Protein AF-0000000079807823 (afdb_homodimer)

pLDDT: mean 89.67, std 15.69, range [27.3, 98.88]

Foldseek 3Di:
DPQLAQAEEEEEPLLDDPNVVVQLVSLQSHHEYEYEYQDQVSQQVSQVVSCVVRVHHYDYANDDLLDLVSLLVSLVVSCVVSVAHAEYELDFADADFAAPVPDDPVNLVVRLSNLPVSLCSNVVNRLVRLQVVLPAHEYEYEAQQVVPVPDHRRVSNNVSRVNLVVVQVVVQVVRVVSNYHGYYHNVVPVVPDD/DPQLAQAEEEEEPLLDDPNVVVQLVSLQSHHEYEYEYQDQVSQQVSQVCSCVVRVHHYHYANDDLLDLVSLLVSLVVSCVVSVAHAEYELDFADADFAAPVPDDPVNLVVRLSNLPVSLCSNVVNRLVRLQVVLPEHEYEYEAQQVVPVPDHRRVSNNVSRVNLVVVQVVVQVVRVVSNYHGYYHNVVPVVPDD

Sequence (388 aa):
NMCVKDKVVLITGAASGLGLGMAHEFARNGSHLVVADLDLEKSEHVANELADTYGIKAIAVQMDVTNQQQVKDGIQATIDTFGRIDTVINNAGIQIISSIVEFKLSAWQKIFDIHMTGTMLVSQEAMKHMINLKTGGRIIVVGSLHSVAASKNKSAYVAAKHAQLGFVRAIAKEGAEHNISSNLLCPGFVLTPLNMCVKDKVVLITGAASGLGLGMAHEFARNGSHLVVADLDLEKSEHVANELADTYGIKAIAVQMDVTNQQQVKDGIQATIDTFGRIDTVINNAGIQIISSIVEFKLSAWQKIFDIHMTGTMLVSQEAMKHMINLKTGGRIIVVGSLHSVAASKNKSAYVAAKHAQLGFVRAIAKEGAEHNISSNLLCPGFVLTPL

Radius of gyration: 23.07 Å; Cα contacts (8 Å, |Δi|>4): 839; chains: 2; bounding box: 35×71×49 Å

Organism: Elysia chlorotica (NCBI:txid188477)

Secondary structure (DSSP, 8-state):
----TT-EEEEETTTSHHHHHHHHHHHHTT-EEEEEES-HHHHHHHHHHHHHHHS--EEEEE--TT-HHHHHHHHHHHHHHHS---EEEE-------B-TTT--HHHHHHHHIIIIIHHHHHHHHHHHHHHHHTS-EEEEEE--HHHHTT-TTBHHHHHHHHHHHHHHHHHHHHHHTTTEEEEEE-HHHHTS--/----TT-EEEEETTTSHHHHHHHHHHHHTT-EEEEEES-HHHHHHHHHHHHHHHS--EEEEE--TT-HHHHHHHHHHHHHHHS---EEEE-------B-TTT--HHHHHHHHIIIIIHHHHHHHHHHHHHHHHTS-EEEEEE--HHHHTT-TTBHHHHHHHHHHHHHHHHHHHHHHTTTEEEEEE-HHHHTS--

InterPro domains:
  IPR002347 Short-chain dehydrogenase/reductase SDR [PF00106] (7-193)
  IPR002347 Short-chain dehydrogenase/reductase SDR [PR00080] (83-94)
  IPR002347 Short-chain dehydrogenase/reductase SDR [PR00080] (137-145)
  IPR002347 Short-chain dehydrogenase/reductase SDR [PR00080] (157-176)
  IPR002347 Short-chain dehydrogenase/reductase SDR [PR00081] (8-25)
  IPR002347 Short-chain dehydrogenase/reductase SDR [PR00081] (83-94)
  IPR002347 Short-chain dehydrogenase/reductase SDR [PR00081] (131-147)
  IPR002347 Short-chain dehydrogenase/reductase SDR [PR00081] (157-176)
  IPR002347 Short-chain dehydrogenase/reductase SDR [PR00081] (178-194)
  IPR036291 NAD(P)-binding domain superfamily [SSF51735] (3-194)

Solvent-accessible surface area (backbone atoms only — not comparable to full-atom values): 19208 Å² total; per-residue (Å²): 127,81,79,48,54,74,32,34,37,38,29,29,36,21,59,43,71,70,30,29,53,48,51,50,54,44,31,68,53,42,13,26,40,36,25,22,13,71,52,43,68,53,9,40,52,47,17,50,48,49,21,72,74,53,74,36,59,43,39,52,30,55,28,47,51,66,37,66,66,36,37,53,51,38,53,48,52,43,32,74,72,66,70,48,62,40,32,37,36,42,46,44,70,80,86,72,81,41,44,69,76,69,49,49,66,70,60,48,51,50,49,41,33,39,45,39,50,10,41,48,50,49,50,27,56,50,48,49,49,21,56,72,68,66,73,19,34,36,40,34,36,61,32,63,61,84,72,40,65,81,47,80,34,29,33,63,55,31,10,36,48,29,16,45,52,28,30,31,58,32,49,23,63,67,24,50,85,46,54,22,50,41,42,79,40,49,63,85,58,61,74,48,77,129,127,81,80,48,54,74,33,33,36,39,28,30,35,19,60,43,70,70,29,29,53,48,51,50,54,44,30,71,53,41,15,25,38,35,25,22,11,71,51,44,70,54,8,40,52,47,16,50,50,50,21,71,74,53,73,36,60,44,40,52,30,53,28,47,53,67,36,66,66,37,35,52,51,38,54,46,54,43,32,73,72,66,71,48,62,40,33,38,36,40,49,44,68,83,85,70,79,40,45,69,77,70,47,50,67,70,60,48,50,50,48,40,34,40,47,41,52,9,40,50,51,50,49,27,57,50,48,48,48,21,54,71,67,65,75,17,34,37,40,34,39,62,31,64,62,83,71,39,66,80,47,81,34,30,32,61,54,30,10,36,48,28,16,44,52,29,29,31,58,34,46,24,63,67,23,50,86,46,55,22,49,42,41,77,40,50,64,84,59,62,74,46,77,126

Nearest PDB structures (foldseek):
  4iuy-assembly2_E  TM=9.513E-01  e=7.167E-17  Acinetobacter baumannii ACICU
  1g6k-assembly1_A  TM=9.468E-01  e=1.630E-16  Priestia megaterium
  3aus-assembly1_A  TM=9.392E-01  e=1.728E-16  Priestia megaterium
  1gee-assembly1_A  TM=9.474E-01  e=4.419E-16  Priestia megaterium
  1gco-assembly1_A  TM=9.478E-01  e=5.925E-16  Priestia megaterium

Structure (mmCIF, N/CA/C/O backbone):
data_AF-0000000079807823-model_v1
#
loop_
_entity.id
_entity.type
_entity.pdbx_description
1 polymer '3-hydroxybutyrate dehydrogenase'
#
loop_
_atom_site.group_PDB
_atom_site.id
_atom_site.type_symbol
_atom_site.label_atom_id
_atom_site.label_alt_id
_atom_site.label_comp_id
_atom_site.label_asym_id
_atom_site.label_entity_id
_atom_site.label_seq_id
_atom_site.pdbx_PDB_ins_code
_atom_site.Cartn_x
_atom_site.Cartn_y
_atom_site.Cartn_z
_atom_site.occupancy
_atom_site.B_iso_or_equiv
_atom_site.auth_seq_id
_atom_site.auth_comp_id
_atom_site.auth_asym_id
_atom_site.auth_atom_id
_atom_site.pdbx_PDB_model_num
ATOM 1 N N . ASN A 1 1 ? -3.973 30.766 -5.914 1 36.62 1 ASN A N 1
ATOM 2 C CA . ASN A 1 1 ? -2.893 31.078 -4.984 1 36.62 1 ASN A CA 1
ATOM 3 C C . ASN A 1 1 ? -3.389 31.109 -3.541 1 36.62 1 ASN A C 1
ATOM 5 O O . ASN A 1 1 ? -4.086 32.031 -3.139 1 36.62 1 ASN A O 1
ATOM 9 N N . MET A 1 2 ? -3.818 29.953 -3.039 1 51.69 2 MET A N 1
ATOM 10 C CA . MET A 1 2 ? -4.535 30.078 -1.772 1 51.69 2 MET A CA 1
ATOM 11 C C . MET A 1 2 ? -3.656 30.734 -0.712 1 51.69 2 MET A C 1
ATOM 13 O O . MET A 1 2 ? -2.459 30.453 -0.634 1 51.69 2 MET A O 1
ATOM 17 N N . CYS A 1 3 ? -4.023 31.828 -0.37 1 70.12 3 CYS A N 1
ATOM 18 C CA . CYS A 1 3 ? -3.365 32.594 0.682 1 70.12 3 CYS A CA 1
ATOM 19 C C . CYS A 1 3 ? -3.094 31.719 1.903 1 70.12 3 CYS A C 1
ATOM 21 O O . CYS A 1 3 ? -4.02 31.156 2.482 1 70.12 3 CYS A O 1
ATOM 23 N N . VAL A 1 4 ? -1.837 31.359 2.143 1 85.62 4 VAL A N 1
ATOM 24 C CA . VAL A 1 4 ? -1.432 30.484 3.236 1 85.62 4 VAL A CA 1
ATOM 25 C C . VAL A 1 4 ? -1.061 31.312 4.457 1 85.62 4 VAL A C 1
ATOM 27 O O . VAL A 1 4 ? -0.668 30.781 5.492 1 85.62 4 VAL A O 1
ATOM 30 N N . LYS A 1 5 ? -1.333 32.656 4.344 1 91.38 5 LYS A N 1
ATOM 31 C CA . LYS A 1 5 ? -0.994 33.5 5.484 1 91.38 5 LYS A CA 1
ATOM 32 C C . LYS A 1 5 ? -1.871 33.156 6.691 1 91.38 5 LYS A C 1
ATOM 34 O O . LYS A 1 5 ? -3.084 33 6.555 1 91.38 5 LYS A O 1
ATOM 39 N N . ASP A 1 6 ? -1.281 33 7.82 1 95.62 6 ASP A N 1
ATOM 40 C CA . ASP A 1 6 ? -1.884 32.781 9.133 1 95.62 6 ASP A CA 1
ATOM 41 C C . ASP A 1 6 ? -2.551 31.406 9.219 1 95.62 6 ASP A C 1
ATOM 43 O O . ASP A 1 6 ? -3.303 31.141 10.156 1 95.62 6 ASP A O 1
ATOM 47 N N . LYS A 1 7 ? -2.328 30.609 8.211 1 96.88 7 LYS A N 1
ATOM 48 C CA . LYS A 1 7 ? -2.816 29.234 8.258 1 96.88 7 LYS A CA 1
ATOM 49 C C . LYS A 1 7 ? -1.865 28.328 9.047 1 96.88 7 LYS A C 1
ATOM 51 O O . LYS A 1 7 ? -0.672 28.625 9.148 1 96.88 7 LYS A O 1
ATOM 56 N N . VAL A 1 8 ? -2.426 27.312 9.594 1 98.56 8 VAL A N 1
ATOM 57 C CA . VAL A 1 8 ? -1.638 26.344 10.352 1 98.56 8 VAL A CA 1
ATOM 58 C C . VAL A 1 8 ? -1.347 25.109 9.484 1 98.56 8 VAL A C 1
ATOM 60 O O . VAL A 1 8 ? -2.268 24.406 9.062 1 98.56 8 VAL A O 1
ATOM 63 N N . VAL A 1 9 ? -0.05 24.844 9.227 1 98.19 9 VAL A N 1
ATOM 64 C CA . VAL A 1 9 ? 0.401 23.766 8.352 1 98.19 9 VAL A CA 1
ATOM 65 C C . VAL A 1 9 ? 1.226 22.766 9.156 1 98.19 9 VAL A C 1
ATOM 67 O O . VAL A 1 9 ? 2.217 23.125 9.789 1 98.19 9 VAL A O 1
ATOM 70 N N . LEU A 1 10 ? 0.768 21.562 9.219 1 98.69 10 LEU A N 1
ATOM 71 C CA . LEU A 1 10 ? 1.529 20.469 9.82 1 98.69 10 LEU A CA 1
ATOM 72 C C . LEU A 1 10 ? 2.258 19.672 8.742 1 98.69 10 LEU A C 1
ATOM 74 O O . LEU A 1 10 ? 1.632 19.172 7.809 1 98.69 10 LEU A O 1
ATOM 78 N N . ILE A 1 11 ? 3.562 19.562 8.82 1 98.12 11 ILE A N 1
ATOM 79 C CA . ILE A 1 11 ? 4.367 18.812 7.863 1 98.12 11 ILE A CA 1
ATOM 80 C C . ILE A 1 11 ? 5.082 17.672 8.578 1 98.12 11 ILE A C 1
ATOM 82 O O . ILE A 1 11 ? 5.801 17.891 9.555 1 98.12 11 ILE A O 1
ATOM 86 N N . THR A 1 12 ? 4.863 16.469 8.125 1 98.56 12 THR A N 1
ATOM 87 C CA . THR A 1 12 ? 5.594 15.336 8.672 1 98.56 12 THR A CA 1
ATOM 88 C C . THR A 1 12 ? 6.938 15.172 7.973 1 98.56 12 THR A C 1
ATOM 90 O O . THR A 1 12 ? 7.066 15.469 6.785 1 98.56 12 THR A O 1
ATOM 93 N N . GLY A 1 13 ? 7.926 14.648 8.711 1 97 13 GLY A N 1
ATOM 94 C CA . GLY A 1 13 ? 9.266 14.562 8.156 1 97 13 GLY A CA 1
ATOM 95 C C . GLY A 1 13 ? 9.859 15.922 7.824 1 97 13 GLY A C 1
ATOM 96 O O . GLY A 1 13 ? 10.539 16.078 6.812 1 97 13 GLY A O 1
ATOM 97 N N . ALA A 1 14 ? 9.586 16.891 8.609 1 96.25 14 ALA A N 1
ATOM 98 C CA . ALA A 1 14 ? 9.859 18.266 8.227 1 96.25 14 ALA A CA 1
ATOM 99 C C . ALA A 1 14 ? 11.211 18.734 8.758 1 96.25 14 ALA A C 1
ATOM 101 O O . ALA A 1 14 ? 11.617 19.875 8.516 1 96.25 14 ALA A O 1
ATOM 102 N N . ALA A 1 15 ? 11.938 17.875 9.469 1 95.88 15 ALA A N 1
ATOM 103 C CA . ALA A 1 15 ? 13.195 18.312 10.07 1 95.88 15 ALA A CA 1
ATOM 104 C C . ALA A 1 15 ? 14.344 18.219 9.078 1 95.88 15 ALA A C 1
ATOM 106 O O . ALA A 1 15 ? 15.477 18.609 9.383 1 95.88 15 ALA A O 1
ATOM 107 N N . SER A 1 16 ? 14.102 17.688 7.902 1 92.31 16 SER A N 1
ATOM 108 C CA . SER A 1 16 ? 15.148 17.578 6.891 1 92.31 16 SER A CA 1
ATOM 109 C C . SER A 1 16 ? 14.555 17.453 5.492 1 92.31 16 SER A C 1
ATOM 111 O O . SER A 1 16 ? 13.336 17.406 5.328 1 92.31 16 SER A O 1
ATOM 113 N N . GLY A 1 17 ? 15.43 17.641 4.555 1 90.56 17 GLY A N 1
ATOM 114 C CA . GLY A 1 17 ? 15.086 17.328 3.178 1 90.56 17 GLY A CA 1
ATOM 115 C C . GLY A 1 17 ? 13.992 18.234 2.619 1 90.56 17 GLY A C 1
ATOM 116 O O . GLY A 1 17 ? 14 19.438 2.846 1 90.56 17 GLY A O 1
ATOM 117 N N . LEU A 1 18 ? 13.125 17.578 1.815 1 88.69 18 LEU A N 1
ATOM 118 C CA . LEU A 1 18 ? 12.039 18.281 1.141 1 88.69 18 LEU A CA 1
ATOM 119 C C . LEU A 1 18 ? 11.086 18.906 2.152 1 88.69 18 LEU A C 1
ATOM 121 O O . LEU A 1 18 ? 10.578 20.016 1.942 1 88.69 18 LEU A O 1
ATOM 125 N N . GLY A 1 19 ? 10.875 18.172 3.275 1 93.56 19 GLY A N 1
ATOM 126 C CA . GLY A 1 19 ? 9.992 18.672 4.312 1 93.56 19 GLY A CA 1
ATOM 127 C C . GLY A 1 19 ? 10.477 19.984 4.922 1 93.56 19 GLY A C 1
ATOM 128 O O . GLY A 1 19 ? 9.688 20.891 5.152 1 93.56 19 GLY A O 1
ATOM 129 N N . LEU A 1 20 ? 11.742 20.016 5.117 1 95.44 20 LEU A N 1
ATOM 130 C CA . LEU A 1 20 ? 12.344 21.219 5.656 1 95.44 20 LEU A CA 1
ATOM 131 C C . LEU A 1 20 ? 12.203 22.391 4.676 1 95.44 20 LEU A C 1
ATOM 133 O O . LEU A 1 20 ? 11.844 23.5 5.074 1 95.44 20 LEU A O 1
ATOM 137 N N . GLY A 1 21 ? 12.469 22.125 3.434 1 93.31 21 GLY A N 1
ATOM 138 C CA . GLY A 1 21 ? 12.305 23.141 2.408 1 93.31 21 GLY A CA 1
ATOM 139 C C . GLY A 1 21 ? 10.891 23.672 2.326 1 93.31 21 GLY A C 1
ATOM 140 O O . GLY A 1 21 ? 10.68 24.891 2.227 1 93.31 21 GLY A O 1
ATOM 141 N N . MET A 1 22 ? 9.922 22.812 2.432 1 93.62 22 MET A N 1
ATOM 142 C CA . MET A 1 22 ? 8.523 23.234 2.393 1 93.62 22 MET A CA 1
ATOM 143 C C . MET A 1 22 ? 8.164 24.047 3.631 1 93.62 22 MET A C 1
ATOM 145 O O . MET A 1 22 ? 7.426 25.031 3.539 1 93.62 22 MET A O 1
ATOM 149 N N . ALA A 1 23 ? 8.711 23.578 4.734 1 96.56 23 ALA A N 1
ATOM 150 C CA . ALA A 1 23 ? 8.461 24.328 5.961 1 96.56 23 ALA A CA 1
ATOM 151 C C . ALA A 1 23 ? 8.914 25.781 5.824 1 96.56 23 ALA A C 1
ATOM 153 O O . ALA A 1 23 ? 8.188 26.703 6.191 1 96.56 23 ALA A O 1
ATOM 154 N N . HIS A 1 24 ? 10.062 25.953 5.246 1 96.81 24 HIS A N 1
ATOM 155 C CA . HIS A 1 24 ? 10.586 27.297 5.039 1 96.81 24 HIS A CA 1
ATOM 156 C C . HIS A 1 24 ? 9.695 28.094 4.082 1 96.81 24 HIS A C 1
ATOM 158 O O . HIS A 1 24 ? 9.414 29.266 4.324 1 96.81 24 HIS A O 1
ATOM 164 N N . GLU A 1 25 ? 9.266 27.469 3.049 1 93.75 25 GLU A N 1
ATOM 165 C CA . GLU A 1 25 ? 8.445 28.141 2.049 1 93.75 25 GLU A CA 1
ATOM 166 C C . GLU A 1 25 ? 7.109 28.594 2.639 1 93.75 25 GLU A C 1
ATOM 168 O O . GLU A 1 25 ? 6.688 29.734 2.432 1 93.75 25 GLU A O 1
ATOM 173 N N . PHE A 1 26 ? 6.453 27.75 3.387 1 95.56 26 PHE A N 1
ATOM 174 C CA . PHE A 1 26 ? 5.184 28.094 4.016 1 95.56 26 PHE A CA 1
ATOM 175 C C . PHE A 1 26 ? 5.375 29.188 5.062 1 95.56 26 PHE A C 1
ATOM 177 O O . PHE A 1 26 ? 4.57 30.109 5.152 1 95.56 26 PHE A O 1
ATOM 184 N N . ALA A 1 27 ? 6.418 29.078 5.828 1 97.12 27 ALA A N 1
ATOM 185 C CA . ALA A 1 27 ? 6.707 30.078 6.852 1 97.12 27 ALA A CA 1
ATOM 186 C C . ALA A 1 27 ? 6.965 31.438 6.227 1 97.12 27 ALA A C 1
ATOM 188 O O . ALA A 1 27 ? 6.449 32.469 6.703 1 97.12 27 ALA A O 1
ATOM 189 N N . ARG A 1 28 ? 7.75 31.391 5.188 1 96.44 28 ARG A N 1
ATOM 190 C CA . ARG A 1 28 ? 8.07 32.625 4.477 1 96.44 28 ARG A CA 1
ATOM 191 C C . ARG A 1 28 ? 6.805 33.344 4.008 1 96.44 28 ARG A C 1
ATOM 193 O O . ARG A 1 28 ? 6.754 34.562 3.963 1 96.44 28 ARG A O 1
ATOM 200 N N . ASN A 1 29 ? 5.805 32.562 3.756 1 95.38 29 ASN A N 1
ATOM 201 C CA . ASN A 1 29 ? 4.547 33.094 3.248 1 95.38 29 ASN A CA 1
ATOM 202 C C . ASN A 1 29 ? 3.549 33.344 4.375 1 95.38 29 ASN A C 1
ATOM 204 O O . ASN A 1 29 ? 2.369 33.594 4.125 1 95.38 29 ASN A O 1
ATOM 208 N N . GLY A 1 30 ? 3.986 33.219 5.629 1 97.44 30 GLY A N 1
ATOM 209 C CA . GLY A 1 30 ? 3.221 33.688 6.773 1 97.44 30 GLY A CA 1
ATOM 210 C C . GLY A 1 30 ? 2.443 32.594 7.469 1 97.44 30 GLY A C 1
ATOM 211 O O . GLY A 1 30 ? 1.643 32.844 8.367 1 97.44 30 GLY A O 1
ATOM 212 N N . SER A 1 31 ? 2.607 31.359 7.133 1 97.62 31 SER A N 1
ATOM 213 C CA . SER A 1 31 ? 1.935 30.25 7.805 1 97.62 31 SER A CA 1
ATOM 214 C C . SER A 1 31 ? 2.584 29.953 9.148 1 97.62 31 SER A C 1
ATOM 216 O O . SER A 1 31 ? 3.797 30.094 9.305 1 97.62 31 SER A O 1
ATOM 218 N N . HIS A 1 32 ? 1.76 29.531 10.039 1 98.69 32 HIS A N 1
ATOM 219 C CA . HIS A 1 32 ? 2.277 28.906 11.25 1 98.69 32 HIS A CA 1
ATOM 220 C C . HIS A 1 32 ? 2.594 27.438 11.016 1 98.69 32 HIS A C 1
ATOM 222 O O . HIS A 1 32 ? 1.902 26.766 10.25 1 98.69 32 HIS A O 1
ATOM 228 N N . LEU A 1 33 ? 3.652 26.969 11.711 1 98.75 33 LEU A N 1
ATOM 229 C CA . LEU A 1 33 ? 4.168 25.672 11.289 1 98.75 33 LEU A CA 1
ATOM 230 C C . LEU A 1 33 ? 4.207 24.688 12.453 1 98.75 33 LEU A C 1
ATOM 232 O O . LEU A 1 33 ? 4.555 25.078 13.578 1 98.75 33 LEU A O 1
ATOM 236 N N . VAL A 1 34 ? 3.832 23.516 12.172 1 98.88 34 VAL A N 1
ATOM 237 C CA . VAL A 1 34 ? 4.098 22.359 13.031 1 98.88 34 VAL A CA 1
ATOM 238 C C . VAL A 1 34 ? 5.109 21.438 12.352 1 98.88 34 VAL A C 1
ATOM 240 O O . VAL A 1 34 ? 4.812 20.812 11.336 1 98.88 34 VAL A O 1
ATOM 243 N N . VAL A 1 35 ? 6.277 21.375 12.93 1 98.81 35 VAL A N 1
ATOM 244 C CA . VAL A 1 35 ? 7.363 20.531 12.43 1 98.81 35 VAL A CA 1
ATOM 245 C C . VAL A 1 35 ? 7.305 19.172 13.094 1 98.81 35 VAL A C 1
ATOM 247 O O . VAL A 1 35 ? 7.793 19 14.219 1 98.81 35 VAL A O 1
ATOM 250 N N . ALA A 1 36 ? 6.754 18.219 12.414 1 98.75 36 ALA A N 1
ATOM 251 C CA . ALA A 1 36 ? 6.609 16.875 12.953 1 98.75 36 ALA A CA 1
ATOM 252 C C . ALA A 1 36 ? 7.66 15.93 12.367 1 98.75 36 ALA A C 1
ATOM 254 O O . ALA A 1 36 ? 7.809 15.836 11.148 1 98.75 36 ALA A O 1
ATOM 255 N N . ASP A 1 37 ? 8.375 15.25 13.219 1 98.19 37 ASP A N 1
ATOM 256 C CA . ASP A 1 37 ? 9.438 14.352 12.805 1 98.19 37 ASP A CA 1
ATOM 257 C C . ASP A 1 37 ? 9.773 13.344 13.906 1 98.19 37 ASP A C 1
ATOM 259 O O . ASP A 1 37 ? 9.359 13.516 15.055 1 98.19 37 ASP A O 1
ATOM 263 N N . LEU A 1 38 ? 10.484 12.352 13.5 1 97.5 38 LEU A N 1
ATOM 264 C CA . LEU A 1 38 ? 10.984 11.398 14.484 1 97.5 38 LEU A CA 1
ATOM 265 C C . LEU A 1 38 ? 11.953 12.062 15.453 1 97.5 38 LEU A C 1
ATOM 267 O O . LEU A 1 38 ? 11.984 11.719 16.641 1 97.5 38 LEU A O 1
ATOM 271 N N . ASP A 1 39 ? 12.773 12.945 14.945 1 97.19 39 ASP A N 1
ATOM 272 C CA . ASP A 1 39 ? 13.836 13.617 15.695 1 97.19 39 ASP A CA 1
ATOM 273 C C . ASP A 1 39 ? 13.328 14.906 16.328 1 97.19 39 ASP A C 1
ATOM 275 O O . ASP A 1 39 ? 13.32 15.961 15.695 1 97.19 39 ASP A O 1
ATOM 279 N N . LEU A 1 40 ? 13 14.812 17.641 1 98 40 LEU A N 1
ATOM 280 C CA . LEU A 1 40 ? 12.406 15.961 18.312 1 98 40 LEU A CA 1
ATOM 281 C C . LEU A 1 40 ? 13.398 17.109 18.406 1 98 40 LEU A C 1
ATOM 283 O O . LEU A 1 40 ? 13.039 18.266 18.172 1 98 40 LEU A O 1
ATOM 287 N N . GLU A 1 41 ? 14.57 16.812 18.766 1 98.38 41 GLU A N 1
ATOM 288 C CA . GLU A 1 41 ? 15.586 17.844 18.922 1 98.38 41 GLU A CA 1
ATOM 289 C C . GLU A 1 41 ? 15.789 18.625 17.625 1 98.38 41 GLU A C 1
ATOM 291 O O . GLU A 1 41 ? 15.828 19.859 17.625 1 98.38 41 GLU A O 1
ATOM 296 N N . LYS A 1 42 ? 15.945 17.891 16.547 1 98.38 42 LYS A N 1
ATOM 297 C CA . LYS A 1 42 ? 16.109 18.531 15.242 1 98.38 42 LYS A CA 1
ATOM 298 C C . LYS A 1 42 ? 14.859 19.328 14.875 1 98.38 42 LYS A C 1
ATOM 300 O O . LYS A 1 42 ? 14.969 20.438 14.328 1 98.38 42 LYS A O 1
ATOM 305 N N . SER A 1 43 ? 13.719 18.844 15.203 1 98.62 43 SER A N 1
ATOM 306 C CA . SER A 1 43 ? 12.469 19.531 14.93 1 98.62 43 SER A CA 1
ATOM 307 C C . SER A 1 43 ? 12.375 20.844 15.719 1 98.62 43 SER A C 1
ATOM 309 O O . SER A 1 43 ? 11.891 21.844 15.203 1 98.62 43 SER A O 1
ATOM 311 N N . GLU A 1 44 ? 12.781 20.797 16.938 1 98.75 44 GLU A N 1
ATOM 312 C CA . GLU A 1 44 ? 12.781 22 17.781 1 98.75 44 GLU A CA 1
ATOM 313 C C . GLU A 1 44 ? 13.703 23.062 17.203 1 98.75 44 GLU A C 1
ATOM 315 O O . GLU A 1 44 ? 13.352 24.25 17.188 1 98.75 44 GLU A O 1
ATOM 320 N N . HIS A 1 45 ? 14.852 22.594 16.781 1 98.62 45 HIS A N 1
ATOM 321 C CA . HIS A 1 45 ? 15.781 23.531 16.141 1 98.62 45 HIS A CA 1
ATOM 322 C C . HIS A 1 45 ? 15.156 24.188 14.922 1 98.62 45 HIS A C 1
ATOM 324 O O . HIS A 1 45 ? 15.219 25.422 14.773 1 98.62 45 HIS A O 1
ATOM 330 N N . VAL A 1 46 ? 14.5 23.406 14.07 1 98.62 46 VAL A N 1
ATOM 331 C CA . VAL A 1 46 ? 13.875 23.891 12.852 1 98.62 46 VAL A CA 1
ATOM 332 C C . VAL A 1 46 ? 12.734 24.844 13.211 1 98.62 46 VAL A C 1
ATOM 334 O O . VAL A 1 46 ? 12.625 25.938 12.641 1 98.62 46 VAL A O 1
ATOM 337 N N . ALA A 1 47 ? 11.875 24.469 14.141 1 98.81 47 ALA A N 1
ATOM 338 C CA . ALA A 1 47 ? 10.75 25.297 14.539 1 98.81 47 ALA A CA 1
ATOM 339 C C . ALA A 1 47 ? 11.219 26.656 15.039 1 98.81 47 ALA A C 1
ATOM 341 O O . ALA A 1 47 ? 10.664 27.703 14.664 1 98.81 47 ALA A O 1
ATOM 342 N N . ASN A 1 48 ? 12.242 26.688 15.867 1 98.75 48 ASN A N 1
ATOM 343 C CA . ASN A 1 48 ? 12.797 27.938 16.391 1 98.75 48 ASN A CA 1
ATOM 344 C C . ASN A 1 48 ? 13.367 28.797 15.281 1 98.75 48 ASN A C 1
ATOM 346 O O . ASN A 1 48 ? 13.164 30.016 15.266 1 98.75 48 ASN A O 1
ATOM 350 N N . GLU A 1 49 ? 14.078 28.125 14.43 1 98.56 49 GLU A N 1
ATOM 351 C CA . GLU A 1 49 ? 14.656 28.844 13.297 1 98.56 49 GLU A CA 1
ATOM 352 C C . GLU A 1 49 ? 13.578 29.5 12.453 1 98.56 49 GLU A C 1
ATOM 354 O O . GLU A 1 49 ? 13.703 30.672 12.062 1 98.56 49 GLU A O 1
ATOM 359 N N . LEU A 1 50 ? 12.539 28.781 12.148 1 98.62 50 LEU A N 1
ATOM 360 C CA . LEU A 1 50 ? 11.445 29.312 11.352 1 98.62 50 LEU A CA 1
ATOM 361 C C . LEU A 1 50 ? 10.781 30.484 12.047 1 98.62 50 LEU A C 1
ATOM 363 O O . LEU A 1 50 ? 10.5 31.516 11.422 1 98.62 50 LEU A O 1
ATOM 367 N N . ALA A 1 51 ? 10.508 30.359 13.336 1 98.62 51 ALA A N 1
ATOM 368 C CA . ALA A 1 51 ? 9.875 31.422 14.109 1 98.62 51 ALA A CA 1
ATOM 369 C C . ALA A 1 51 ? 10.734 32.688 14.117 1 98.62 51 ALA A C 1
ATOM 371 O O . ALA A 1 51 ? 10.227 33.781 13.891 1 98.62 51 ALA A O 1
ATOM 372 N N . ASP A 1 52 ? 12 32.5 14.352 1 98.5 52 ASP A N 1
ATOM 373 C CA . ASP A 1 52 ? 12.93 33.625 14.453 1 98.5 52 ASP A CA 1
ATOM 374 C C . ASP A 1 52 ? 13.102 34.344 13.109 1 98.5 52 ASP A C 1
ATOM 376 O O . ASP A 1 52 ? 13.156 35.562 13.039 1 98.5 52 ASP A O 1
ATOM 380 N N . THR A 1 53 ? 13.203 33.5 12.078 1 98.44 53 THR A N 1
ATOM 381 C CA . THR A 1 53 ? 13.523 34.031 10.75 1 98.44 53 THR A CA 1
ATOM 382 C C . THR A 1 53 ? 12.32 34.719 10.133 1 98.44 53 THR A C 1
ATOM 384 O O . THR A 1 53 ? 12.469 35.75 9.477 1 98.44 53 THR A O 1
ATOM 387 N N . TYR A 1 54 ? 11.102 34.188 10.383 1 98.06 54 TYR A N 1
ATOM 388 C CA . TYR A 1 54 ? 9.984 34.656 9.57 1 98.06 54 TYR A CA 1
ATOM 389 C C . TYR A 1 54 ? 8.93 35.344 10.438 1 98.06 54 TYR A C 1
ATOM 391 O O . TYR A 1 54 ? 7.941 35.875 9.93 1 98.06 54 TYR A O 1
ATOM 399 N N . GLY A 1 55 ? 9.008 35.344 11.773 1 98.12 55 GLY A N 1
ATOM 400 C CA . GLY A 1 55 ? 8.094 36.031 12.68 1 98.12 55 GLY A CA 1
ATOM 401 C C . GLY A 1 55 ? 6.754 35.312 12.812 1 98.12 55 GLY A C 1
ATOM 402 O O . GLY A 1 55 ? 5.719 35.969 12.992 1 98.12 55 GLY A O 1
ATOM 403 N N . ILE A 1 56 ? 6.758 34.031 12.586 1 98.31 56 ILE A N 1
ATOM 404 C CA . ILE A 1 56 ? 5.547 33.219 12.719 1 98.31 56 ILE A CA 1
ATOM 405 C C . ILE A 1 56 ? 5.652 32.344 13.961 1 98.31 56 ILE A C 1
ATOM 407 O O . ILE A 1 56 ? 6.691 32.312 14.625 1 98.31 56 ILE A O 1
ATOM 411 N N . LYS A 1 57 ? 4.543 31.703 14.336 1 98.69 57 LYS A N 1
ATOM 412 C CA . LYS A 1 57 ? 4.582 30.688 15.383 1 98.69 57 LYS A CA 1
ATOM 413 C C . LYS A 1 57 ? 4.895 29.312 14.797 1 98.69 57 LYS A C 1
ATOM 415 O O . LYS A 1 57 ? 4.359 28.938 13.75 1 98.69 57 LYS A O 1
ATOM 420 N N . ALA A 1 58 ? 5.777 28.641 15.461 1 98.81 58 ALA A N 1
ATOM 421 C CA . ALA A 1 58 ? 6.129 27.281 15.047 1 98.81 58 ALA A CA 1
ATOM 422 C C . ALA A 1 58 ? 6.367 26.375 16.25 1 98.81 58 ALA A C 1
ATOM 424 O O . ALA A 1 58 ? 6.969 26.812 17.25 1 98.81 58 ALA A O 1
ATOM 425 N N . ILE A 1 59 ? 5.891 25.141 16.156 1 98.88 59 ILE A N 1
ATOM 426 C CA . ILE A 1 59 ? 6.164 24.188 17.219 1 98.88 59 ILE A CA 1
ATOM 427 C C . ILE A 1 59 ? 6.723 22.906 16.625 1 98.88 59 ILE A C 1
ATOM 429 O O . ILE A 1 59 ? 6.535 22.625 15.438 1 98.88 59 ILE A O 1
ATOM 433 N N . ALA A 1 60 ? 7.449 22.188 17.5 1 98.81 60 ALA A N 1
ATOM 434 C CA . ALA A 1 60 ? 7.961 20.859 17.156 1 98.81 60 ALA A CA 1
ATOM 435 C C . ALA A 1 60 ? 7.109 19.766 17.797 1 98.81 60 ALA A C 1
ATOM 437 O O . ALA A 1 60 ? 6.672 19.906 18.938 1 98.81 60 ALA A O 1
ATOM 438 N N . VAL A 1 61 ? 6.871 18.719 17.031 1 98.5 61 VAL A N 1
ATOM 439 C CA . VAL A 1 61 ? 6.16 17.547 17.531 1 98.5 61 VAL A CA 1
ATOM 440 C C . VAL A 1 61 ? 6.941 16.281 17.188 1 98.5 61 VAL A C 1
ATOM 442 O O . VAL A 1 61 ? 7.32 16.078 16.031 1 98.5 61 VAL A O 1
ATOM 445 N N . GLN A 1 62 ? 7.273 15.531 18.234 1 98.38 62 GLN A N 1
ATOM 446 C CA . GLN A 1 62 ? 7.805 14.203 17.953 1 98.38 62 GLN A CA 1
ATOM 447 C C . GLN A 1 62 ? 6.711 13.273 17.438 1 98.38 62 GLN A C 1
ATOM 449 O O . GLN A 1 62 ? 5.688 13.086 18.094 1 98.38 62 GLN A O 1
ATOM 454 N N . MET A 1 63 ? 6.984 12.703 16.266 1 98.44 63 MET A N 1
ATOM 455 C CA . MET A 1 63 ? 5.938 11.883 15.656 1 98.44 63 MET A CA 1
ATOM 456 C C . MET A 1 63 ? 6.543 10.781 14.797 1 98.44 63 MET A C 1
ATOM 458 O O . MET A 1 63 ? 7.176 11.062 13.773 1 98.44 63 MET A O 1
ATOM 462 N N . ASP A 1 64 ? 6.438 9.625 15.266 1 98.44 64 ASP A N 1
ATOM 463 C CA . ASP A 1 64 ? 6.492 8.469 14.375 1 98.44 64 ASP A CA 1
ATOM 464 C C . ASP A 1 64 ? 5.148 8.242 13.695 1 98.44 64 ASP A C 1
ATOM 466 O O . ASP A 1 64 ? 4.184 7.812 14.328 1 98.44 64 ASP A O 1
ATOM 470 N N . VAL A 1 65 ? 5.117 8.477 12.406 1 98.44 65 VAL A N 1
ATOM 471 C CA . VAL A 1 65 ? 3.836 8.484 11.711 1 98.44 65 VAL A CA 1
ATOM 472 C C . VAL A 1 65 ? 3.232 7.082 11.727 1 98.44 65 VAL A C 1
ATOM 474 O O . VAL A 1 65 ? 2.041 6.91 11.453 1 98.44 65 VAL A O 1
ATOM 477 N N . THR A 1 66 ? 4.051 6.066 11.977 1 97.38 66 THR A N 1
ATOM 478 C CA . THR A 1 66 ? 3.543 4.699 12.008 1 97.38 66 THR A CA 1
ATOM 479 C C . THR A 1 66 ? 2.979 4.355 13.383 1 97.38 66 THR A C 1
ATOM 481 O O . THR A 1 66 ? 2.439 3.268 13.586 1 97.38 66 THR A O 1
ATOM 484 N N . ASN A 1 67 ? 3.15 5.211 14.367 1 98.25 67 ASN A N 1
ATOM 485 C CA . ASN A 1 67 ? 2.633 5.047 15.719 1 98.25 67 ASN A CA 1
ATOM 486 C C . ASN A 1 67 ? 1.346 5.84 15.93 1 98.25 67 ASN A C 1
ATOM 488 O O . ASN A 1 67 ? 1.378 7.066 16.047 1 98.25 67 ASN A O 1
ATOM 492 N N . GLN A 1 68 ? 0.265 5.113 16.031 1 97.88 68 GLN A N 1
ATOM 493 C CA . GLN A 1 68 ? -1.061 5.723 16.062 1 97.88 68 GLN A CA 1
ATOM 494 C C . GLN A 1 68 ? -1.175 6.715 17.219 1 97.88 68 GLN A C 1
ATOM 496 O O . GLN A 1 68 ? -1.711 7.812 17.047 1 97.88 68 GLN A O 1
ATOM 501 N N . GLN A 1 69 ? -0.698 6.34 18.328 1 98.25 69 GLN A N 1
ATOM 502 C CA . GLN A 1 69 ? -0.813 7.207 19.5 1 98.25 69 GLN A CA 1
ATOM 503 C C . GLN A 1 69 ? 0.031 8.469 19.344 1 98.25 69 GLN A C 1
ATOM 505 O O . GLN A 1 69 ? -0.398 9.562 19.719 1 98.25 69 GLN A O 1
ATOM 510 N N . GLN A 1 70 ? 1.241 8.359 18.797 1 98.44 70 GLN A N 1
ATOM 511 C CA . GLN A 1 70 ? 2.066 9.539 18.578 1 98.44 70 GLN A CA 1
ATOM 512 C C . GLN A 1 70 ? 1.415 10.484 17.562 1 98.44 70 GLN A C 1
ATOM 514 O O . GLN A 1 70 ? 1.511 11.711 17.703 1 98.44 70 GLN A O 1
ATOM 519 N N . VAL A 1 71 ? 0.759 9.922 16.562 1 98.75 71 VAL A N 1
ATOM 520 C CA . VAL A 1 71 ? 0.036 10.742 15.602 1 98.75 71 VAL A CA 1
ATOM 521 C C . VAL A 1 71 ? -1.083 11.508 16.297 1 98.75 71 VAL A C 1
ATOM 523 O O . VAL A 1 71 ? -1.21 12.719 16.141 1 98.75 71 VAL A O 1
ATOM 526 N N . LYS A 1 72 ? -1.848 10.789 17.141 1 98.44 72 LYS A N 1
ATOM 527 C CA . LYS A 1 72 ? -2.928 11.43 17.875 1 98.44 72 LYS A CA 1
ATOM 528 C C . LYS A 1 72 ? -2.391 12.531 18.781 1 98.44 72 LYS A C 1
ATOM 530 O O . LYS A 1 72 ? -2.941 13.633 18.828 1 98.44 72 LYS A O 1
ATOM 535 N N . ASP A 1 73 ? -1.347 12.234 19.469 1 98.56 73 ASP A N 1
ATOM 536 C CA . ASP A 1 73 ? -0.737 13.195 20.375 1 98.56 73 ASP A CA 1
ATOM 537 C C . ASP A 1 73 ? -0.237 14.43 19.625 1 98.56 73 ASP A C 1
ATOM 539 O O . ASP A 1 73 ? -0.385 15.555 20.094 1 98.56 73 ASP A O 1
ATOM 543 N N . GLY A 1 74 ? 0.411 14.172 18.453 1 98.44 74 GLY A N 1
ATOM 544 C CA . GLY A 1 74 ? 0.907 15.281 17.641 1 98.44 74 GLY A CA 1
ATOM 545 C C . GLY A 1 74 ? -0.197 16.172 17.125 1 98.44 74 GLY A C 1
ATOM 546 O O . GLY A 1 74 ? -0.07 17.406 17.141 1 98.44 74 GLY A O 1
ATOM 547 N N . ILE A 1 75 ? -1.281 15.555 16.656 1 98.5 75 ILE A N 1
ATOM 548 C CA . ILE A 1 75 ? -2.443 16.297 16.188 1 98.5 75 ILE A CA 1
ATOM 549 C C . ILE A 1 75 ? -3.029 17.109 17.344 1 98.5 75 ILE A C 1
ATOM 551 O O . ILE A 1 75 ? -3.324 18.297 17.188 1 98.5 75 ILE A O 1
ATOM 555 N N . GLN A 1 76 ? -3.115 16.5 18.469 1 98.56 76 GLN A N 1
ATOM 556 C CA . GLN A 1 76 ? -3.676 17.188 19.641 1 98.56 76 GLN A CA 1
ATOM 557 C C . GLN A 1 76 ? -2.791 18.344 20.062 1 98.56 76 GLN A C 1
ATOM 559 O O . GLN A 1 76 ? -3.293 19.422 20.422 1 98.56 76 GLN A O 1
ATOM 564 N N . ALA A 1 77 ? -1.516 18.172 20.109 1 98.69 77 ALA A N 1
ATOM 565 C CA . ALA A 1 77 ? -0.593 19.25 20.438 1 98.69 77 ALA A CA 1
ATOM 566 C C . ALA A 1 77 ? -0.785 20.438 19.5 1 98.69 77 ALA A C 1
ATOM 568 O O . ALA A 1 77 ? -0.721 21.594 19.938 1 98.69 77 ALA A O 1
ATOM 569 N N . THR A 1 78 ? -0.977 20.125 18.188 1 98.56 78 THR A N 1
ATOM 570 C CA . THR A 1 78 ? -1.234 21.172 17.203 1 98.56 78 THR A CA 1
ATOM 571 C C . THR A 1 78 ? -2.518 21.922 17.531 1 98.56 78 THR A C 1
ATOM 573 O O . THR A 1 78 ? -2.535 23.156 17.531 1 98.56 78 THR A O 1
ATOM 576 N N . ILE A 1 79 ? -3.537 21.188 17.891 1 98.19 79 ILE A N 1
ATOM 577 C CA . ILE A 1 79 ? -4.836 21.766 18.203 1 98.19 79 ILE A CA 1
ATOM 578 C C . ILE A 1 79 ? -4.727 22.609 19.484 1 98.19 79 ILE A C 1
ATOM 580 O O . ILE A 1 79 ? -5.266 23.703 19.547 1 98.19 79 ILE A O 1
ATOM 584 N N . ASP A 1 80 ? -4.055 22.094 20.438 1 98.56 80 ASP A N 1
ATOM 585 C CA . ASP A 1 80 ? -3.889 22.812 21.703 1 98.56 80 ASP A CA 1
ATOM 586 C C . ASP A 1 80 ? -3.174 24.141 21.484 1 98.56 80 ASP A C 1
ATOM 588 O O . ASP A 1 80 ? -3.461 25.125 22.188 1 98.56 80 ASP A O 1
ATOM 592 N N . THR A 1 81 ? -2.27 24.156 20.578 1 98.62 81 THR A N 1
ATOM 593 C CA . THR A 1 81 ? -1.436 25.344 20.359 1 98.62 81 THR A CA 1
ATOM 594 C C . THR A 1 81 ? -2.15 26.359 19.469 1 98.62 81 THR A C 1
ATOM 596 O O . THR A 1 81 ? -2.135 27.547 19.75 1 98.62 81 THR A O 1
ATOM 599 N N . PHE A 1 82 ? -2.766 25.875 18.438 1 98.44 82 PHE A N 1
ATOM 600 C CA . PHE A 1 82 ? -3.221 26.797 17.391 1 98.44 82 PHE A CA 1
ATOM 601 C C . PHE A 1 82 ? -4.742 26.812 17.312 1 98.44 82 PHE A C 1
ATOM 603 O O . PHE A 1 82 ? -5.328 27.703 16.688 1 98.44 82 PHE A O 1
ATOM 610 N N . GLY A 1 83 ? -5.41 25.766 17.906 1 98.06 83 GLY A N 1
ATOM 611 C CA . GLY A 1 83 ? -6.859 25.641 17.875 1 98.06 83 GLY A CA 1
ATOM 612 C C . GLY A 1 83 ? -7.371 25.078 16.562 1 98.06 83 GLY A C 1
ATOM 613 O O . GLY A 1 83 ? -8.578 24.859 16.406 1 98.06 83 GLY A O 1
ATOM 614 N N . ARG A 1 84 ? -6.418 24.875 15.617 1 97.5 84 ARG A N 1
ATOM 615 C CA . ARG A 1 84 ? -6.859 24.438 14.297 1 97.5 84 ARG A CA 1
ATOM 616 C C . ARG A 1 84 ? -5.711 23.828 13.516 1 97.5 84 ARG A C 1
ATOM 618 O O . ARG A 1 84 ? -4.543 24 13.867 1 97.5 84 ARG A O 1
ATOM 625 N N . ILE A 1 85 ? -6.031 23.062 12.508 1 98 85 ILE A N 1
ATOM 626 C CA . ILE A 1 85 ? -5.156 22.609 11.438 1 98 85 ILE A CA 1
ATOM 627 C C . ILE A 1 85 ? -5.781 22.922 10.086 1 98 85 ILE A C 1
ATOM 629 O O . ILE A 1 85 ? -6.891 22.484 9.781 1 98 85 ILE A O 1
ATOM 633 N N . ASP A 1 86 ? -5.066 23.656 9.289 1 97.5 86 ASP A N 1
ATOM 634 C CA . ASP A 1 86 ? -5.605 24.062 7.988 1 97.5 86 ASP A CA 1
ATOM 635 C C . ASP A 1 86 ? -5.086 23.156 6.875 1 97.5 86 ASP A C 1
ATOM 637 O O . ASP A 1 86 ? -5.812 22.844 5.93 1 97.5 86 ASP A O 1
ATOM 641 N N . THR A 1 87 ? -3.838 22.797 6.973 1 97.06 87 THR A N 1
ATOM 642 C CA . THR A 1 87 ? -3.189 21.969 5.957 1 97.06 87 THR A CA 1
ATOM 643 C C . THR A 1 87 ? -2.273 20.938 6.605 1 97.06 87 THR A C 1
ATOM 645 O O . THR A 1 87 ? -1.545 21.25 7.551 1 97.06 87 THR A O 1
ATOM 648 N N . VAL A 1 88 ? -2.395 19.75 6.148 1 98 88 VAL A N 1
ATOM 649 C CA . VAL A 1 88 ? -1.446 18.703 6.512 1 98 88 VAL A CA 1
ATOM 650 C C . VAL A 1 88 ? -0.66 18.266 5.277 1 98 88 VAL A C 1
ATOM 652 O O . VAL A 1 88 ? -1.24 18.047 4.215 1 98 88 VAL A O 1
ATOM 655 N N . ILE A 1 89 ? 0.646 18.234 5.43 1 96.94 89 ILE A N 1
ATOM 656 C CA . ILE A 1 89 ? 1.521 17.75 4.367 1 96.94 89 ILE A CA 1
ATOM 657 C C . ILE A 1 89 ? 2.197 16.453 4.805 1 96.94 89 ILE A C 1
ATOM 659 O O . ILE A 1 89 ? 3.092 16.469 5.656 1 96.94 89 ILE A O 1
ATOM 663 N N . ASN A 1 90 ? 1.718 15.391 4.254 1 97.44 90 ASN A N 1
ATOM 664 C CA . ASN A 1 90 ? 2.348 14.086 4.441 1 97.44 90 ASN A CA 1
ATOM 665 C C . ASN A 1 90 ? 3.615 13.953 3.6 1 97.44 90 ASN A C 1
ATOM 667 O O . ASN A 1 90 ? 3.543 13.633 2.412 1 97.44 90 ASN A O 1
ATOM 671 N N . ASN A 1 91 ? 4.723 14.117 4.27 1 94.06 91 ASN A N 1
ATOM 672 C CA . ASN A 1 91 ? 6.004 14.125 3.578 1 94.06 91 ASN A CA 1
ATOM 673 C C . ASN A 1 91 ? 6.934 13.031 4.102 1 94.06 91 ASN A C 1
ATOM 675 O O . ASN A 1 91 ? 7.855 12.609 3.402 1 94.06 91 ASN A O 1
ATOM 679 N N . ALA A 1 92 ? 6.688 12.586 5.355 1 94.06 92 ALA A N 1
ATOM 680 C CA . ALA A 1 92 ? 7.527 11.547 5.934 1 94.06 92 ALA A CA 1
ATOM 681 C C . ALA A 1 92 ? 7.648 10.352 4.992 1 94.06 92 ALA A C 1
ATOM 683 O O . ALA A 1 92 ? 6.648 9.883 4.445 1 94.06 92 ALA A O 1
ATOM 684 N N . GLY A 1 93 ? 8.859 9.922 4.789 1 89.44 93 GLY A N 1
ATOM 685 C CA . GLY A 1 93 ? 9.094 8.797 3.902 1 89.44 93 GLY A CA 1
ATOM 686 C C . GLY A 1 93 ? 10.516 8.289 3.955 1 89.44 93 GLY A C 1
ATOM 687 O O . GLY A 1 93 ? 11.367 8.867 4.629 1 89.44 93 GLY A O 1
ATOM 688 N N . ILE A 1 94 ? 10.734 7.168 3.395 1 86.38 94 ILE A N 1
ATOM 689 C CA . ILE A 1 94 ? 12.047 6.543 3.271 1 86.38 94 ILE A CA 1
ATOM 690 C C . ILE A 1 94 ? 12.172 5.863 1.909 1 86.38 94 ILE A C 1
ATOM 692 O O . ILE A 1 94 ? 11.164 5.641 1.228 1 86.38 94 ILE A O 1
ATOM 696 N N . GLN A 1 95 ? 13.359 5.727 1.521 1 81.44 95 GLN A N 1
ATOM 697 C CA . GLN A 1 95 ? 13.625 4.941 0.319 1 81.44 95 GLN A CA 1
ATOM 698 C C . GLN A 1 95 ? 14.516 3.74 0.632 1 81.44 95 GLN A C 1
ATOM 700 O O . GLN A 1 95 ? 15.508 3.867 1.351 1 81.44 95 GLN A O 1
ATOM 705 N N . ILE A 1 96 ? 14.078 2.619 0.266 1 84.81 96 ILE A N 1
ATOM 706 C CA . ILE A 1 96 ? 14.867 1.395 0.318 1 84.81 96 ILE A CA 1
ATOM 707 C C . ILE A 1 96 ? 14.945 0.773 -1.074 1 84.81 96 ILE A C 1
ATOM 709 O O . ILE A 1 96 ? 13.922 0.486 -1.693 1 84.81 96 ILE A O 1
ATOM 713 N N . ILE A 1 97 ? 16.141 0.635 -1.546 1 84.25 97 ILE A N 1
ATOM 714 C CA . ILE A 1 97 ? 16.359 0.073 -2.875 1 84.25 97 ILE A CA 1
ATOM 715 C C . ILE A 1 97 ? 16.656 -1.42 -2.764 1 84.25 97 ILE A C 1
ATOM 717 O O . ILE A 1 97 ? 17.5 -1.83 -1.968 1 84.25 97 ILE A O 1
ATOM 721 N N . SER A 1 98 ? 15.984 -2.279 -3.471 1 87.56 98 SER A N 1
ATOM 722 C CA . SER A 1 98 ? 16.203 -3.719 -3.549 1 87.56 98 SER A CA 1
ATOM 723 C C . SER A 1 98 ? 15.414 -4.336 -4.699 1 87.56 98 SER A C 1
ATOM 725 O O . SER A 1 98 ? 14.32 -3.877 -5.027 1 87.56 98 SER A O 1
ATOM 727 N N . SER A 1 99 ? 16.094 -5.32 -5.258 1 87.56 99 SER A N 1
ATOM 728 C CA . SER A 1 99 ? 15.32 -6.094 -6.23 1 87.56 99 SER A CA 1
ATOM 729 C C . SER A 1 99 ? 14.195 -6.871 -5.551 1 87.56 99 SER A C 1
ATOM 731 O O . SER A 1 99 ? 14.281 -7.18 -4.359 1 87.56 99 SER A O 1
ATOM 733 N N . ILE A 1 100 ? 13.156 -7.215 -6.355 1 88.19 100 ILE A N 1
ATOM 734 C CA . ILE A 1 100 ? 12 -7.887 -5.785 1 88.19 100 ILE A CA 1
ATOM 735 C C . ILE A 1 100 ? 12.406 -9.258 -5.242 1 88.19 100 ILE A C 1
ATOM 737 O O . ILE A 1 100 ? 11.891 -9.703 -4.215 1 88.19 100 ILE A O 1
ATOM 741 N N . VAL A 1 101 ? 13.352 -9.906 -5.902 1 89.81 101 VAL A N 1
ATOM 742 C CA . VAL A 1 101 ? 13.695 -11.266 -5.504 1 89.81 101 VAL A CA 1
ATOM 743 C C . VAL A 1 101 ? 14.57 -11.234 -4.254 1 89.81 101 VAL A C 1
ATOM 745 O O . VAL A 1 101 ? 14.695 -12.234 -3.549 1 89.81 101 VAL A O 1
ATOM 748 N N . GLU A 1 102 ? 15.125 -10.078 -3.955 1 89.88 102 GLU A N 1
ATOM 749 C CA . GLU A 1 102 ? 15.984 -9.938 -2.787 1 89.88 102 GLU A CA 1
ATOM 750 C C . GLU A 1 102 ? 15.32 -9.094 -1.706 1 89.88 102 GLU A C 1
ATOM 752 O O . GLU A 1 102 ? 15.891 -8.891 -0.628 1 89.88 102 GLU A O 1
ATOM 757 N N . PHE A 1 103 ? 14.188 -8.672 -2.002 1 89.94 103 PHE A N 1
ATOM 758 C CA . PHE A 1 103 ? 13.531 -7.711 -1.116 1 89.94 103 PHE A CA 1
ATOM 759 C C . PHE A 1 103 ? 13.102 -8.383 0.184 1 89.94 103 PHE A C 1
ATOM 761 O O . PHE A 1 103 ? 12.344 -9.352 0.166 1 89.94 103 PHE A O 1
ATOM 768 N N . LYS A 1 104 ? 13.609 -7.836 1.249 1 94.12 104 LYS A N 1
ATOM 769 C CA . LYS A 1 104 ? 13.25 -8.383 2.553 1 94.12 104 LYS A CA 1
ATOM 770 C C . LYS A 1 104 ? 11.852 -7.938 2.971 1 94.12 104 LYS A C 1
ATOM 772 O O . LYS A 1 104 ? 11.477 -6.785 2.762 1 94.12 104 LYS A O 1
ATOM 777 N N . LEU A 1 105 ? 11.094 -8.898 3.607 1 94.88 105 LEU A N 1
ATOM 778 C CA . LEU A 1 105 ? 9.742 -8.617 4.059 1 94.88 105 LEU A CA 1
ATOM 779 C C . LEU A 1 105 ? 9.727 -7.441 5.031 1 94.88 105 LEU A C 1
ATOM 781 O O . LEU A 1 105 ? 8.852 -6.578 4.957 1 94.88 105 LEU A O 1
ATOM 785 N N . SER A 1 106 ? 10.656 -7.453 5.941 1 95.12 106 SER A N 1
ATOM 786 C CA . SER A 1 106 ? 10.711 -6.391 6.938 1 95.12 106 SER A CA 1
ATOM 787 C C . SER A 1 106 ? 10.891 -5.027 6.277 1 95.12 106 SER A C 1
ATOM 789 O O . SER A 1 106 ? 10.281 -4.039 6.699 1 95.12 106 SER A O 1
ATOM 791 N N . ALA A 1 107 ? 11.711 -4.93 5.27 1 93.62 107 ALA A N 1
ATOM 792 C CA . ALA A 1 107 ? 11.93 -3.686 4.535 1 93.62 107 ALA A CA 1
ATOM 793 C C . ALA A 1 107 ? 10.664 -3.266 3.785 1 93.62 107 ALA A C 1
ATOM 795 O O . ALA A 1 107 ? 10.32 -2.082 3.756 1 93.62 107 ALA A O 1
ATOM 796 N N . TRP A 1 108 ? 9.992 -4.219 3.158 1 93.94 108 TRP A N 1
ATOM 797 C CA . TRP A 1 108 ? 8.734 -3.988 2.465 1 93.94 108 TRP A CA 1
ATOM 798 C C . TRP A 1 108 ? 7.691 -3.395 3.408 1 93.94 108 TRP A C 1
ATOM 800 O O . TRP A 1 108 ? 7.082 -2.367 3.105 1 93.94 108 TRP A O 1
ATOM 810 N N . GLN A 1 109 ? 7.559 -4.047 4.508 1 94.75 109 GLN A N 1
ATOM 811 C CA . GLN A 1 109 ? 6.57 -3.611 5.488 1 94.75 109 GLN A CA 1
ATOM 812 C C . GLN A 1 109 ? 6.898 -2.219 6.02 1 94.75 109 GLN A C 1
ATOM 814 O O . GLN A 1 109 ? 6 -1.405 6.238 1 94.75 109 GLN A O 1
ATOM 819 N N . LYS A 1 110 ? 8.148 -1.983 6.227 1 94.44 110 LYS A N 1
ATOM 820 C CA . LYS A 1 110 ? 8.57 -0.672 6.711 1 94.44 110 LYS A CA 1
ATOM 821 C C . LYS A 1 110 ? 8.18 0.428 5.727 1 94.44 110 LYS A C 1
ATOM 823 O O . LYS A 1 110 ? 7.688 1.483 6.129 1 94.44 110 LYS A O 1
ATOM 828 N N . ILE A 1 111 ? 8.367 0.204 4.469 1 93.25 111 ILE A N 1
ATOM 829 C CA . ILE A 1 111 ? 8.039 1.176 3.432 1 93.25 111 ILE A CA 1
ATOM 830 C C . ILE A 1 111 ? 6.539 1.461 3.449 1 93.25 111 ILE A C 1
ATOM 832 O O . ILE A 1 111 ? 6.121 2.621 3.488 1 93.25 111 ILE A O 1
ATOM 836 N N . PHE A 1 112 ? 5.742 0.465 3.48 1 94.69 112 PHE A N 1
ATOM 837 C CA . PHE A 1 112 ? 4.297 0.653 3.441 1 94.69 112 PHE A CA 1
ATOM 838 C C . PHE A 1 112 ? 3.793 1.265 4.742 1 94.69 112 PHE A C 1
ATOM 840 O O . PHE A 1 112 ? 2.861 2.07 4.738 1 94.69 112 PHE A O 1
ATOM 847 N N . ASP A 1 113 ? 4.402 0.871 5.809 1 95.88 113 ASP A N 1
ATOM 848 C CA . ASP A 1 113 ? 4.004 1.447 7.09 1 95.88 113 ASP A CA 1
ATOM 849 C C . ASP A 1 113 ? 4.211 2.961 7.098 1 95.88 113 ASP A C 1
ATOM 851 O O . ASP A 1 113 ? 3.312 3.711 7.484 1 95.88 113 ASP A O 1
ATOM 855 N N . ILE A 1 114 ? 5.305 3.371 6.703 1 95.31 114 ILE A N 1
ATOM 856 C CA . ILE A 1 114 ? 5.641 4.789 6.777 1 95.31 114 ILE A CA 1
ATOM 857 C C . ILE A 1 114 ? 4.891 5.555 5.688 1 95.31 114 ILE A C 1
ATOM 859 O O . ILE A 1 114 ? 4.219 6.547 5.973 1 95.31 114 ILE A O 1
ATOM 863 N N . HIS A 1 115 ? 4.906 5.082 4.441 1 94.06 115 HIS A N 1
ATOM 864 C CA . HIS A 1 115 ? 4.375 5.832 3.309 1 94.06 115 HIS A CA 1
ATOM 865 C C . HIS A 1 115 ? 2.855 5.723 3.238 1 94.06 115 HIS A C 1
ATOM 867 O O . HIS A 1 115 ? 2.184 6.641 2.766 1 94.06 115 HIS A O 1
ATOM 873 N N . MET A 1 116 ? 2.338 4.645 3.693 1 94.31 116 MET A N 1
ATOM 874 C CA . MET A 1 116 ? 0.902 4.484 3.484 1 94.31 116 MET A CA 1
ATOM 875 C C . MET A 1 116 ? 0.152 4.523 4.812 1 94.31 116 MET A C 1
ATOM 877 O O . MET A 1 116 ? -0.745 5.348 5 1 94.31 116 MET A O 1
ATOM 881 N N . THR A 1 117 ? 0.541 3.602 5.711 1 96.25 117 THR A N 1
ATOM 882 C CA . THR A 1 117 ? -0.153 3.6 6.996 1 96.25 117 THR A CA 1
ATOM 883 C C . THR A 1 117 ? 0.033 4.934 7.711 1 96.25 117 THR A C 1
ATOM 885 O O . THR A 1 117 ? -0.922 5.488 8.258 1 96.25 117 THR A O 1
ATOM 888 N N . GLY A 1 118 ? 1.24 5.43 7.75 1 98.06 118 GLY A N 1
ATOM 889 C CA . GLY A 1 118 ? 1.499 6.73 8.352 1 98.06 118 GLY A CA 1
ATOM 890 C C . GLY A 1 118 ? 0.683 7.848 7.727 1 98.06 118 GLY A C 1
ATOM 891 O O . GLY A 1 118 ? 0.09 8.664 8.438 1 98.06 118 GLY A O 1
ATOM 892 N N . THR A 1 119 ? 0.653 7.863 6.375 1 97.19 119 THR A N 1
ATOM 893 C CA . THR A 1 119 ? -0.14 8.844 5.645 1 97.19 119 THR A CA 1
ATOM 894 C C . THR A 1 119 ? -1.611 8.75 6.039 1 97.19 119 THR A C 1
ATOM 896 O O . THR A 1 119 ? -2.264 9.773 6.273 1 97.19 119 THR A O 1
ATOM 899 N N . MET A 1 120 ? -2.133 7.555 6.109 1 97.38 120 MET A N 1
ATOM 900 C CA . MET A 1 120 ? -3.527 7.348 6.484 1 97.38 120 MET A CA 1
ATOM 901 C C . MET A 1 120 ? -3.795 7.855 7.898 1 97.38 120 MET A C 1
ATOM 903 O O . MET A 1 120 ? -4.777 8.562 8.133 1 97.38 120 MET A O 1
ATOM 907 N N . LEU A 1 121 ? -2.945 7.535 8.875 1 98.25 121 LEU A N 1
ATOM 908 C CA . LEU A 1 121 ? -3.146 7.902 10.266 1 98.25 121 LEU A CA 1
ATOM 909 C C . LEU A 1 121 ? -3.168 9.414 10.438 1 98.25 121 LEU A C 1
ATOM 911 O O . LEU A 1 121 ? -4.062 9.961 11.094 1 98.25 121 LEU A O 1
ATOM 915 N N . VAL A 1 122 ? -2.205 10.062 9.844 1 98.5 122 VAL A N 1
ATOM 916 C CA . VAL A 1 122 ? -2.094 11.516 9.977 1 98.5 122 VAL A CA 1
ATOM 917 C C . VAL A 1 122 ? -3.283 12.188 9.289 1 98.5 122 VAL A C 1
ATOM 919 O O . VAL A 1 122 ? -3.906 13.086 9.859 1 98.5 122 VAL A O 1
ATOM 922 N N . SER A 1 123 ? -3.633 11.742 8.086 1 97.94 123 SER A N 1
ATOM 923 C CA . SER A 1 123 ? -4.75 12.297 7.332 1 97.94 123 SER A CA 1
ATOM 924 C C . SER A 1 123 ? -6.066 12.102 8.078 1 97.94 123 SER A C 1
ATOM 926 O O . SER A 1 123 ? -6.898 13.016 8.133 1 97.94 123 SER A O 1
ATOM 928 N N . GLN A 1 124 ? -6.223 10.891 8.594 1 97.5 124 GLN A N 1
ATOM 929 C CA . GLN A 1 124 ? -7.453 10.562 9.305 1 97.5 124 GLN A CA 1
ATOM 930 C C . GLN A 1 124 ? -7.672 11.492 10.492 1 97.5 124 GLN A C 1
ATOM 932 O O . GLN A 1 124 ? -8.742 12.086 10.633 1 97.5 124 GLN A O 1
ATOM 937 N N . GLU A 1 125 ? -6.691 11.656 11.336 1 98.12 125 GLU A N 1
ATOM 938 C CA . GLU A 1 125 ? -6.82 12.484 12.531 1 98.12 125 GLU A CA 1
ATOM 939 C C . GLU A 1 125 ? -7.016 13.953 12.164 1 98.12 125 GLU A C 1
ATOM 941 O O . GLU A 1 125 ? -7.801 14.664 12.805 1 98.12 125 GLU A O 1
ATOM 946 N N . ALA A 1 126 ? -6.312 14.398 11.164 1 98.06 126 ALA A N 1
ATOM 947 C CA . ALA A 1 126 ? -6.48 15.781 10.703 1 98.06 126 ALA A CA 1
ATOM 948 C C . ALA A 1 126 ? -7.891 16.016 10.18 1 98.06 126 ALA A C 1
ATOM 950 O O . ALA A 1 126 ? -8.523 17.031 10.5 1 98.06 126 ALA A O 1
ATOM 951 N N . MET A 1 127 ? -8.375 15.07 9.367 1 97.19 127 MET A N 1
ATOM 952 C CA . MET A 1 127 ? -9.703 15.211 8.773 1 97.19 127 MET A CA 1
ATOM 953 C C . MET A 1 127 ? -10.789 15.211 9.852 1 97.19 127 MET A C 1
ATOM 955 O O . MET A 1 127 ? -11.758 15.961 9.758 1 97.19 127 MET A O 1
ATOM 959 N N . LYS A 1 128 ? -10.609 14.32 10.883 1 97.44 128 LYS A N 1
ATOM 960 C CA . LYS A 1 128 ? -11.547 14.336 12 1 97.44 128 LYS A CA 1
ATOM 961 C C . LYS A 1 128 ? -11.656 15.734 12.602 1 97.44 128 LYS A C 1
ATOM 963 O O . LYS A 1 128 ? -12.766 16.219 12.836 1 97.44 128 LYS A O 1
ATOM 968 N N . HIS A 1 129 ? -10.531 16.312 12.773 1 97.94 129 HIS A N 1
ATOM 969 C CA . HIS A 1 129 ? -10.5 17.641 13.375 1 97.94 129 HIS A CA 1
ATOM 970 C C . HIS A 1 129 ? -11.117 18.688 12.445 1 97.94 129 HIS A C 1
ATOM 972 O O . HIS A 1 129 ? -11.938 19.5 12.875 1 97.94 129 HIS A O 1
ATOM 978 N N . MET A 1 130 ? -10.734 18.672 11.18 1 97.56 130 MET A N 1
ATOM 979 C CA . MET A 1 130 ? -11.234 19.625 10.188 1 97.56 130 MET A CA 1
ATOM 980 C C . MET A 1 130 ? -12.75 19.531 10.062 1 97.56 130 MET A C 1
ATOM 982 O O . MET A 1 130 ? -13.43 20.562 9.969 1 97.56 130 MET A O 1
ATOM 986 N N . ILE A 1 131 ? -13.211 18.312 10.07 1 96.88 131 ILE A N 1
ATOM 987 C CA . ILE A 1 131 ? -14.648 18.094 9.961 1 96.88 131 ILE A CA 1
ATOM 988 C C . ILE A 1 131 ? -15.359 18.656 11.195 1 96.88 131 ILE A C 1
ATOM 990 O O . ILE A 1 131 ? -16.391 19.328 11.07 1 96.88 131 ILE A O 1
ATOM 994 N N . ASN A 1 132 ? -14.766 18.375 12.328 1 96.69 132 ASN A N 1
ATOM 995 C CA . ASN A 1 132 ? -15.352 18.859 13.57 1 96.69 132 ASN A CA 1
ATOM 996 C C . ASN A 1 132 ? -15.352 20.391 13.633 1 96.69 132 ASN A C 1
ATOM 998 O O . ASN A 1 132 ? -16.297 21 14.125 1 96.69 132 ASN A O 1
ATOM 1002 N N . LEU A 1 133 ? -14.328 20.984 13.133 1 96.25 133 LEU A N 1
ATOM 1003 C CA . LEU A 1 133 ? -14.18 22.438 13.172 1 96.25 133 LEU A CA 1
ATOM 1004 C C . LEU A 1 133 ? -15.039 23.109 12.094 1 96.25 133 LEU A C 1
ATOM 1006 O O . LEU A 1 133 ? -15.352 24.297 12.195 1 96.25 133 LEU A O 1
ATOM 1010 N N . LYS A 1 134 ? -15.344 22.375 10.977 1 96.25 134 LYS A N 1
ATOM 1011 C CA . LYS A 1 134 ? -16.188 22.828 9.875 1 96.25 134 LYS A CA 1
ATOM 1012 C C . LYS A 1 134 ? -15.562 24.016 9.141 1 96.25 134 LYS A C 1
ATOM 1014 O O . LYS A 1 134 ? -16.266 24.953 8.75 1 96.25 134 LYS A O 1
ATOM 1019 N N . THR A 1 135 ? -14.305 24.016 9.031 1 93.06 135 THR A N 1
ATOM 1020 C CA . THR A 1 135 ? -13.602 25.125 8.367 1 93.06 135 THR A CA 1
ATOM 1021 C C . THR A 1 135 ? -12.961 24.641 7.07 1 93.06 135 THR A C 1
ATOM 1023 O O . THR A 1 135 ? -12.32 25.438 6.363 1 93.06 135 THR A O 1
ATOM 1026 N N . GLY A 1 136 ? -13.195 23.391 6.785 1 95.62 136 GLY A N 1
ATOM 1027 C CA . GLY A 1 136 ? -12.477 22.828 5.648 1 95.62 136 GLY A CA 1
ATOM 1028 C C . GLY A 1 136 ? -11.023 22.531 5.949 1 95.62 136 GLY A C 1
ATOM 1029 O O . GLY A 1 136 ? -10.625 22.484 7.113 1 95.62 136 GLY A O 1
ATOM 1030 N N . GLY A 1 137 ? -10.266 22.203 4.891 1 96.81 137 GLY A N 1
ATOM 1031 C CA . GLY A 1 137 ? -8.852 21.906 5.062 1 96.81 137 GLY A CA 1
ATOM 1032 C C . GLY A 1 137 ? -8.219 21.281 3.838 1 96.81 137 GLY A C 1
ATOM 1033 O O . GLY A 1 137 ? -8.867 21.141 2.799 1 96.81 137 GLY A O 1
ATOM 1034 N N . ARG A 1 138 ? -6.977 21 3.943 1 96.25 138 ARG A N 1
ATOM 1035 C CA . ARG A 1 138 ? -6.211 20.422 2.842 1 96.25 138 ARG A CA 1
ATOM 1036 C C . ARG A 1 138 ? -5.32 19.281 3.334 1 96.25 138 ARG A C 1
ATOM 1038 O O . ARG A 1 138 ? -4.609 19.438 4.332 1 96.25 138 ARG A O 1
ATOM 1045 N N . ILE A 1 139 ? -5.457 18.25 2.666 1 96.62 139 ILE A N 1
ATOM 1046 C CA . ILE A 1 139 ? -4.551 17.125 2.861 1 96.62 139 ILE A CA 1
ATOM 1047 C C . ILE A 1 139 ? -3.641 16.969 1.646 1 96.62 139 ILE A C 1
ATOM 1049 O O . ILE A 1 139 ? -4.113 16.734 0.533 1 96.62 139 ILE A O 1
ATOM 1053 N N . ILE A 1 140 ? -2.338 17.125 1.876 1 94.94 140 ILE A N 1
ATOM 1054 C CA . ILE A 1 140 ? -1.356 17 0.804 1 94.94 140 ILE A CA 1
ATOM 1055 C C . ILE A 1 140 ? -0.456 15.797 1.061 1 94.94 140 ILE A C 1
ATOM 1057 O O . ILE A 1 140 ? -0.003 15.578 2.188 1 94.94 140 ILE A O 1
ATOM 1061 N N . VAL A 1 141 ? -0.302 14.977 0.085 1 94.56 141 VAL A N 1
ATOM 1062 C CA . VAL A 1 141 ? 0.632 13.852 0.131 1 94.56 141 VAL A CA 1
ATOM 1063 C C . VAL A 1 141 ? 1.766 14.086 -0.867 1 94.56 141 VAL A C 1
ATOM 1065 O O . VAL A 1 141 ? 1.518 14.344 -2.047 1 94.56 141 VAL A O 1
ATOM 1068 N N . VAL A 1 142 ? 2.969 14.07 -0.337 1 89.19 142 VAL A N 1
ATOM 1069 C CA . VAL A 1 142 ? 4.113 14.328 -1.207 1 89.19 142 VAL A CA 1
ATOM 1070 C C . VAL A 1 142 ? 4.516 13.047 -1.925 1 89.19 142 VAL A C 1
ATOM 1072 O O . VAL A 1 142 ? 4.789 12.023 -1.283 1 89.19 142 VAL A O 1
ATOM 1075 N N . GLY A 1 143 ? 4.359 13.031 -3.236 1 72.75 143 GLY A N 1
ATOM 1076 C CA . GLY A 1 143 ? 4.621 11.859 -4.062 1 72.75 143 GLY A CA 1
ATOM 1077 C C . GLY A 1 143 ? 5.738 12.078 -5.066 1 72.75 143 GLY A C 1
ATOM 1078 O O . GLY A 1 143 ? 6.082 13.219 -5.383 1 72.75 143 GLY A O 1
ATOM 1079 N N . SER A 1 144 ? 6.723 11.219 -5.254 1 61.47 144 SER A N 1
ATOM 1080 C CA . SER A 1 144 ? 7.656 11.281 -6.375 1 61.47 144 SER A CA 1
ATOM 1081 C C . SER A 1 144 ? 7.105 10.539 -7.59 1 61.47 144 SER A C 1
ATOM 1083 O O . SER A 1 144 ? 7.57 9.445 -7.922 1 61.47 144 SER A O 1
ATOM 1085 N N . LEU A 1 145 ? 5.875 10.672 -8.008 1 52.31 145 LEU A N 1
ATOM 1086 C CA . LEU A 1 145 ? 5.375 9.781 -9.047 1 52.31 145 LEU A CA 1
ATOM 1087 C C . LEU A 1 145 ? 6.305 9.766 -10.258 1 52.31 145 LEU A C 1
ATOM 1089 O O . LEU A 1 145 ? 6.52 8.727 -10.875 1 52.31 145 LEU A O 1
ATOM 1093 N N . HIS A 1 146 ? 6.578 10.969 -10.875 1 45.94 146 HIS A N 1
ATOM 1094 C CA . HIS A 1 146 ? 7.367 10.961 -12.102 1 45.94 146 HIS A CA 1
ATOM 1095 C C . HIS A 1 146 ? 8.68 10.211 -11.906 1 45.94 146 HIS A C 1
ATOM 1097 O O . HIS A 1 146 ? 9.203 9.609 -12.852 1 45.94 146 HIS A O 1
ATOM 1103 N N . SER A 1 147 ? 9.25 10.477 -10.891 1 47.78 147 SER A N 1
ATOM 1104 C CA . SER A 1 147 ? 10.609 9.977 -10.758 1 47.78 147 SER A CA 1
ATOM 1105 C C . SER A 1 147 ? 10.625 8.469 -10.523 1 47.78 147 SER A C 1
ATOM 1107 O O . SER A 1 147 ? 11.672 7.824 -10.617 1 47.78 147 SER A O 1
ATOM 1109 N N . VAL A 1 148 ? 9.594 7.996 -10.016 1 50.47 148 VAL A N 1
ATOM 1110 C CA . VAL A 1 148 ? 9.734 6.629 -9.523 1 50.47 148 VAL A CA 1
ATOM 1111 C C . VAL A 1 148 ? 9.469 5.641 -10.648 1 50.47 148 VAL A C 1
ATOM 1113 O O . VAL A 1 148 ? 9.547 4.426 -10.453 1 50.47 148 VAL A O 1
ATOM 1116 N N . ALA A 1 149 ? 8.719 6.102 -11.688 1 48.22 149 ALA A N 1
ATOM 1117 C CA . ALA A 1 149 ? 8.312 5.102 -12.68 1 48.22 149 ALA A CA 1
ATOM 1118 C C . ALA A 1 149 ? 9.461 4.145 -12.984 1 48.22 149 ALA A C 1
ATOM 1120 O O . ALA A 1 149 ? 9.25 2.938 -13.133 1 48.22 149 ALA A O 1
ATOM 1121 N N . ALA A 1 150 ? 10.594 4.863 -13.594 1 51.06 150 ALA A N 1
ATOM 1122 C CA . ALA A 1 150 ? 11.477 4.035 -14.406 1 51.06 150 ALA A CA 1
ATOM 1123 C C . ALA A 1 150 ? 12.555 3.371 -13.547 1 51.06 150 ALA A C 1
ATOM 1125 O O . ALA A 1 150 ? 13.5 2.783 -14.078 1 51.06 150 ALA A O 1
ATOM 1126 N N . SER A 1 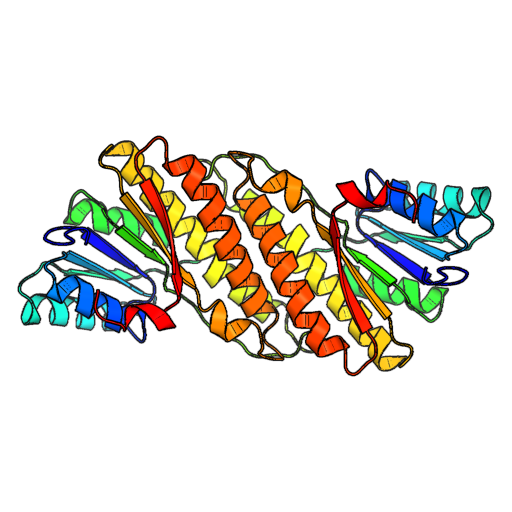151 ?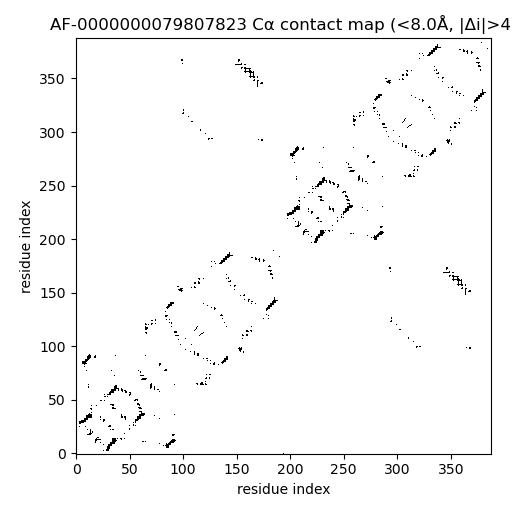 12.484 3.514 -12.195 1 59.59 151 SER A N 1
ATOM 1127 C CA . SER A 1 151 ? 13.727 2.996 -11.625 1 59.59 151 SER A CA 1
ATOM 1128 C C . SER A 1 151 ? 13.578 1.531 -11.227 1 59.59 151 SER A C 1
ATOM 1130 O O . SER A 1 151 ? 12.602 1.154 -10.57 1 59.59 151 SER A O 1
ATOM 1132 N N . LYS A 1 152 ? 14.539 0.781 -11.742 1 68.62 152 LYS A N 1
ATOM 1133 C CA . LYS A 1 152 ? 14.641 -0.63 -11.383 1 68.62 152 LYS A CA 1
ATOM 1134 C C . LYS A 1 152 ? 14.906 -0.799 -9.883 1 68.62 152 LYS A C 1
ATOM 1136 O O . LYS A 1 152 ? 15.539 0.052 -9.258 1 68.62 152 LYS A O 1
ATOM 1141 N N . ASN A 1 153 ? 14.344 -1.667 -9.219 1 77.62 153 ASN A N 1
ATOM 1142 C CA . ASN A 1 153 ? 14.633 -2.125 -7.863 1 77.62 153 ASN A CA 1
ATOM 1143 C C . ASN A 1 153 ? 13.977 -1.234 -6.816 1 77.62 153 ASN A C 1
ATOM 1145 O O . ASN A 1 153 ? 14.516 -1.035 -5.73 1 77.62 153 ASN A O 1
ATOM 1149 N N . LYS A 1 154 ? 12.859 -0.638 -7.305 1 79.88 154 LYS A N 1
ATOM 1150 C CA . LYS A 1 154 ? 12.117 0.222 -6.387 1 79.88 154 LYS A CA 1
ATOM 1151 C C . LYS A 1 154 ? 10.648 -0.187 -6.312 1 79.88 154 LYS A C 1
ATOM 1153 O O . LYS A 1 154 ? 9.766 0.666 -6.18 1 79.88 154 LYS A O 1
ATOM 1158 N N . SER A 1 155 ? 10.461 -1.439 -6.383 1 85.5 155 SER A N 1
ATOM 1159 C CA . SER A 1 155 ? 9.102 -1.955 -6.516 1 85.5 155 SER A CA 1
ATOM 1160 C C . SER A 1 155 ? 8.227 -1.517 -5.344 1 85.5 155 SER A C 1
ATOM 1162 O O . SER A 1 155 ? 7.094 -1.074 -5.539 1 85.5 155 SER A O 1
ATOM 1164 N N . ALA A 1 156 ? 8.797 -1.627 -4.094 1 86.38 156 ALA A N 1
ATOM 1165 C CA . ALA A 1 156 ? 8.023 -1.254 -2.916 1 86.38 156 ALA A CA 1
ATOM 1166 C C . ALA A 1 156 ? 7.719 0.242 -2.91 1 86.38 156 ALA A C 1
ATOM 1168 O O . ALA A 1 156 ? 6.602 0.655 -2.598 1 86.38 156 ALA A O 1
ATOM 1169 N N . TYR A 1 157 ? 8.672 0.936 -3.234 1 86.31 157 TYR A N 1
ATOM 1170 C CA . TYR A 1 157 ? 8.508 2.385 -3.254 1 86.31 157 TYR A CA 1
ATOM 1171 C C . TYR A 1 157 ? 7.508 2.807 -4.324 1 86.31 157 TYR A C 1
ATOM 1173 O O . TYR A 1 157 ? 6.613 3.615 -4.062 1 86.31 157 TYR A O 1
ATOM 1181 N N . VAL A 1 158 ? 7.641 2.275 -5.504 1 86.81 158 VAL A N 1
ATOM 1182 C CA . VAL A 1 158 ? 6.727 2.562 -6.602 1 86.81 158 VAL A CA 1
ATOM 1183 C C . VAL A 1 158 ? 5.305 2.172 -6.207 1 86.81 158 VAL A C 1
ATOM 1185 O O . VAL A 1 158 ? 4.363 2.938 -6.426 1 86.81 158 VAL A O 1
ATOM 1188 N N . ALA A 1 159 ? 5.145 1.042 -5.66 1 90.75 159 ALA A N 1
ATOM 1189 C CA . ALA A 1 159 ? 3.834 0.569 -5.219 1 90.75 159 ALA A CA 1
ATOM 1190 C C . ALA A 1 159 ? 3.24 1.503 -4.168 1 90.75 159 ALA A C 1
ATOM 1192 O O . ALA A 1 159 ? 2.064 1.871 -4.25 1 90.75 159 ALA A O 1
ATOM 1193 N N . ALA A 1 160 ? 4.031 1.89 -3.227 1 91.06 160 ALA A N 1
ATOM 1194 C CA . ALA A 1 160 ? 3.564 2.762 -2.154 1 91.06 160 ALA A CA 1
ATOM 1195 C C . ALA A 1 160 ? 3.123 4.117 -2.701 1 91.06 160 ALA A C 1
ATOM 1197 O O . ALA A 1 160 ? 2.1 4.66 -2.277 1 91.06 160 ALA A O 1
ATOM 1198 N N . LYS A 1 161 ? 3.85 4.625 -3.539 1 88.12 161 LYS A N 1
ATOM 1199 C CA . LYS A 1 161 ? 3.498 5.918 -4.121 1 88.12 161 LYS A CA 1
ATOM 1200 C C . LYS A 1 161 ? 2.215 5.82 -4.938 1 88.12 161 LYS A C 1
ATOM 1202 O O . LYS A 1 161 ? 1.412 6.758 -4.953 1 88.12 161 LYS A O 1
ATOM 1207 N N . HIS A 1 162 ? 2.053 4.781 -5.672 1 88.5 162 HIS A N 1
ATOM 1208 C CA . HIS A 1 162 ? 0.787 4.551 -6.355 1 88.5 162 HIS A CA 1
ATOM 1209 C C . HIS A 1 162 ? -0.364 4.434 -5.363 1 88.5 162 HIS A C 1
ATOM 1211 O O . HIS A 1 162 ? -1.462 4.934 -5.617 1 88.5 162 HIS A O 1
ATOM 1217 N N . ALA A 1 163 ? -0.077 3.742 -4.316 1 91.88 163 ALA A N 1
ATOM 1218 C CA . ALA A 1 163 ? -1.084 3.623 -3.264 1 91.88 163 ALA A CA 1
ATOM 1219 C C . ALA A 1 163 ? -1.514 4.996 -2.756 1 91.88 163 ALA A C 1
ATOM 1221 O O . ALA A 1 163 ? -2.703 5.238 -2.533 1 91.88 163 ALA A O 1
ATOM 1222 N N . GLN A 1 164 ? -0.584 5.832 -2.611 1 92.19 164 GLN A N 1
ATOM 1223 C CA . GLN A 1 164 ? -0.869 7.184 -2.145 1 92.19 164 GLN A CA 1
ATOM 1224 C C . GLN A 1 164 ? -1.768 7.93 -3.127 1 92.19 164 GLN A C 1
ATOM 1226 O O . GLN A 1 164 ? -2.654 8.68 -2.719 1 92.19 164 GLN A O 1
ATOM 1231 N N . LEU A 1 165 ? -1.493 7.727 -4.371 1 88.31 165 LEU A N 1
ATOM 1232 C CA . LEU A 1 165 ? -2.348 8.328 -5.387 1 88.31 165 LEU A CA 1
ATOM 1233 C C . LEU A 1 165 ? -3.791 7.855 -5.234 1 88.31 165 LEU A C 1
ATOM 1235 O O . LEU A 1 165 ? -4.715 8.672 -5.219 1 88.31 165 LEU A O 1
ATOM 1239 N N . GLY A 1 166 ? -3.996 6.586 -5.16 1 88.81 166 GLY A N 1
ATOM 1240 C CA . GLY A 1 166 ? -5.332 6.047 -4.949 1 88.81 166 GLY A CA 1
ATOM 1241 C C . GLY A 1 166 ? -5.98 6.547 -3.672 1 88.81 166 GLY A C 1
ATOM 1242 O O . GLY A 1 166 ? -7.168 6.879 -3.662 1 88.81 166 GLY A O 1
ATOM 1243 N N . PHE A 1 167 ? -5.211 6.645 -2.643 1 91.75 167 PHE A N 1
ATOM 1244 C CA . PHE A 1 167 ? -5.684 7.105 -1.343 1 91.75 167 PHE A CA 1
ATOM 1245 C C . PHE A 1 167 ? -6.191 8.539 -1.431 1 91.75 167 PHE A C 1
ATOM 1247 O O . PHE A 1 167 ? -7.305 8.836 -1.002 1 91.75 167 PHE A O 1
ATOM 1254 N N . VAL A 1 168 ? -5.379 9.359 -1.984 1 91.69 168 VAL A N 1
ATOM 1255 C CA . VAL A 1 168 ? -5.707 10.781 -2.094 1 91.69 168 VAL A CA 1
ATOM 1256 C C . VAL A 1 168 ? -6.992 10.953 -2.9 1 91.69 168 VAL A C 1
ATOM 1258 O O . VAL A 1 168 ? -7.863 11.742 -2.533 1 91.69 168 VAL A O 1
ATOM 1261 N N . ARG A 1 169 ? -7.117 10.227 -3.951 1 88.38 169 ARG A N 1
ATOM 1262 C CA . ARG A 1 169 ? -8.32 10.297 -4.773 1 88.38 169 ARG A CA 1
ATOM 1263 C C . ARG A 1 169 ? -9.547 9.844 -3.984 1 88.38 169 ARG A C 1
ATOM 1265 O O . ARG A 1 169 ? -10.609 10.461 -4.078 1 88.38 169 ARG A O 1
ATOM 1272 N N . ALA A 1 170 ? -9.391 8.828 -3.215 1 90.12 170 ALA A N 1
ATOM 1273 C CA . ALA A 1 170 ? -10.508 8.281 -2.451 1 90.12 170 ALA A CA 1
ATOM 1274 C C . ALA A 1 170 ? -10.953 9.242 -1.357 1 90.12 170 ALA A C 1
ATOM 1276 O O . ALA A 1 170 ? -12.148 9.5 -1.195 1 90.12 170 ALA A O 1
ATOM 1277 N N . ILE A 1 171 ? -10.039 9.828 -0.652 1 92.88 171 ILE A N 1
ATOM 1278 C CA . ILE A 1 171 ? -10.43 10.656 0.484 1 92.88 171 ILE A CA 1
ATOM 1279 C C . ILE A 1 171 ? -10.875 12.039 -0.007 1 92.88 171 ILE A C 1
ATOM 1281 O O . ILE A 1 171 ? -11.539 12.781 0.721 1 92.88 171 ILE A O 1
ATOM 1285 N N . ALA A 1 172 ? -10.391 12.422 -1.193 1 92.06 172 ALA A N 1
ATOM 1286 C CA . ALA A 1 172 ? -10.898 13.656 -1.782 1 92.06 172 ALA A CA 1
ATOM 1287 C C . ALA A 1 172 ? -12.414 13.625 -1.916 1 92.06 172 ALA A C 1
ATOM 1289 O O . ALA A 1 172 ? -13.094 14.625 -1.653 1 92.06 172 ALA A O 1
ATOM 1290 N N . LYS A 1 173 ? -12.922 12.484 -2.301 1 90.94 173 LYS A N 1
ATOM 1291 C CA . LYS A 1 173 ? -14.367 12.32 -2.436 1 90.94 173 LYS A CA 1
ATOM 1292 C C . LYS A 1 173 ? -15.062 12.438 -1.083 1 90.94 173 LYS A C 1
ATOM 1294 O O . LYS A 1 173 ? -16.094 13.086 -0.967 1 90.94 173 LYS A O 1
ATOM 1299 N N . GLU A 1 174 ? -14.508 11.875 -0.096 1 91.19 174 GLU A N 1
ATOM 1300 C CA . GLU A 1 174 ? -15.086 11.914 1.245 1 91.19 174 GLU A CA 1
ATOM 1301 C C . GLU A 1 174 ? -14.977 13.305 1.856 1 91.19 174 GLU A C 1
ATOM 1303 O O . GLU A 1 174 ? -15.867 13.742 2.596 1 91.19 174 GLU A O 1
ATOM 1308 N N . GLY A 1 175 ? -13.922 13.977 1.573 1 93.94 175 GLY A N 1
ATOM 1309 C CA . GLY A 1 175 ? -13.664 15.297 2.133 1 93.94 175 GLY A CA 1
ATOM 1310 C C . GLY A 1 175 ? -14.461 16.391 1.451 1 93.94 175 GLY A C 1
ATOM 1311 O O . GLY A 1 175 ? -14.656 17.469 2.021 1 93.94 175 GLY A O 1
ATOM 1312 N N . ALA A 1 176 ? -14.875 16.125 0.224 1 92.12 176 ALA A N 1
ATOM 1313 C CA . ALA A 1 176 ? -15.547 17.141 -0.588 1 92.12 176 ALA A CA 1
ATOM 1314 C C . ALA A 1 176 ? -16.766 17.703 0.134 1 92.12 176 ALA A C 1
ATOM 1316 O O . ALA A 1 176 ? -17.016 18.906 0.102 1 92.12 176 ALA A O 1
ATOM 1317 N N . GLU A 1 177 ? -17.484 16.891 0.809 1 92.81 177 GLU A N 1
ATOM 1318 C CA . GLU A 1 177 ? -18.688 17.328 1.506 1 92.81 177 GLU A CA 1
ATOM 1319 C C . GLU A 1 177 ? -18.328 18.234 2.684 1 92.81 177 GLU A C 1
ATOM 1321 O O . GLU A 1 177 ? -19.203 18.922 3.217 1 92.81 177 GLU A O 1
ATOM 1326 N N . HIS A 1 178 ? -17.109 18.281 3.105 1 95.62 178 HIS A N 1
ATOM 1327 C CA . HIS A 1 178 ? -16.672 19.078 4.246 1 95.62 178 HIS A CA 1
ATOM 1328 C C . HIS A 1 178 ? -15.695 20.172 3.809 1 95.62 178 HIS A C 1
ATOM 1330 O O . HIS A 1 178 ? -15 20.75 4.641 1 95.62 178 HIS A O 1
ATOM 1336 N N . ASN A 1 179 ? -15.555 20.344 2.486 1 96.06 179 ASN A N 1
ATOM 1337 C CA . ASN A 1 179 ? -14.656 21.344 1.924 1 96.06 179 ASN A CA 1
ATOM 1338 C C . ASN A 1 179 ? -13.195 21.031 2.268 1 96.06 179 ASN A C 1
ATOM 1340 O O . ASN A 1 179 ? -12.43 21.938 2.58 1 96.06 179 ASN A O 1
ATOM 1344 N N . ILE A 1 180 ? -12.922 19.797 2.375 1 95.75 180 ILE A N 1
ATOM 1345 C CA . ILE A 1 180 ? -11.555 19.344 2.564 1 95.75 180 ILE A CA 1
ATOM 1346 C C . ILE A 1 180 ? -11.008 18.781 1.248 1 95.75 180 ILE A C 1
ATOM 1348 O O . ILE A 1 180 ? -11.562 17.828 0.698 1 95.75 180 ILE A O 1
ATOM 1352 N N . SER A 1 181 ? -9.977 19.406 0.727 1 94.62 181 SER A N 1
ATOM 1353 C CA . SER A 1 181 ? -9.344 18.922 -0.497 1 94.62 181 SER A CA 1
ATOM 1354 C C . SER A 1 181 ? -8.195 17.969 -0.188 1 94.62 181 SER A C 1
ATOM 1356 O O . SER A 1 181 ? -7.605 18.031 0.895 1 94.62 181 SER A O 1
ATOM 1358 N N . SER A 1 182 ? -7.941 17.062 -0.979 1 94.06 182 SER A N 1
ATOM 1359 C CA . SER A 1 182 ? -6.801 16.156 -0.909 1 94.06 182 SER A CA 1
ATOM 1360 C C . SER A 1 182 ? -6.07 16.078 -2.246 1 94.06 182 SER A C 1
ATOM 1362 O O . SER A 1 182 ? -6.691 15.836 -3.283 1 94.06 182 SER A O 1
ATOM 1364 N N . ASN A 1 183 ? -4.691 16.281 -2.186 1 88.56 183 ASN A N 1
ATOM 1365 C CA . ASN A 1 183 ? -3.922 16.344 -3.424 1 88.56 183 ASN A CA 1
ATOM 1366 C C . ASN A 1 183 ? -2.547 15.695 -3.256 1 88.56 183 ASN A C 1
ATOM 1368 O O . ASN A 1 183 ? -2.008 15.648 -2.148 1 88.56 183 ASN A O 1
ATOM 1372 N N . LEU A 1 184 ? -2.119 15.109 -4.402 1 88.12 184 LEU A N 1
ATOM 1373 C CA . LEU A 1 184 ? -0.739 14.648 -4.477 1 88.12 184 LEU A CA 1
ATOM 1374 C C . LEU A 1 184 ? 0.184 15.758 -4.969 1 88.12 184 LEU A C 1
ATOM 1376 O O . LEU A 1 184 ? -0.158 16.484 -5.902 1 88.12 184 LEU A O 1
ATOM 1380 N N . LEU A 1 185 ? 1.278 15.961 -4.234 1 79.94 185 LEU A N 1
ATOM 1381 C CA . LEU A 1 185 ? 2.281 16.938 -4.645 1 79.94 185 LEU A CA 1
ATOM 1382 C C . LEU A 1 185 ? 3.502 16.25 -5.242 1 79.94 185 LEU A C 1
ATOM 1384 O O . LEU A 1 185 ? 4.082 15.359 -4.621 1 79.94 185 LEU A O 1
ATOM 1388 N N . CYS A 1 186 ? 3.82 16.453 -6.539 1 64.44 186 CYS A N 1
ATOM 1389 C CA . CYS A 1 186 ? 5.027 15.93 -7.168 1 64.44 186 CYS A CA 1
ATOM 1390 C C . CYS A 1 186 ? 6.156 16.953 -7.121 1 64.44 186 CYS A C 1
ATOM 1392 O O . CYS A 1 186 ? 6.016 18.062 -7.652 1 64.44 186 CYS A O 1
ATOM 1394 N N . PRO A 1 187 ? 7.105 16.828 -6.125 1 54.91 187 PRO A N 1
ATOM 1395 C CA . PRO A 1 187 ? 8.148 17.828 -5.914 1 54.91 187 PRO A CA 1
ATOM 1396 C C . PRO A 1 187 ? 8.719 18.359 -7.227 1 54.91 187 PRO A C 1
ATOM 1398 O O . PRO A 1 187 ? 9.219 19.5 -7.266 1 54.91 187 PRO A O 1
ATOM 1401 N N . GLY A 1 188 ? 8.93 17.656 -8.281 1 45.75 188 GLY A N 1
ATOM 1402 C CA . GLY A 1 188 ? 9.531 18.344 -9.414 1 45.75 188 GLY A CA 1
ATOM 1403 C C . GLY A 1 188 ? 8.852 19.672 -9.734 1 45.75 188 GLY A C 1
ATOM 1404 O O . GLY A 1 188 ? 9.469 20.562 -10.305 1 45.75 188 GLY A O 1
ATOM 1405 N N . PHE A 1 189 ? 7.582 19.75 -9.641 1 36.97 189 PHE A N 1
ATOM 1406 C CA . PHE A 1 189 ? 6.906 20.938 -10.164 1 36.97 189 PHE A CA 1
ATOM 1407 C C . PHE A 1 189 ? 6.953 22.078 -9.148 1 36.97 189 PHE A C 1
ATOM 1409 O O . PHE A 1 189 ? 6.602 23.219 -9.469 1 36.97 189 PHE A O 1
ATOM 1416 N N . VAL A 1 190 ? 6.914 21.891 -7.879 1 38.41 190 VAL A N 1
ATOM 1417 C CA . VAL A 1 190 ? 6.742 23.047 -7 1 38.41 190 VAL A CA 1
ATOM 1418 C C . VAL A 1 190 ? 7.922 24 -7.164 1 38.41 190 VAL A C 1
ATOM 1420 O O . VAL A 1 190 ? 7.883 25.141 -6.68 1 38.41 190 VAL A O 1
ATOM 1423 N N . LEU A 1 191 ? 9.008 23.438 -7.445 1 36.62 191 LEU A N 1
ATOM 1424 C CA . LEU A 1 191 ? 9.977 24.531 -7.418 1 36.62 191 LEU A CA 1
ATOM 1425 C C . LEU A 1 191 ? 9.656 25.562 -8.484 1 36.62 191 LEU A C 1
ATOM 1427 O O . LEU A 1 191 ? 10.477 26.438 -8.773 1 36.62 191 LEU A O 1
ATOM 1431 N N . THR A 1 192 ? 8.789 25.109 -9.297 1 30.5 192 THR A N 1
ATOM 1432 C CA . THR A 1 192 ? 8.562 26.312 -10.086 1 30.5 192 THR A CA 1
ATOM 1433 C C . THR A 1 192 ? 7.602 27.25 -9.375 1 30.5 192 THR A C 1
ATOM 1435 O O . THR A 1 192 ? 6.586 26.828 -8.828 1 30.5 192 THR A O 1
ATOM 1438 N N . PRO A 1 193 ? 8.062 28.391 -9.039 1 30.27 193 PRO A N 1
ATOM 1439 C CA . PRO A 1 193 ? 7.324 29.484 -8.414 1 30.27 193 PRO A CA 1
ATOM 1440 C C . PRO A 1 193 ? 5.84 29.484 -8.773 1 30.27 193 PRO A C 1
ATOM 1442 O O . PRO A 1 193 ? 5.48 29.219 -9.922 1 30.27 193 PRO A O 1
ATOM 1445 N N . LEU A 1 194 ? 4.91 29.125 -7.801 1 27.3 194 LEU A N 1
ATOM 1446 C CA . LEU A 1 194 ? 3.555 29.625 -7.988 1 27.3 194 LEU A CA 1
ATOM 1447 C C . LEU A 1 194 ? 3.578 31.062 -8.508 1 27.3 194 LEU A C 1
ATOM 1449 O O . LEU A 1 194 ? 4.457 31.844 -8.141 1 27.3 194 LEU A O 1
ATOM 1453 N N . ASN B 1 1 ? -3.135 -15.133 -27.891 1 36.41 1 ASN B N 1
ATOM 1454 C CA . ASN B 1 1 ? -3.869 -16.219 -27.234 1 36.41 1 ASN B CA 1
ATOM 1455 C C . ASN B 1 1 ? -2.924 -17.234 -26.609 1 36.41 1 ASN B C 1
ATOM 1457 O O . ASN B 1 1 ? -2.271 -18 -27.312 1 36.41 1 ASN B O 1
ATOM 1461 N N . MET B 1 2 ? -2.18 -16.781 -25.578 1 51.5 2 MET B N 1
ATOM 1462 C CA . MET B 1 2 ? -1.101 -17.688 -25.188 1 51.5 2 MET B CA 1
ATOM 1463 C C . MET B 1 2 ? -1.651 -19.047 -24.781 1 51.5 2 MET B C 1
ATOM 1465 O O . MET B 1 2 ? -2.699 -19.141 -24.141 1 51.5 2 MET B O 1
ATOM 1469 N N . CYS B 1 3 ? -1.35 -19.953 -25.516 1 70.25 3 CYS B N 1
ATOM 1470 C CA . CYS B 1 3 ? -1.72 -21.344 -25.266 1 70.25 3 CYS B CA 1
ATOM 1471 C C . CYS B 1 3 ? -1.417 -21.734 -23.828 1 70.25 3 CYS B C 1
ATOM 1473 O O . CYS B 1 3 ? -0.271 -21.656 -23.391 1 70.25 3 CYS B O 1
ATOM 1475 N N . VAL B 1 4 ? -2.434 -21.891 -22.984 1 85.5 4 VAL B N 1
ATOM 1476 C CA . VAL B 1 4 ? -2.301 -22.203 -21.578 1 85.5 4 VAL B CA 1
ATOM 1477 C C . VAL B 1 4 ? -2.365 -23.719 -21.375 1 85.5 4 VAL B C 1
ATOM 1479 O O . VAL B 1 4 ? -2.285 -24.203 -20.234 1 85.5 4 VAL B O 1
ATOM 1482 N N . LYS B 1 5 ? -2.363 -24.453 -22.5 1 91.31 5 LYS B N 1
ATOM 1483 C CA . LYS B 1 5 ? -2.428 -25.906 -22.359 1 91.31 5 LYS B CA 1
ATOM 1484 C C . LYS B 1 5 ? -1.152 -26.453 -21.734 1 91.31 5 LYS B C 1
ATOM 1486 O O . LYS B 1 5 ? -0.047 -26.047 -22.094 1 91.31 5 LYS B O 1
ATOM 1491 N N . ASP B 1 6 ? -1.283 -27.281 -20.75 1 95.56 6 ASP B N 1
ATOM 1492 C CA . ASP B 1 6 ? -0.246 -28.031 -20.031 1 95.56 6 ASP B CA 1
ATOM 1493 C C . ASP B 1 6 ? 0.619 -27.094 -19.188 1 95.56 6 ASP B C 1
ATOM 1495 O O . ASP B 1 6 ? 1.678 -27.5 -18.703 1 95.56 6 ASP B O 1
ATOM 1499 N N . LYS B 1 7 ? 0.194 -25.859 -19.109 1 96.81 7 LYS B N 1
ATOM 1500 C CA . LYS B 1 7 ? 0.886 -24.922 -18.219 1 96.81 7 LYS B CA 1
ATOM 1501 C C . LYS B 1 7 ? 0.416 -25.078 -16.781 1 96.81 7 LYS B C 1
ATOM 1503 O O . LYS B 1 7 ? -0.699 -25.547 -16.531 1 96.81 7 LYS B O 1
ATOM 1508 N N . VAL B 1 8 ? 1.288 -24.734 -15.883 1 98.56 8 VAL B N 1
ATOM 1509 C CA . VAL B 1 8 ? 0.972 -24.797 -14.461 1 98.56 8 VAL B CA 1
ATOM 1510 C C . VAL B 1 8 ? 0.604 -23.406 -13.945 1 98.56 8 VAL B C 1
ATOM 1512 O O . VAL B 1 8 ? 1.428 -22.5 -13.977 1 98.56 8 VAL B O 1
ATOM 1515 N N . VAL B 1 9 ? -0.643 -23.25 -13.461 1 98.19 9 VAL B N 1
ATOM 1516 C CA . VAL B 1 9 ? -1.184 -21.969 -13 1 98.19 9 VAL B CA 1
ATOM 1517 C C . VAL B 1 9 ? -1.514 -22.062 -11.516 1 98.19 9 VAL B C 1
ATOM 1519 O O . VAL B 1 9 ? -2.275 -22.922 -11.086 1 98.19 9 VAL B O 1
ATOM 1522 N N . LEU B 1 10 ? -0.873 -21.25 -10.734 1 98.69 10 LEU B N 1
ATOM 1523 C CA . LEU B 1 10 ? -1.199 -21.125 -9.32 1 98.69 10 LEU B CA 1
ATOM 1524 C C . LEU B 1 10 ? -2.107 -19.922 -9.086 1 98.69 10 LEU B C 1
ATOM 1526 O O . LEU B 1 10 ? -1.769 -18.797 -9.469 1 98.69 10 LEU B O 1
ATOM 1530 N N . ILE B 1 11 ? -3.268 -20.109 -8.516 1 98.12 11 ILE B N 1
ATOM 1531 C CA . ILE B 1 11 ? -4.219 -19.047 -8.234 1 98.12 11 ILE B CA 1
ATOM 1532 C C . ILE B 1 11 ? -4.461 -18.953 -6.73 1 98.12 11 ILE B C 1
ATOM 1534 O O . ILE B 1 11 ? -4.828 -19.938 -6.09 1 98.12 11 ILE B O 1
ATOM 1538 N N . THR B 1 12 ? -4.215 -17.797 -6.164 1 98.5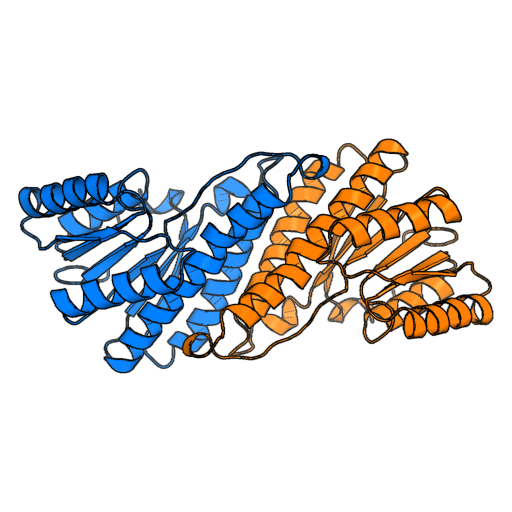6 12 THR B N 1
ATOM 1539 C CA . THR B 1 12 ? -4.523 -17.594 -4.754 1 98.56 12 THR B CA 1
ATOM 1540 C C . THR B 1 12 ? -5.984 -17.188 -4.578 1 98.56 12 THR B C 1
ATOM 1542 O O . THR B 1 12 ? -6.551 -16.5 -5.438 1 98.56 12 THR B O 1
ATOM 1545 N N . GLY B 1 13 ? -6.566 -17.547 -3.436 1 97 13 GLY B N 1
ATOM 1546 C CA . GLY B 1 13 ? -7.984 -17.312 -3.238 1 97 13 GLY B CA 1
ATOM 1547 C C . GLY B 1 13 ? -8.867 -18.031 -4.242 1 97 13 GLY B C 1
ATOM 1548 O O . GLY B 1 13 ? -9.867 -17.484 -4.707 1 97 13 GLY B O 1
ATOM 1549 N N . ALA B 1 14 ? -8.5 -19.188 -4.609 1 96.25 14 ALA B N 1
ATOM 1550 C CA . ALA B 1 14 ? -9.102 -19.844 -5.77 1 96.25 14 ALA B CA 1
ATOM 1551 C C . ALA B 1 14 ? -10.25 -20.766 -5.348 1 96.25 14 ALA B C 1
ATOM 1553 O O . ALA B 1 14 ? -10.891 -21.391 -6.191 1 96.25 14 ALA B O 1
ATOM 1554 N N . ALA B 1 15 ? -10.539 -20.859 -4.055 1 95.88 15 ALA B N 1
ATOM 1555 C CA . ALA B 1 15 ? -11.562 -21.797 -3.605 1 95.88 15 ALA B CA 1
ATOM 1556 C C . ALA B 1 15 ? -12.953 -21.172 -3.721 1 95.88 15 ALA B C 1
ATOM 1558 O O . ALA B 1 15 ? -13.953 -21.844 -3.453 1 95.88 15 ALA B O 1
ATOM 1559 N N . SER B 1 16 ? -13.039 -19.906 -4.078 1 92.31 16 SER B N 1
ATOM 1560 C CA . SER B 1 16 ? -14.344 -19.266 -4.227 1 92.31 16 SER B CA 1
ATOM 1561 C C . SER B 1 16 ? -14.25 -18.047 -5.145 1 92.31 16 SER B C 1
ATOM 1563 O O . SER B 1 16 ? -13.172 -17.703 -5.621 1 92.31 16 SER B O 1
ATOM 1565 N N . GLY B 1 17 ? -15.414 -17.625 -5.523 1 90.56 17 GLY B N 1
ATOM 1566 C CA . GLY B 1 17 ? -15.516 -16.344 -6.203 1 90.56 17 GLY B CA 1
ATOM 1567 C C . GLY B 1 17 ? -14.828 -16.328 -7.555 1 90.56 17 GLY B C 1
ATOM 1568 O O . GLY B 1 17 ? -14.945 -17.281 -8.328 1 90.56 17 GLY B O 1
ATOM 1569 N N . LEU B 1 18 ? -14.203 -15.156 -7.82 1 88.69 18 LEU B N 1
ATOM 1570 C CA . LEU B 1 18 ? -13.531 -14.93 -9.102 1 88.69 18 LEU B CA 1
ATOM 1571 C C . LEU B 1 18 ? -12.398 -15.93 -9.305 1 88.69 18 LEU B C 1
ATOM 1573 O O . LEU B 1 18 ? -12.18 -16.406 -10.422 1 88.69 18 LEU B O 1
ATOM 1577 N N . GLY B 1 19 ? -11.703 -16.266 -8.188 1 93.44 19 GLY B N 1
ATOM 1578 C CA . GLY B 1 19 ? -10.617 -17.219 -8.273 1 93.44 19 GLY B CA 1
ATOM 1579 C C . GLY B 1 19 ? -11.07 -18.594 -8.727 1 93.44 19 GLY B C 1
ATOM 1580 O O . GLY B 1 19 ? -10.406 -19.234 -9.547 1 93.44 19 GLY B O 1
ATOM 1581 N N . LEU B 1 20 ? -12.172 -18.969 -8.203 1 95.38 20 LEU B N 1
ATOM 1582 C CA . LEU B 1 20 ? -12.75 -20.25 -8.594 1 95.38 20 LEU B CA 1
ATOM 1583 C C . LEU B 1 20 ? -13.133 -20.25 -10.062 1 95.38 20 LEU B C 1
ATOM 1585 O O . LEU B 1 20 ? -12.844 -21.203 -10.789 1 95.38 20 LEU B O 1
ATOM 1589 N N . GLY B 1 21 ? -13.773 -19.188 -10.5 1 93.31 21 GLY B N 1
ATOM 1590 C CA . GLY B 1 21 ? -14.133 -19.047 -11.898 1 93.31 21 GLY B CA 1
ATOM 1591 C C . GLY B 1 21 ? -12.93 -19.109 -12.828 1 93.31 21 GLY B C 1
ATOM 1592 O O . GLY B 1 21 ? -12.969 -19.781 -13.859 1 93.31 21 GLY B O 1
ATOM 1593 N N . MET B 1 22 ? -11.867 -18.469 -12.453 1 93.56 22 MET B N 1
ATOM 1594 C CA . MET B 1 22 ? -10.648 -18.484 -13.258 1 93.56 22 MET B CA 1
ATOM 1595 C C . MET B 1 22 ? -10.023 -19.875 -13.281 1 93.56 22 MET B C 1
ATOM 1597 O O . MET B 1 22 ? -9.531 -20.328 -14.32 1 93.56 22 MET B O 1
ATOM 1601 N N . ALA B 1 23 ? -10.078 -20.484 -12.117 1 96.5 23 ALA B N 1
ATOM 1602 C CA . ALA B 1 23 ? -9.539 -21.844 -12.062 1 96.5 23 ALA B CA 1
ATOM 1603 C C . ALA B 1 23 ? -10.242 -22.75 -13.062 1 96.5 23 ALA B C 1
ATOM 1605 O O . ALA B 1 23 ? -9.594 -23.516 -13.789 1 96.5 23 ALA B O 1
ATOM 1606 N N . HIS B 1 24 ? -11.531 -22.625 -13.125 1 96.75 24 HIS B N 1
ATOM 1607 C CA . HIS B 1 24 ? -12.305 -23.422 -14.07 1 96.75 24 HIS B CA 1
ATOM 1608 C C . HIS B 1 24 ? -11.93 -23.078 -15.508 1 96.75 24 HIS B C 1
ATOM 1610 O O . HIS B 1 24 ? -11.781 -23.969 -16.344 1 96.75 24 HIS B O 1
ATOM 1616 N N . GLU B 1 25 ? -11.781 -21.844 -15.781 1 93.75 25 GLU B N 1
ATOM 1617 C CA . GLU B 1 25 ? -11.477 -21.391 -17.141 1 93.75 25 GLU B CA 1
ATOM 1618 C C . GLU B 1 25 ? -10.109 -21.906 -17.594 1 93.75 25 GLU B C 1
ATOM 1620 O O . GLU B 1 25 ? -9.969 -22.422 -18.703 1 93.75 25 GLU B O 1
ATOM 1625 N N . PHE B 1 26 ? -9.109 -21.812 -16.75 1 95.5 26 PHE B N 1
ATOM 1626 C CA . PHE B 1 26 ? -7.777 -22.312 -17.078 1 95.5 26 PHE B CA 1
ATOM 1627 C C . PHE B 1 26 ? -7.777 -23.828 -17.234 1 95.5 26 PHE B C 1
ATOM 1629 O O . PHE B 1 26 ? -7.152 -24.359 -18.156 1 95.5 26 PHE B O 1
ATOM 1636 N N . ALA B 1 27 ? -8.469 -24.5 -16.359 1 97.12 27 ALA B N 1
ATOM 1637 C CA . ALA B 1 27 ? -8.555 -25.953 -16.422 1 97.12 27 ALA B CA 1
ATOM 1638 C C . ALA B 1 27 ? -9.219 -26.406 -17.719 1 97.12 27 ALA B C 1
ATOM 1640 O O . ALA B 1 27 ? -8.75 -27.344 -18.375 1 97.12 27 ALA B O 1
ATOM 1641 N N . ARG B 1 28 ? -10.289 -25.734 -18.016 1 96.44 28 ARG B N 1
ATOM 1642 C CA . ARG B 1 28 ? -11.031 -26.047 -19.234 1 96.44 28 ARG B CA 1
ATOM 1643 C C . ARG B 1 28 ? -10.125 -25.953 -20.453 1 96.44 28 ARG B C 1
ATOM 1645 O O . ARG B 1 28 ? -10.297 -26.703 -21.422 1 96.44 28 ARG B O 1
ATOM 1652 N N . ASN B 1 29 ? -9.164 -25.109 -20.359 1 95.38 29 ASN B N 1
ATOM 1653 C CA . ASN B 1 29 ? -8.258 -24.875 -21.484 1 95.38 29 ASN B CA 1
ATOM 1654 C C . ASN B 1 29 ? -6.992 -25.719 -21.359 1 95.38 29 ASN B C 1
ATOM 1656 O O . ASN B 1 29 ? -6.023 -25.5 -22.094 1 95.38 29 ASN B O 1
ATOM 1660 N N . GLY B 1 30 ? -6.945 -26.625 -20.375 1 97.44 30 GLY B N 1
ATOM 1661 C CA . GLY B 1 30 ? -5.926 -27.656 -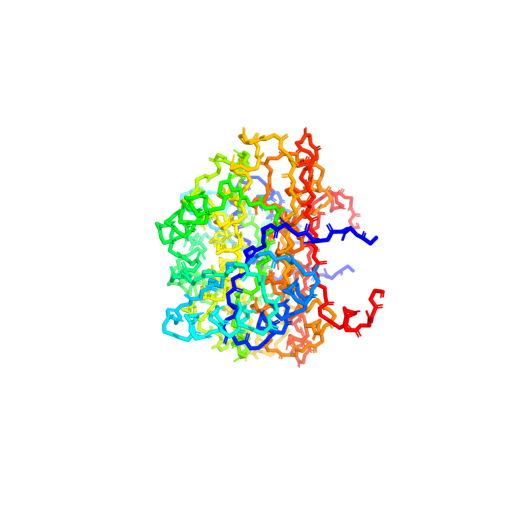20.328 1 97.44 30 GLY B CA 1
ATOM 1662 C C . GLY B 1 30 ? -4.789 -27.344 -19.375 1 97.44 30 GLY B C 1
ATOM 1663 O O . GLY B 1 30 ? -3.783 -28.062 -19.344 1 97.44 30 GLY B O 1
ATOM 1664 N N . SER B 1 31 ? -4.863 -26.328 -18.609 1 97.69 31 SER B N 1
ATOM 1665 C CA . SER B 1 31 ? -3.83 -26 -17.625 1 97.69 31 SER B CA 1
ATOM 1666 C C . SER B 1 31 ? -3.924 -26.922 -16.406 1 97.69 31 SER B C 1
ATOM 1668 O O . SER B 1 31 ? -5.02 -27.328 -16.016 1 97.69 31 SER B O 1
ATOM 1670 N N . HIS B 1 32 ? -2.799 -27.172 -15.867 1 98.69 32 HIS B N 1
ATOM 1671 C CA . HIS B 1 32 ? -2.766 -27.766 -14.531 1 98.69 32 HIS B CA 1
ATOM 1672 C C . HIS B 1 32 ? -2.9 -26.688 -13.461 1 98.69 32 HIS B C 1
ATOM 1674 O O . HIS B 1 32 ? -2.416 -25.562 -13.633 1 98.69 32 HIS B O 1
ATOM 1680 N N . LEU B 1 33 ? -3.57 -27.078 -12.352 1 98.75 33 LEU B N 1
ATOM 1681 C CA . LEU B 1 33 ? -3.982 -26 -11.453 1 98.75 33 LEU B CA 1
ATOM 1682 C C . LEU B 1 33 ? -3.459 -26.25 -10.039 1 98.75 33 LEU B C 1
ATOM 1684 O O . LEU B 1 33 ? -3.459 -27.375 -9.562 1 98.75 33 LEU B O 1
ATOM 1688 N N . VAL B 1 34 ? -3.018 -25.203 -9.445 1 98.88 34 VAL B N 1
ATOM 1689 C CA . VAL B 1 34 ? -2.787 -25.141 -8.008 1 98.88 34 VAL B CA 1
ATOM 1690 C C . VAL B 1 34 ? -3.807 -24.203 -7.359 1 98.88 34 VAL B C 1
ATOM 1692 O O . VAL B 1 34 ? -3.779 -23 -7.59 1 98.88 34 VAL B O 1
ATOM 1695 N N . VAL B 1 35 ? -4.688 -24.781 -6.586 1 98.81 35 VAL B N 1
ATOM 1696 C CA . VAL B 1 35 ? -5.727 -24.047 -5.879 1 98.81 35 VAL B CA 1
ATOM 1697 C C . VAL B 1 35 ? -5.227 -23.641 -4.492 1 98.81 35 VAL B C 1
ATOM 1699 O O . VAL B 1 35 ? -5.277 -24.438 -3.557 1 98.81 35 VAL B O 1
ATOM 1702 N N . ALA B 1 36 ? -4.793 -22.438 -4.367 1 98.75 36 ALA B N 1
ATOM 1703 C CA . ALA B 1 36 ? -4.258 -21.938 -3.102 1 98.75 36 ALA B CA 1
ATOM 1704 C C . ALA B 1 36 ? -5.277 -21.078 -2.373 1 98.75 36 ALA B C 1
ATOM 1706 O O . ALA B 1 36 ? -5.816 -20.125 -2.949 1 98.75 36 ALA B O 1
ATOM 1707 N N . ASP B 1 37 ? -5.535 -21.375 -1.135 1 98.19 37 ASP B N 1
ATOM 1708 C CA . ASP B 1 37 ? -6.523 -20.656 -0.336 1 98.19 37 ASP B CA 1
ATOM 1709 C C . ASP B 1 37 ? -6.297 -20.875 1.156 1 98.19 37 ASP B C 1
ATOM 1711 O O . ASP B 1 37 ? -5.543 -21.781 1.545 1 98.19 37 ASP B O 1
ATOM 1715 N N . LEU B 1 38 ? -6.938 -20.062 1.9 1 97.5 38 LEU B N 1
ATOM 1716 C CA . LEU B 1 38 ? -6.91 -20.25 3.346 1 97.5 38 LEU B CA 1
ATOM 1717 C C . LEU B 1 38 ? -7.582 -21.562 3.732 1 97.5 38 LEU B C 1
ATOM 1719 O O . LEU B 1 38 ? -7.156 -22.234 4.676 1 97.5 38 LEU B O 1
ATOM 1723 N N . ASP B 1 39 ? -8.664 -21.875 3.061 1 97.19 39 ASP B N 1
ATOM 1724 C CA . ASP B 1 39 ? -9.492 -23.047 3.359 1 97.19 39 ASP B CA 1
ATOM 1725 C C . ASP B 1 39 ? -9.016 -24.266 2.588 1 97.19 39 ASP B C 1
ATOM 1727 O O . ASP B 1 39 ? -9.406 -24.484 1.439 1 97.19 39 ASP B O 1
ATOM 1731 N N . LEU B 1 40 ? -8.258 -25.125 3.291 1 98 40 LEU B N 1
ATOM 1732 C CA . LEU B 1 40 ? -7.656 -26.266 2.619 1 98 40 LEU B CA 1
ATOM 1733 C C . LEU B 1 40 ? -8.734 -27.25 2.152 1 98 40 LEU B C 1
ATOM 1735 O O . LEU B 1 40 ? -8.664 -27.766 1.033 1 98 40 LEU B O 1
ATOM 1739 N N . GLU B 1 41 ? -9.648 -27.5 2.977 1 98.38 41 GLU B N 1
ATOM 1740 C CA . GLU B 1 41 ? -10.695 -28.453 2.635 1 98.38 41 GLU B CA 1
ATOM 1741 C C . GLU B 1 41 ? -11.453 -28.031 1.384 1 98.38 41 GLU B C 1
ATOM 1743 O O . GLU B 1 41 ? -11.688 -28.828 0.479 1 98.38 41 GLU B O 1
ATOM 1748 N N . LYS B 1 42 ? -11.844 -26.781 1.366 1 98.38 42 LYS B N 1
ATOM 1749 C CA . LYS B 1 42 ? -12.531 -26.25 0.193 1 98.38 42 LYS B CA 1
ATOM 1750 C C . LYS B 1 42 ? -11.633 -26.297 -1.04 1 98.38 42 LYS B C 1
ATOM 1752 O O . LYS B 1 42 ? -12.102 -26.609 -2.139 1 98.38 42 LYS B O 1
ATOM 1757 N N . SER B 1 43 ? -10.391 -26.031 -0.868 1 98.62 43 SER B N 1
ATOM 1758 C CA . SER B 1 43 ? -9.438 -26.078 -1.971 1 98.62 43 SER B CA 1
ATOM 1759 C C . SER B 1 43 ? -9.289 -27.484 -2.52 1 98.62 43 SER B C 1
ATOM 1761 O O . SER B 1 43 ? -9.18 -27.688 -3.732 1 98.62 43 SER B O 1
ATOM 1763 N N . GLU B 1 44 ? -9.25 -28.453 -1.65 1 98.69 44 GLU B N 1
ATOM 1764 C CA . GLU B 1 44 ? -9.156 -29.844 -2.066 1 98.69 44 GLU B CA 1
ATOM 1765 C C . GLU B 1 44 ? -10.383 -30.266 -2.877 1 98.69 44 GLU B C 1
ATOM 1767 O O . GLU B 1 44 ? -10.258 -30.953 -3.893 1 98.69 44 GLU B O 1
ATOM 1772 N N . HIS B 1 45 ? -11.516 -29.828 -2.381 1 98.62 45 HIS B N 1
ATOM 1773 C CA . HIS B 1 45 ? -12.742 -30.109 -3.123 1 98.62 45 HIS B CA 1
ATOM 1774 C C . HIS B 1 45 ? -12.68 -29.516 -4.531 1 98.62 45 HIS B C 1
ATOM 1776 O O . HIS B 1 45 ? -12.984 -30.219 -5.508 1 98.62 45 HIS B O 1
ATOM 1782 N N . VAL B 1 46 ? -12.242 -28.266 -4.66 1 98.62 46 VAL B N 1
ATOM 1783 C CA . VAL B 1 46 ? -12.148 -27.578 -5.945 1 98.62 46 VAL B CA 1
ATOM 1784 C C . VAL B 1 46 ? -11.125 -28.281 -6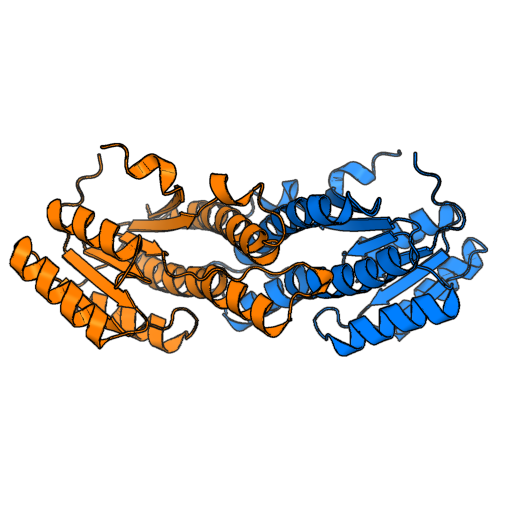.836 1 98.62 46 VAL B C 1
ATOM 1786 O O . VAL B 1 46 ? -11.391 -28.531 -8.016 1 98.62 46 VAL B O 1
ATOM 1789 N N . ALA B 1 47 ? -9.953 -28.594 -6.293 1 98.81 47 ALA B N 1
ATOM 1790 C CA . ALA B 1 47 ? -8.906 -29.25 -7.07 1 98.81 47 ALA B CA 1
ATOM 1791 C C . ALA B 1 47 ? -9.391 -30.578 -7.633 1 98.81 47 ALA B C 1
ATOM 1793 O O . ALA B 1 47 ? -9.172 -30.875 -8.812 1 98.81 47 ALA B O 1
ATOM 1794 N N . ASN B 1 48 ? -10.055 -31.375 -6.84 1 98.75 48 ASN B N 1
ATOM 1795 C CA . ASN B 1 48 ? -10.594 -32.656 -7.277 1 98.75 48 ASN B CA 1
ATOM 1796 C C . ASN B 1 48 ? -11.641 -32.469 -8.375 1 98.75 48 ASN B C 1
ATOM 1798 O O . ASN B 1 48 ? -11.648 -33.219 -9.359 1 98.75 48 ASN B O 1
ATOM 1802 N N . GLU B 1 49 ? -12.484 -31.531 -8.109 1 98.56 49 GLU B N 1
ATOM 1803 C CA . GLU B 1 49 ? -13.523 -31.234 -9.094 1 98.56 49 GLU B CA 1
ATOM 1804 C C . GLU B 1 49 ? -12.906 -30.859 -10.445 1 98.56 49 GLU B C 1
ATOM 1806 O O . GLU B 1 49 ? -13.344 -31.359 -11.484 1 98.56 49 GLU B O 1
ATOM 1811 N N . LEU B 1 50 ? -11.945 -30 -10.43 1 98.62 50 LEU B N 1
ATOM 1812 C CA . LEU B 1 50 ? -11.281 -29.562 -11.656 1 98.62 50 LEU B CA 1
ATOM 1813 C C . LEU B 1 50 ? -10.617 -30.75 -12.359 1 98.62 50 LEU B C 1
ATOM 1815 O O . LEU B 1 50 ? -10.742 -30.891 -13.578 1 98.62 50 LEU B O 1
ATOM 1819 N N . ALA B 1 51 ? -9.906 -31.578 -11.617 1 98.62 51 ALA B N 1
ATOM 1820 C CA . ALA B 1 51 ? -9.227 -32.75 -12.18 1 98.62 51 ALA B CA 1
ATOM 1821 C C . ALA B 1 51 ? -10.219 -33.688 -12.82 1 98.62 51 ALA B C 1
ATOM 1823 O O . ALA B 1 51 ? -10.016 -34.156 -13.945 1 98.62 51 ALA B O 1
ATOM 1824 N N . ASP B 1 52 ? -11.289 -33.969 -12.125 1 98.5 52 ASP B N 1
ATOM 1825 C CA . ASP B 1 52 ? -12.297 -34.906 -12.594 1 98.5 52 ASP B CA 1
ATOM 1826 C C . ASP B 1 52 ? -13.023 -34.406 -13.828 1 98.5 52 ASP B C 1
ATOM 1828 O O . ASP B 1 52 ? -13.297 -35.156 -14.758 1 98.5 52 ASP B O 1
ATOM 1832 N N . THR B 1 53 ? -13.344 -33.125 -13.773 1 98.44 53 THR B N 1
ATOM 1833 C CA . THR B 1 53 ? -14.172 -32.5 -14.805 1 98.44 53 THR B CA 1
ATOM 1834 C C . THR B 1 53 ? -13.383 -32.312 -16.094 1 98.44 53 THR B C 1
ATOM 1836 O O . THR B 1 53 ? -13.906 -32.531 -17.188 1 98.44 53 THR B O 1
ATOM 1839 N N . TYR B 1 54 ? -12.086 -31.953 -15.961 1 98 54 TYR B N 1
ATOM 1840 C CA . TYR B 1 54 ? -11.398 -31.484 -17.156 1 98 54 TYR B CA 1
ATOM 1841 C C . TYR B 1 54 ? -10.242 -32.406 -17.516 1 98 54 TYR B C 1
ATOM 1843 O O . TYR B 1 54 ? -9.578 -32.188 -18.547 1 98 54 TYR B O 1
ATOM 1851 N N . GLY B 1 55 ? -9.859 -33.406 -16.734 1 98.12 55 GLY B N 1
ATOM 1852 C CA . GLY B 1 55 ? -8.812 -34.375 -17.016 1 98.12 55 GLY B CA 1
ATOM 1853 C C . GLY B 1 55 ? -7.41 -33.812 -16.875 1 98.12 55 GLY B C 1
ATOM 1854 O O . GLY B 1 55 ? -6.496 -34.188 -17.609 1 98.12 55 GLY B O 1
ATOM 1855 N N . ILE B 1 56 ? -7.285 -32.781 -16.047 1 98.31 56 ILE B N 1
ATOM 1856 C CA . ILE B 1 56 ? -5.988 -32.188 -15.781 1 98.31 56 ILE B CA 1
ATOM 1857 C C . ILE B 1 56 ? -5.52 -32.531 -14.375 1 98.31 56 ILE B C 1
ATOM 1859 O O . ILE B 1 56 ? -6.254 -33.188 -13.617 1 98.31 56 ILE B O 1
ATOM 1863 N N . LYS B 1 57 ? -4.266 -32.25 -14.07 1 98.69 57 LYS B N 1
ATOM 1864 C CA . LYS B 1 57 ? -3.777 -32.375 -12.703 1 98.69 57 LYS B CA 1
ATOM 1865 C C . LYS B 1 57 ? -4.043 -31.094 -11.906 1 98.69 57 LYS B C 1
ATOM 1867 O O . LYS B 1 57 ? -3.844 -29.984 -12.406 1 98.69 57 LYS B O 1
ATOM 1872 N N . ALA B 1 58 ? -4.531 -31.281 -10.719 1 98.81 58 ALA B N 1
ATOM 1873 C CA . ALA B 1 58 ? -4.781 -30.156 -9.836 1 98.81 58 ALA B CA 1
ATOM 1874 C C . ALA B 1 58 ? -4.445 -30.5 -8.391 1 98.81 58 ALA B C 1
ATOM 1876 O O . ALA B 1 58 ? -4.73 -31.609 -7.93 1 98.81 58 ALA B O 1
ATOM 1877 N N . ILE B 1 59 ? -3.83 -29.562 -7.68 1 98.88 59 ILE B N 1
ATOM 1878 C CA . ILE B 1 59 ? -3.566 -29.781 -6.262 1 98.88 59 ILE B CA 1
ATOM 1879 C C . ILE B 1 59 ? -4.082 -28.594 -5.453 1 98.88 59 ILE B C 1
ATOM 1881 O O . ILE B 1 59 ? -4.273 -27.5 -5.996 1 98.88 59 ILE B O 1
ATOM 1885 N N . ALA B 1 60 ? -4.352 -28.906 -4.184 1 98.81 60 ALA B N 1
ATOM 1886 C CA . ALA B 1 60 ? -4.723 -27.875 -3.215 1 98.81 60 ALA B CA 1
ATOM 1887 C C . ALA B 1 60 ? -3.543 -27.5 -2.32 1 98.81 60 ALA B C 1
ATOM 1889 O O . ALA B 1 60 ? -2.77 -28.375 -1.914 1 98.81 60 ALA B O 1
ATOM 1890 N N . VAL B 1 61 ? -3.418 -26.219 -2.057 1 98.5 61 VAL B N 1
ATOM 1891 C CA . VAL B 1 61 ? -2.398 -25.719 -1.137 1 98.5 61 VAL B CA 1
ATOM 1892 C C . VAL B 1 61 ? -3.035 -24.766 -0.125 1 98.5 61 VAL B C 1
ATOM 1894 O O . VAL B 1 61 ? -3.744 -23.828 -0.504 1 98.5 61 VAL B O 1
ATOM 1897 N N . GLN B 1 62 ? -2.869 -25.125 1.139 1 98.38 62 GLN B N 1
ATOM 1898 C CA . GLN B 1 62 ? -3.242 -24.125 2.146 1 98.38 62 GLN B CA 1
ATOM 1899 C C . GLN B 1 62 ? -2.258 -22.969 2.166 1 98.38 62 GLN B C 1
ATOM 1901 O O . GLN B 1 62 ? -1.053 -23.172 2.332 1 98.38 62 GLN B O 1
ATOM 1906 N N . MET B 1 63 ? -2.812 -21.766 2.02 1 98.38 63 MET B N 1
ATOM 1907 C CA . MET B 1 63 ? -1.917 -20.609 1.935 1 98.38 63 MET B CA 1
ATOM 1908 C C . MET B 1 63 ? -2.592 -19.359 2.471 1 98.38 63 MET B C 1
ATOM 1910 O O . MET B 1 63 ? -3.576 -18.891 1.899 1 98.38 63 MET B O 1
ATOM 1914 N N . ASP B 1 64 ? -2.135 -18.953 3.561 1 98.44 64 ASP B N 1
ATOM 1915 C CA . ASP B 1 64 ? -2.305 -17.547 3.936 1 98.44 64 ASP B CA 1
ATOM 1916 C C . ASP B 1 64 ? -1.257 -16.672 3.258 1 98.44 64 ASP B C 1
ATOM 1918 O O . ASP B 1 64 ? -0.079 -16.703 3.619 1 98.44 64 ASP B O 1
ATOM 1922 N N . VAL B 1 65 ? -1.713 -15.859 2.33 1 98.38 65 VAL B N 1
ATOM 1923 C CA . VAL B 1 65 ? -0.766 -15.133 1.491 1 98.38 65 VAL B CA 1
ATOM 1924 C C . VAL B 1 65 ? 0.024 -14.141 2.344 1 98.38 65 VAL B C 1
ATOM 1926 O O . VAL B 1 65 ? 1.061 -13.633 1.912 1 98.38 65 VAL B O 1
ATOM 1929 N N . THR B 1 66 ? -0.482 -13.812 3.521 1 97.38 66 THR B N 1
ATOM 1930 C CA . THR B 1 66 ? 0.216 -12.867 4.387 1 97.38 66 THR B CA 1
ATOM 1931 C C . THR B 1 66 ? 1.268 -13.578 5.23 1 97.38 66 THR B C 1
ATOM 1933 O O . THR B 1 66 ? 2.012 -12.938 5.977 1 97.38 66 THR B O 1
ATOM 1936 N N . ASN B 1 67 ? 1.312 -14.891 5.211 1 98.25 67 ASN B N 1
ATOM 1937 C CA . ASN B 1 67 ? 2.279 -15.711 5.934 1 98.25 67 ASN B CA 1
ATOM 1938 C C . ASN B 1 67 ? 3.412 -16.172 5.023 1 98.25 67 ASN B C 1
ATOM 1940 O O . ASN B 1 67 ? 3.223 -17.062 4.188 1 98.25 67 ASN B O 1
ATOM 1944 N N . GLN B 1 68 ? 4.562 -15.602 5.242 1 97.88 68 GLN B N 1
ATOM 1945 C CA . GLN B 1 68 ? 5.703 -15.82 4.359 1 97.88 68 GLN B CA 1
ATOM 1946 C C . GLN B 1 68 ? 6.039 -17.297 4.25 1 97.88 68 GLN B C 1
ATOM 1948 O O . GLN B 1 68 ? 6.301 -17.812 3.152 1 97.88 68 GLN B O 1
ATOM 1953 N N . GLN B 1 69 ? 6.043 -17.953 5.336 1 98.25 69 GLN B N 1
ATOM 1954 C CA . GLN B 1 69 ? 6.406 -19.375 5.328 1 98.25 69 GLN B CA 1
ATOM 1955 C C . GLN B 1 69 ? 5.367 -20.203 4.578 1 98.25 69 GLN B C 1
ATOM 1957 O O . GLN B 1 69 ? 5.715 -21.125 3.836 1 98.25 69 GLN B O 1
ATOM 1962 N N . GLN B 1 70 ? 4.078 -19.922 4.758 1 98.5 70 GLN B N 1
ATOM 1963 C CA . GLN B 1 70 ? 3.047 -20.656 4.031 1 98.5 70 GLN B CA 1
ATOM 1964 C C . GLN B 1 70 ? 3.156 -20.422 2.529 1 98.5 70 GLN B C 1
ATOM 1966 O O . GLN B 1 70 ? 2.914 -21.328 1.73 1 98.5 70 GLN B O 1
ATOM 1971 N N . VAL B 1 71 ? 3.514 -19.203 2.152 1 98.75 71 VAL B N 1
ATOM 1972 C CA . VAL B 1 71 ? 3.719 -18.891 0.74 1 98.75 71 VAL B CA 1
ATOM 1973 C C . VAL B 1 71 ? 4.871 -19.734 0.192 1 98.75 71 VAL B C 1
ATOM 1975 O O . VAL B 1 71 ? 4.738 -20.375 -0.849 1 98.75 71 VAL B O 1
ATOM 1978 N N . LYS B 1 72 ? 5.98 -19.75 0.948 1 98.44 72 LYS B N 1
ATOM 1979 C CA . LYS B 1 72 ? 7.129 -20.547 0.528 1 98.44 72 LYS B CA 1
ATOM 1980 C C . LYS B 1 72 ? 6.762 -22.031 0.408 1 98.44 72 LYS B C 1
ATOM 1982 O O . LYS B 1 72 ? 7.105 -22.688 -0.581 1 98.44 72 LYS B O 1
ATOM 1987 N N . ASP B 1 73 ? 6.074 -22.516 1.378 1 98.56 73 ASP B N 1
ATOM 1988 C CA . ASP B 1 73 ? 5.664 -23.906 1.386 1 98.56 73 ASP B CA 1
ATOM 1989 C C . ASP B 1 73 ? 4.746 -24.219 0.206 1 98.56 73 ASP B C 1
ATOM 1991 O O . ASP B 1 73 ? 4.859 -25.281 -0.415 1 98.56 73 ASP B O 1
ATOM 1995 N N . GLY B 1 74 ? 3.787 -23.297 -0.061 1 98.44 74 GLY B N 1
ATOM 1996 C CA . GLY B 1 74 ? 2.879 -23.484 -1.179 1 98.44 74 GLY B CA 1
ATOM 1997 C C . GLY B 1 74 ? 3.58 -23.5 -2.523 1 98.44 74 GLY B C 1
ATOM 1998 O O . GLY B 1 74 ? 3.271 -24.328 -3.383 1 98.44 74 GLY B O 1
ATOM 1999 N N . ILE B 1 75 ? 4.523 -22.578 -2.699 1 98.56 75 ILE B N 1
ATOM 2000 C CA . ILE B 1 75 ? 5.32 -22.516 -3.92 1 98.56 75 ILE B CA 1
ATOM 2001 C C . ILE B 1 75 ? 6.125 -23.812 -4.062 1 98.56 75 ILE B C 1
ATOM 2003 O O . ILE B 1 75 ? 6.152 -24.422 -5.137 1 98.56 75 ILE B O 1
ATOM 2007 N N . GLN B 1 76 ? 6.688 -24.234 -2.973 1 98.56 76 GLN B N 1
ATOM 2008 C CA . GLN B 1 76 ? 7.492 -25.453 -3.006 1 98.56 76 GLN B CA 1
ATOM 2009 C C . GLN B 1 76 ? 6.629 -26.672 -3.33 1 98.56 76 GLN B C 1
ATOM 2011 O O . GLN B 1 76 ? 7.047 -27.547 -4.094 1 98.56 76 GLN B O 1
ATOM 2016 N N . ALA B 1 77 ? 5.492 -26.797 -2.736 1 98.69 77 ALA B N 1
ATOM 2017 C CA . ALA B 1 77 ? 4.578 -27.891 -3.037 1 98.69 77 ALA B CA 1
ATOM 2018 C C . ALA B 1 77 ? 4.246 -27.938 -4.527 1 98.69 77 ALA B C 1
ATOM 2020 O O . ALA B 1 77 ? 4.148 -29.016 -5.113 1 98.69 77 ALA B O 1
ATOM 2021 N N . THR B 1 78 ? 4.023 -26.719 -5.121 1 98.56 78 THR B N 1
ATOM 2022 C CA . THR B 1 78 ? 3.758 -26.625 -6.551 1 98.56 78 THR B CA 1
ATOM 2023 C C . THR B 1 78 ? 4.938 -27.156 -7.359 1 98.56 78 THR B C 1
ATOM 2025 O O . THR B 1 78 ? 4.754 -27.938 -8.289 1 98.56 78 THR B O 1
ATOM 2028 N N . ILE B 1 79 ? 6.125 -26.766 -6.957 1 98.19 79 ILE B N 1
ATOM 2029 C CA . ILE B 1 79 ? 7.344 -27.172 -7.648 1 98.19 79 ILE B CA 1
ATOM 2030 C C . ILE B 1 79 ? 7.539 -28.688 -7.504 1 98.19 79 ILE B C 1
ATOM 2032 O O . ILE B 1 79 ? 7.883 -29.375 -8.469 1 98.19 79 ILE B O 1
ATOM 2036 N N . ASP B 1 80 ? 7.328 -29.172 -6.344 1 98.56 80 ASP B N 1
ATOM 2037 C CA . ASP B 1 80 ? 7.484 -30.609 -6.09 1 98.56 80 ASP B CA 1
ATOM 2038 C C . ASP B 1 80 ? 6.535 -31.422 -6.961 1 98.56 80 ASP B C 1
ATOM 2040 O O . ASP B 1 80 ? 6.879 -32.531 -7.395 1 98.56 80 ASP B O 1
ATOM 2044 N N . THR B 1 81 ? 5.387 -30.906 -7.199 1 98.62 81 THR B N 1
ATOM 2045 C CA . THR B 1 81 ? 4.348 -31.641 -7.914 1 98.62 81 THR B CA 1
ATOM 2046 C C . THR B 1 81 ? 4.543 -31.531 -9.422 1 98.62 81 THR B C 1
ATOM 2048 O O . THR B 1 81 ? 4.434 -32.5 -10.148 1 98.62 81 THR B O 1
ATOM 2051 N N . PHE B 1 82 ? 4.836 -30.344 -9.875 1 98.44 82 PHE B N 1
ATOM 2052 C CA . PHE B 1 82 ? 4.754 -30.094 -11.305 1 98.44 82 PHE B CA 1
ATOM 2053 C C . PHE B 1 82 ? 6.137 -29.797 -11.883 1 98.44 82 PHE B C 1
ATOM 2055 O O . PHE B 1 82 ? 6.32 -29.812 -13.102 1 98.44 82 PHE B O 1
ATOM 2062 N N . GLY B 1 83 ? 7.129 -29.453 -10.984 1 98.06 83 GLY B N 1
ATOM 2063 C CA . GLY B 1 83 ? 8.477 -29.109 -11.406 1 98.06 83 GLY B CA 1
ATOM 2064 C C . GLY B 1 83 ? 8.594 -27.688 -11.914 1 98.06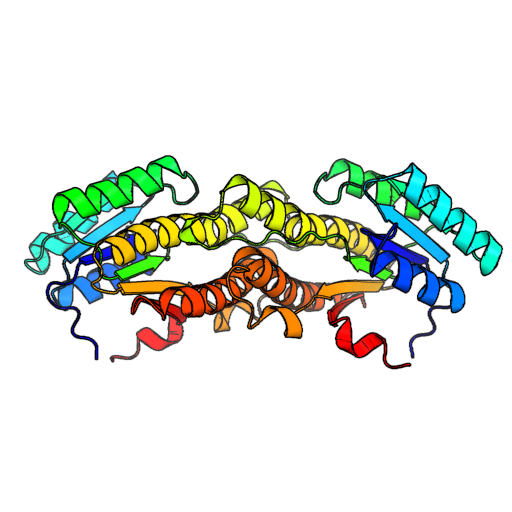 83 GLY B C 1
ATOM 2065 O O . GLY B 1 83 ? 9.695 -27.234 -12.258 1 98.06 83 GLY B O 1
ATOM 2066 N N . ARG B 1 84 ? 7.422 -27.016 -11.984 1 97.5 84 ARG B N 1
ATOM 2067 C CA . ARG B 1 84 ? 7.453 -25.672 -12.57 1 97.5 84 ARG B CA 1
ATOM 2068 C C . ARG B 1 84 ? 6.223 -24.875 -12.164 1 97.5 84 ARG B C 1
ATOM 2070 O O . ARG B 1 84 ? 5.23 -25.438 -11.688 1 97.5 84 ARG B O 1
ATOM 2077 N N . ILE B 1 85 ? 6.305 -23.578 -12.281 1 98 85 ILE B N 1
ATOM 2078 C CA . ILE B 1 85 ? 5.203 -22.625 -12.25 1 98 85 ILE B CA 1
ATOM 2079 C C . ILE B 1 85 ? 5.27 -21.719 -13.477 1 98 85 ILE B C 1
ATOM 2081 O O . ILE B 1 85 ? 6.266 -21.031 -13.695 1 98 85 ILE B O 1
ATOM 2085 N N . ASP B 1 86 ? 4.223 -21.719 -14.234 1 97.56 86 ASP B N 1
ATOM 2086 C CA . ASP B 1 86 ? 4.219 -20.922 -15.461 1 97.56 86 ASP B CA 1
ATOM 2087 C C . ASP B 1 86 ? 3.5 -19.594 -15.25 1 97.56 86 ASP B C 1
ATOM 2089 O O . ASP B 1 86 ? 3.898 -18.562 -15.812 1 97.56 86 ASP B O 1
ATOM 2093 N N . THR B 1 87 ? 2.43 -19.625 -14.508 1 97.06 87 THR B N 1
ATOM 2094 C CA . THR B 1 87 ? 1.616 -18.438 -14.258 1 97.06 87 THR B CA 1
ATOM 2095 C C . THR B 1 87 ? 1.154 -18.406 -12.797 1 97.06 87 THR B C 1
ATOM 2097 O O . THR B 1 87 ? 0.751 -19.422 -12.242 1 97.06 87 THR B O 1
ATOM 2100 N N . VAL B 1 88 ? 1.304 -17.281 -12.219 1 98 88 VAL B N 1
ATOM 2101 C CA . VAL B 1 88 ? 0.72 -17.031 -10.906 1 98 88 VAL B CA 1
ATOM 2102 C C . VAL B 1 88 ? -0.357 -15.953 -11.023 1 98 88 VAL B C 1
ATOM 2104 O O . VAL B 1 88 ? -0.145 -14.922 -11.656 1 98 88 VAL B O 1
ATOM 2107 N N . ILE B 1 89 ? -1.509 -16.25 -10.453 1 96.94 89 ILE B N 1
ATOM 2108 C CA . ILE B 1 89 ? -2.6 -15.281 -10.406 1 96.94 89 ILE B CA 1
ATOM 2109 C C . ILE B 1 89 ? -2.869 -14.883 -8.953 1 96.94 89 ILE B C 1
ATOM 2111 O O . ILE B 1 89 ? -3.408 -15.672 -8.18 1 96.94 89 ILE B O 1
ATOM 2115 N N . ASN B 1 90 ? -2.447 -13.711 -8.648 1 97.44 90 ASN B N 1
ATOM 2116 C CA . ASN B 1 90 ? -2.758 -13.109 -7.355 1 97.44 90 ASN B CA 1
ATOM 2117 C C . ASN B 1 90 ? -4.195 -12.602 -7.305 1 97.44 90 ASN B C 1
ATOM 2119 O O . ASN B 1 90 ? -4.484 -11.5 -7.777 1 97.44 90 ASN B O 1
ATOM 2123 N N . ASN B 1 91 ? -5.02 -13.383 -6.664 1 94 91 ASN B N 1
ATOM 2124 C CA . ASN B 1 91 ? -6.445 -13.078 -6.637 1 94 91 ASN B CA 1
ATOM 2125 C C . ASN B 1 91 ? -6.957 -12.914 -5.207 1 94 91 ASN B C 1
ATOM 2127 O O . ASN B 1 91 ? -7.977 -12.266 -4.977 1 94 91 ASN B O 1
ATOM 2131 N N . ALA B 1 92 ? -6.23 -13.523 -4.238 1 94.06 92 ALA B N 1
ATOM 2132 C CA . ALA B 1 92 ? -6.648 -13.422 -2.844 1 94.06 92 ALA B CA 1
ATOM 2133 C C . ALA B 1 92 ? -6.891 -11.969 -2.449 1 94.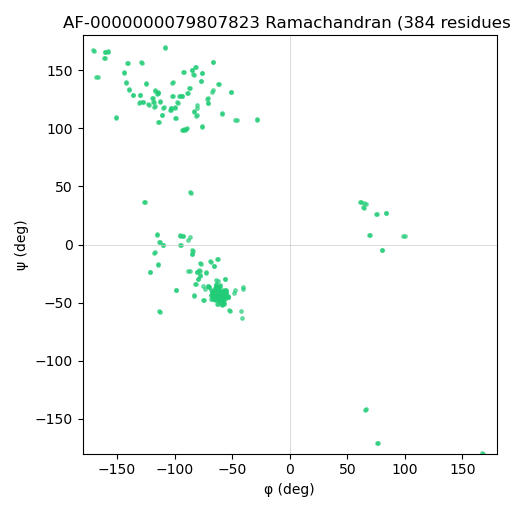06 92 ALA B C 1
ATOM 2135 O O . ALA B 1 92 ? -6.074 -11.086 -2.752 1 94.06 92 ALA B O 1
ATOM 2136 N N . GLY B 1 93 ? -8.016 -11.742 -1.845 1 89.5 93 GLY B N 1
ATOM 2137 C CA . GLY B 1 93 ? -8.352 -10.391 -1.434 1 89.5 93 GLY B CA 1
ATOM 2138 C C . GLY B 1 93 ? -9.57 -10.32 -0.537 1 89.5 93 GLY B C 1
ATOM 2139 O O . GLY B 1 93 ? -10.234 -11.336 -0.305 1 89.5 93 GLY B O 1
ATOM 2140 N N . ILE B 1 94 ? -9.773 -9.227 0.068 1 86.31 94 ILE B N 1
ATOM 2141 C CA . ILE B 1 94 ? -10.93 -8.938 0.91 1 86.31 94 ILE B CA 1
ATOM 2142 C C . ILE B 1 94 ? -11.398 -7.5 0.672 1 86.31 94 ILE B C 1
ATOM 2144 O O . ILE B 1 94 ? -10.664 -6.691 0.098 1 86.31 94 ILE B O 1
ATOM 2148 N N . GLN B 1 95 ? -12.609 -7.293 0.958 1 81.25 95 GLN B N 1
ATOM 2149 C CA . GLN B 1 95 ? -13.141 -5.934 0.944 1 81.25 95 GLN B CA 1
ATOM 2150 C C . GLN B 1 95 ? -13.664 -5.531 2.32 1 81.25 95 GLN B C 1
ATOM 2152 O O . GLN B 1 95 ? -14.359 -6.312 2.975 1 81.25 95 GLN B O 1
ATOM 2157 N N . ILE B 1 96 ? -13.203 -4.469 2.805 1 84.62 96 ILE B N 1
ATOM 2158 C CA . ILE B 1 96 ? -13.727 -3.846 4.016 1 84.62 96 ILE B CA 1
ATOM 2159 C C . ILE B 1 96 ? -14.172 -2.418 3.709 1 84.62 96 ILE B C 1
ATOM 2161 O O . ILE B 1 96 ? -13.383 -1.604 3.221 1 84.62 96 ILE B O 1
ATOM 2165 N N . ILE B 1 97 ? -15.414 -2.166 3.932 1 83.94 97 ILE B N 1
ATOM 2166 C CA . ILE B 1 97 ? -15.969 -0.843 3.66 1 83.94 97 ILE B CA 1
ATOM 2167 C C . ILE B 1 97 ? -15.969 -0.01 4.938 1 83.94 97 ILE B C 1
ATOM 2169 O O . ILE B 1 97 ? -16.422 -0.473 5.988 1 83.94 97 ILE B O 1
ATOM 2173 N N . SER B 1 98 ? -15.43 1.18 4.949 1 87.31 98 SER B N 1
ATOM 2174 C CA . SER B 1 98 ? -15.43 2.135 6.055 1 87.31 98 SER B CA 1
ATOM 2175 C C . SER B 1 98 ? -14.992 3.52 5.59 1 87.31 98 SER B C 1
ATOM 2177 O O . SER B 1 98 ? -14.156 3.643 4.691 1 87.31 98 SER B O 1
ATOM 2179 N N . SER B 1 99 ? -15.656 4.453 6.227 1 87.5 99 SER B N 1
ATOM 2180 C CA . SER B 1 99 ? -15.148 5.801 5.988 1 87.5 99 SER B CA 1
ATOM 2181 C C . SER B 1 99 ? -13.75 5.977 6.574 1 87.5 99 SER B C 1
ATOM 2183 O O . SER B 1 99 ? -13.375 5.273 7.516 1 87.5 99 SER B O 1
ATOM 2185 N N . ILE B 1 100 ? -13 6.957 6.02 1 88.19 100 ILE B N 1
ATOM 2186 C CA . ILE B 1 100 ? -11.625 7.152 6.457 1 88.19 100 ILE B CA 1
ATOM 2187 C C . ILE B 1 100 ? -11.602 7.562 7.926 1 88.19 100 ILE B C 1
ATOM 2189 O O . ILE B 1 100 ? -10.703 7.164 8.672 1 88.19 100 ILE B O 1
ATOM 2193 N N . VAL B 1 101 ? -12.594 8.336 8.352 1 89.75 101 VAL B N 1
ATOM 2194 C CA . VAL B 1 101 ? -12.562 8.859 9.711 1 89.75 101 VAL B CA 1
ATOM 2195 C C . VAL B 1 101 ? -12.953 7.762 10.703 1 89.75 101 VAL B C 1
ATOM 2197 O O . VAL B 1 101 ? -12.672 7.863 11.898 1 89.75 101 VAL B O 1
ATOM 2200 N N . GLU B 1 102 ? -13.562 6.703 10.203 1 89.75 102 GLU B N 1
ATOM 2201 C CA . GLU B 1 102 ? -13.992 5.598 11.055 1 89.75 102 GLU B CA 1
ATOM 2202 C C . GLU B 1 102 ? -13.148 4.355 10.82 1 89.75 102 GLU B C 1
ATOM 2204 O O . GLU B 1 102 ? -13.336 3.33 11.484 1 89.75 102 GLU B O 1
ATOM 2209 N N . PHE B 1 103 ? -12.258 4.488 9.961 1 89.81 103 PHE B N 1
ATOM 2210 C CA . PHE B 1 103 ? -11.5 3.314 9.531 1 89.81 103 PHE B CA 1
ATOM 2211 C C . PHE B 1 103 ? -10.555 2.848 10.633 1 89.81 103 PHE B C 1
ATOM 2213 O O . PHE B 1 103 ? -9.695 3.605 11.078 1 89.81 103 PHE B O 1
ATOM 2220 N N . LYS B 1 104 ? -10.75 1.621 11.008 1 94.19 104 LYS B N 1
ATOM 2221 C CA . LYS B 1 104 ? -9.883 1.058 12.039 1 94.19 104 LYS B CA 1
ATOM 2222 C C . LYS B 1 104 ? -8.523 0.686 11.469 1 94.19 104 LYS B C 1
ATOM 2224 O O . LYS B 1 104 ? -8.43 0.162 10.352 1 94.19 104 LYS B O 1
ATOM 2229 N N . LEU B 1 105 ? -7.441 0.956 12.297 1 94.88 105 LEU B N 1
ATOM 2230 C CA . LEU B 1 105 ? -6.078 0.653 11.875 1 94.88 105 LEU B CA 1
ATOM 2231 C C . LEU B 1 105 ? -5.926 -0.829 11.547 1 94.88 105 LEU B C 1
ATOM 2233 O O . LEU B 1 105 ? -5.277 -1.188 10.562 1 94.88 105 LEU B O 1
ATOM 2237 N N . SER B 1 106 ? -6.473 -1.647 12.398 1 95.12 106 SER B N 1
ATOM 2238 C CA . SER B 1 106 ? -6.359 -3.088 12.188 1 95.12 106 SER B CA 1
ATOM 2239 C C . SER B 1 106 ? -6.973 -3.504 10.852 1 95.12 106 SER B C 1
ATOM 2241 O O . SER B 1 106 ? -6.426 -4.355 10.156 1 95.12 106 SER B O 1
ATOM 2243 N N . ALA B 1 107 ? -8.086 -2.949 10.477 1 93.62 107 ALA B N 1
ATOM 2244 C CA . ALA B 1 107 ? -8.734 -3.236 9.203 1 93.62 107 ALA B CA 1
ATOM 2245 C C . ALA B 1 107 ? -7.891 -2.742 8.031 1 93.62 107 ALA B C 1
ATOM 2247 O O . ALA B 1 107 ? -7.77 -3.428 7.016 1 93.62 107 ALA B O 1
ATOM 2248 N N . TRP B 1 108 ? -7.332 -1.555 8.156 1 93.94 108 TRP B N 1
ATOM 2249 C CA . TRP B 1 108 ? -6.434 -0.981 7.16 1 93.94 108 TRP B CA 1
ATOM 2250 C C . TRP B 1 108 ? -5.246 -1.9 6.902 1 93.94 108 TRP B C 1
ATOM 2252 O O . TRP B 1 108 ? -4.949 -2.238 5.75 1 93.94 108 TRP B O 1
ATOM 2262 N N . GLN B 1 109 ? -4.641 -2.281 7.973 1 94.75 109 GLN B N 1
ATOM 2263 C CA . GLN B 1 109 ? -3.463 -3.133 7.867 1 94.75 109 GLN B CA 1
ATOM 2264 C C . GLN B 1 109 ? -3.811 -4.48 7.242 1 94.75 109 GLN B C 1
ATOM 2266 O O . GLN B 1 109 ? -3.035 -5.027 6.457 1 94.75 109 GLN B O 1
ATOM 2271 N N . LYS B 1 110 ? -4.938 -4.992 7.613 1 94.44 110 LYS B N 1
ATOM 2272 C CA . LYS B 1 110 ? -5.375 -6.266 7.055 1 94.44 110 LYS B CA 1
ATOM 2273 C C . LYS B 1 110 ? -5.527 -6.18 5.539 1 94.44 110 LYS B C 1
ATOM 2275 O O . LYS B 1 110 ? -5.105 -7.086 4.812 1 94.44 110 LYS B O 1
ATOM 2280 N N . ILE B 1 111 ? -6.09 -5.125 5.051 1 93.25 111 ILE B N 1
ATOM 2281 C CA . ILE B 1 111 ? -6.293 -4.926 3.621 1 93.25 111 ILE B CA 1
ATOM 2282 C C . ILE B 1 111 ? -4.941 -4.883 2.91 1 93.25 111 ILE B C 1
ATOM 2284 O O . ILE B 1 111 ? -4.73 -5.594 1.924 1 93.25 111 ILE B O 1
ATOM 2288 N N . PHE B 1 112 ? -4.031 -4.145 3.402 1 94.69 112 PHE B N 1
ATOM 2289 C CA . PHE B 1 112 ? -2.734 -4.004 2.748 1 94.69 112 PHE B CA 1
ATOM 2290 C C . PHE B 1 112 ? -1.929 -5.293 2.865 1 94.69 112 PHE B C 1
ATOM 2292 O O . PHE B 1 112 ? -1.196 -5.66 1.944 1 94.69 112 PHE B O 1
ATOM 2299 N N . ASP B 1 113 ? -2.064 -5.93 3.98 1 95.88 113 ASP B N 1
ATOM 2300 C CA . ASP B 1 113 ? -1.355 -7.195 4.148 1 95.88 113 ASP B CA 1
ATOM 2301 C C . ASP B 1 113 ? -1.789 -8.211 3.096 1 95.88 113 ASP B C 1
ATOM 2303 O O . ASP B 1 113 ? -0.949 -8.844 2.451 1 95.88 113 ASP B O 1
ATOM 2307 N N . ILE B 1 114 ? -3.006 -8.352 2.934 1 95.38 114 ILE B N 1
ATOM 2308 C CA . ILE B 1 114 ? -3.52 -9.383 2.035 1 95.38 114 ILE B CA 1
ATOM 2309 C C . ILE B 1 114 ? -3.318 -8.945 0.585 1 95.38 114 ILE B C 1
ATOM 2311 O O . ILE B 1 114 ? -2.764 -9.688 -0.224 1 95.38 114 ILE B O 1
ATOM 2315 N N . HIS B 1 115 ? -3.68 -7.707 0.229 1 94.12 115 HIS B N 1
ATOM 2316 C CA . HIS B 1 115 ? -3.693 -7.262 -1.16 1 94.12 115 HIS B CA 1
ATOM 2317 C C . HIS B 1 115 ? -2.291 -6.898 -1.636 1 94.12 115 HIS B C 1
ATOM 2319 O O . HIS B 1 115 ? -1.976 -7.039 -2.82 1 94.12 115 HIS B O 1
ATOM 2325 N N . MET B 1 116 ? -1.479 -6.453 -0.75 1 94.38 116 MET B N 1
ATOM 2326 C CA . MET B 1 116 ? -0.193 -5.961 -1.239 1 94.38 116 MET B CA 1
ATOM 2327 C C . MET B 1 116 ? 0.947 -6.855 -0.762 1 94.38 116 MET B C 1
ATOM 2329 O O . MET B 1 116 ? 1.712 -7.379 -1.573 1 94.38 116 MET B O 1
ATOM 2333 N N . THR B 1 117 ? 1.048 -6.988 0.574 1 96.25 117 THR B N 1
ATOM 2334 C CA . THR B 1 117 ? 2.127 -7.832 1.074 1 96.25 117 THR B CA 1
ATOM 2335 C C . THR B 1 117 ? 1.985 -9.258 0.547 1 96.25 117 THR B C 1
ATOM 2337 O O . THR B 1 117 ? 2.967 -9.867 0.122 1 96.25 117 THR B O 1
ATOM 2340 N N . GLY B 1 118 ? 0.797 -9.805 0.615 1 98.06 118 GLY B N 1
ATOM 2341 C CA . GLY B 1 118 ? 0.552 -11.133 0.076 1 98.06 118 GLY B CA 1
ATOM 2342 C C . GLY B 1 118 ? 0.916 -11.25 -1.392 1 98.06 118 GLY B C 1
ATOM 2343 O O . GLY B 1 118 ? 1.577 -12.211 -1.794 1 98.06 118 GLY B O 1
ATOM 2344 N N . THR B 1 119 ? 0.475 -10.25 -2.193 1 97.19 119 THR B N 1
ATOM 2345 C CA . THR B 1 119 ? 0.804 -10.211 -3.613 1 97.19 119 THR B CA 1
ATOM 2346 C C . THR B 1 119 ? 2.316 -10.203 -3.818 1 97.19 119 THR B C 1
ATOM 2348 O O . THR B 1 119 ? 2.836 -10.93 -4.668 1 97.19 119 THR B O 1
ATOM 2351 N N . MET B 1 120 ? 3.018 -9.406 -3.066 1 97.31 120 MET B N 1
ATOM 2352 C CA . MET B 1 120 ? 4.473 -9.32 -3.17 1 97.31 120 MET B CA 1
ATOM 2353 C C . MET B 1 120 ? 5.113 -10.664 -2.834 1 97.31 120 MET B C 1
ATOM 2355 O O . MET B 1 120 ? 5.988 -11.141 -3.562 1 97.31 120 MET B O 1
ATOM 2359 N N . LEU B 1 121 ? 4.711 -11.32 -1.738 1 98.25 121 LEU B N 1
ATOM 2360 C CA . LEU B 1 121 ? 5.316 -12.57 -1.279 1 98.25 121 LEU B CA 1
ATOM 2361 C C . LEU B 1 121 ? 5.148 -13.672 -2.32 1 98.25 121 LEU B C 1
ATOM 2363 O O . LEU B 1 121 ? 6.109 -14.359 -2.66 1 98.25 121 LEU B O 1
ATOM 2367 N N . VAL B 1 122 ? 3.945 -13.805 -2.816 1 98.5 122 VAL B N 1
ATOM 2368 C CA . VAL B 1 122 ? 3.652 -14.852 -3.785 1 98.5 122 VAL B CA 1
ATOM 2369 C C . VAL B 1 122 ? 4.414 -14.586 -5.082 1 98.5 122 VAL B C 1
ATOM 2371 O O . VAL B 1 122 ? 5.039 -15.492 -5.641 1 98.5 122 VAL B O 1
ATOM 2374 N N . SER B 1 123 ? 4.402 -13.336 -5.559 1 97.94 123 SER B N 1
ATOM 2375 C CA . SER B 1 123 ? 5.094 -12.961 -6.785 1 97.94 123 SER B CA 1
ATOM 2376 C C . SER B 1 123 ? 6.598 -13.18 -6.66 1 97.94 123 SER B C 1
ATOM 2378 O O . SER B 1 123 ? 7.238 -13.672 -7.594 1 97.94 123 SER B O 1
ATOM 2380 N N . GLN B 1 124 ? 7.113 -12.758 -5.516 1 97.5 124 GLN B N 1
ATOM 2381 C CA . GLN B 1 124 ? 8.547 -12.875 -5.281 1 97.5 124 GLN B CA 1
ATOM 2382 C C . GLN B 1 124 ? 9 -14.328 -5.371 1 97.5 124 GLN B C 1
ATOM 2384 O O . GLN B 1 124 ? 9.945 -14.648 -6.094 1 97.5 124 GLN B O 1
ATOM 2389 N N . GLU B 1 125 ? 8.352 -15.227 -4.672 1 98.12 125 GLU B N 1
ATOM 2390 C CA . GLU B 1 125 ? 8.742 -16.625 -4.648 1 98.12 125 GLU B CA 1
ATOM 2391 C C . GLU B 1 125 ? 8.562 -17.281 -6.023 1 98.12 125 GLU B C 1
ATOM 2393 O O . GLU B 1 125 ? 9.398 -18.078 -6.449 1 98.12 125 GLU B O 1
ATOM 2398 N N . ALA B 1 126 ? 7.5 -16.922 -6.691 1 98.06 126 ALA B N 1
ATOM 2399 C CA . ALA B 1 126 ? 7.277 -17.453 -8.031 1 98.06 126 ALA B CA 1
ATOM 2400 C C . ALA B 1 126 ? 8.367 -16.984 -8.992 1 98.06 126 ALA B C 1
ATOM 2402 O O . ALA B 1 126 ? 8.898 -17.766 -9.781 1 98.06 126 ALA B O 1
ATOM 2403 N N . MET B 1 127 ? 8.695 -15.688 -8.922 1 97.19 127 MET B N 1
ATOM 2404 C CA . MET B 1 127 ? 9.703 -15.117 -9.82 1 97.19 127 MET B CA 1
ATOM 2405 C C . MET B 1 127 ? 11.062 -15.75 -9.57 1 97.19 127 MET B C 1
ATOM 2407 O O . MET B 1 127 ? 11.812 -16.016 -10.516 1 97.19 127 MET B O 1
ATOM 2411 N N . LYS B 1 128 ? 11.398 -15.969 -8.25 1 97.44 128 LYS B N 1
ATOM 2412 C CA . LYS B 1 128 ? 12.648 -16.656 -7.941 1 97.44 128 LYS B CA 1
ATOM 2413 C C . LYS B 1 128 ? 12.727 -18 -8.68 1 97.44 128 LYS B C 1
ATOM 2415 O O . LYS B 1 128 ? 13.75 -18.312 -9.289 1 97.44 128 LYS B O 1
ATOM 2420 N N . HIS B 1 129 ? 11.648 -18.688 -8.625 1 97.94 129 HIS B N 1
ATOM 2421 C CA . HIS B 1 129 ? 11.609 -19.984 -9.266 1 97.94 129 HIS B CA 1
ATOM 2422 C C . HIS B 1 129 ? 11.703 -19.875 -10.781 1 97.94 129 HIS B C 1
ATOM 2424 O O . HIS B 1 129 ? 12.477 -20.594 -11.422 1 97.94 129 HIS B O 1
ATOM 2430 N N . MET B 1 130 ? 10.906 -18.969 -11.375 1 97.56 130 MET B N 1
ATOM 2431 C CA . MET B 1 130 ? 10.883 -18.781 -12.82 1 97.56 130 MET B CA 1
ATOM 2432 C C . MET B 1 130 ? 12.258 -18.375 -13.344 1 97.56 130 MET B C 1
ATOM 2434 O O . MET B 1 130 ? 12.688 -18.859 -14.391 1 97.56 130 MET B O 1
ATOM 2438 N N . ILE B 1 131 ? 12.891 -17.531 -12.594 1 96.88 131 ILE B N 1
ATOM 2439 C CA . ILE B 1 131 ? 14.227 -17.062 -12.977 1 96.88 131 ILE B CA 1
ATOM 2440 C C . ILE B 1 131 ? 15.211 -18.234 -12.938 1 96.88 131 ILE B C 1
ATOM 2442 O O . ILE B 1 131 ? 16.016 -18.406 -13.852 1 96.88 131 ILE B O 1
ATOM 2446 N N . ASN B 1 132 ? 15.086 -19 -11.875 1 96.69 132 ASN B N 1
ATOM 2447 C CA . ASN B 1 132 ? 15.977 -20.141 -11.727 1 96.69 132 ASN B CA 1
ATOM 2448 C C . ASN B 1 132 ? 15.75 -21.172 -12.828 1 96.69 132 ASN B C 1
ATOM 2450 O O . ASN B 1 132 ? 16.703 -21.781 -13.32 1 96.69 132 ASN B O 1
ATOM 2454 N N . LEU B 1 133 ? 14.539 -21.359 -13.211 1 96.25 133 LEU B N 1
ATOM 2455 C CA . LEU B 1 133 ? 14.18 -22.344 -14.219 1 96.25 133 LEU B CA 1
ATOM 2456 C C . LEU B 1 133 ? 14.5 -21.844 -15.625 1 96.25 133 LEU B C 1
ATOM 2458 O O . LEU B 1 133 ? 14.648 -22.625 -16.562 1 96.25 133 LEU B O 1
ATOM 2462 N N . LYS B 1 134 ? 14.508 -20.484 -15.828 1 96.25 134 LYS B N 1
ATOM 2463 C CA . LYS B 1 134 ? 14.852 -19.828 -17.078 1 96.25 134 LYS B CA 1
ATOM 2464 C C . LYS B 1 134 ? 13.836 -20.141 -18.172 1 96.25 134 LYS B C 1
ATOM 2466 O O . LYS B 1 134 ? 14.203 -20.344 -19.328 1 96.25 134 LYS B O 1
ATOM 2471 N N . THR B 1 135 ? 12.625 -20.266 -17.812 1 93.06 135 THR B N 1
ATOM 2472 C CA . THR B 1 135 ? 11.578 -20.594 -18.781 1 93.06 135 THR B CA 1
ATOM 2473 C C . THR B 1 135 ? 10.617 -19.422 -18.938 1 93.06 135 THR B C 1
ATOM 2475 O O . THR B 1 135 ? 9.664 -19.516 -19.719 1 93.06 135 THR B O 1
ATOM 2478 N N . GLY B 1 136 ? 10.93 -18.359 -18.234 1 95.62 136 GLY B N 1
ATOM 2479 C CA . GLY B 1 136 ? 9.969 -17.281 -18.234 1 95.62 136 GLY B CA 1
ATOM 2480 C C . GLY B 1 136 ? 8.773 -17.547 -17.344 1 95.62 136 GLY B C 1
ATOM 2481 O O . GLY B 1 136 ? 8.812 -18.438 -16.5 1 95.62 136 GLY B O 1
ATOM 2482 N N . GLY B 1 137 ? 7.762 -16.672 -17.453 1 96.81 137 GLY B N 1
ATOM 2483 C CA . GLY B 1 137 ? 6.559 -16.828 -16.656 1 96.81 137 GLY B CA 1
ATOM 2484 C C . GLY B 1 137 ? 5.66 -15.609 -16.672 1 96.81 137 GLY B C 1
ATOM 2485 O O . GLY B 1 137 ? 5.93 -14.641 -17.391 1 96.81 137 GLY B O 1
ATOM 2486 N N . ARG B 1 138 ? 4.586 -15.703 -15.969 1 96.19 138 ARG B N 1
ATOM 2487 C CA . ARG B 1 138 ? 3.598 -14.633 -15.906 1 96.19 138 ARG B CA 1
ATOM 2488 C C . ARG B 1 138 ? 3.123 -14.406 -14.477 1 96.19 138 ARG B C 1
ATOM 2490 O O . ARG B 1 138 ? 2.781 -15.359 -13.773 1 96.19 138 ARG B O 1
ATOM 2497 N N . ILE B 1 139 ? 3.195 -13.227 -14.133 1 96.62 139 ILE B N 1
ATOM 2498 C CA . ILE B 1 139 ? 2.609 -12.789 -12.867 1 96.62 139 ILE B CA 1
ATOM 2499 C C . ILE B 1 139 ? 1.375 -11.93 -13.148 1 96.62 139 ILE B C 1
ATOM 2501 O O . ILE B 1 139 ? 1.476 -10.867 -13.766 1 96.62 139 ILE B O 1
ATOM 2505 N N . ILE B 1 140 ? 0.231 -12.398 -12.68 1 95 140 ILE B N 1
ATOM 2506 C CA . ILE B 1 140 ? -1.024 -11.68 -12.875 1 95 140 ILE B CA 1
ATOM 2507 C C . ILE B 1 140 ? -1.579 -11.234 -11.523 1 95 140 ILE B C 1
ATOM 2509 O O . ILE B 1 140 ? -1.584 -12.016 -10.562 1 95 140 ILE B O 1
ATOM 2513 N N . VAL B 1 141 ? -1.918 -10.008 -11.414 1 94.56 141 VAL B N 1
ATOM 2514 C CA . VAL B 1 141 ? -2.588 -9.469 -10.234 1 94.56 141 VAL B CA 1
ATOM 2515 C C . VAL B 1 141 ? -4.016 -9.055 -10.594 1 94.56 141 VAL B C 1
ATOM 2517 O O . VAL B 1 141 ? -4.227 -8.305 -11.555 1 94.56 141 VAL B O 1
ATOM 2520 N N . VAL B 1 142 ? -4.949 -9.625 -9.867 1 89.19 142 VAL B N 1
ATOM 2521 C CA . VAL B 1 142 ? -6.344 -9.328 -10.172 1 89.19 142 VAL B CA 1
ATOM 2522 C C . VAL B 1 142 ? -6.754 -8.023 -9.492 1 89.19 142 VAL B C 1
ATOM 2524 O O . VAL B 1 142 ? -6.629 -7.887 -8.273 1 89.19 142 VAL B O 1
ATOM 2527 N N . GLY B 1 143 ? -7.055 -7.02 -10.297 1 72.56 143 GLY B N 1
ATOM 2528 C CA . GLY B 1 143 ? -7.387 -5.688 -9.812 1 72.56 143 GLY B CA 1
ATOM 2529 C C . GLY B 1 143 ? -8.797 -5.262 -10.156 1 72.56 143 GLY B C 1
ATOM 2530 O O . GLY B 1 143 ? -9.422 -5.824 -11.07 1 72.56 143 GLY B O 1
ATOM 2531 N N . SER B 1 144 ? -9.633 -4.734 -9.281 1 61.19 144 SER B N 1
ATOM 2532 C CA . SER B 1 144 ? -10.891 -4.09 -9.648 1 61.19 144 SER B CA 1
ATOM 2533 C C . SER B 1 144 ? -10.68 -2.621 -10 1 61.19 144 SER B C 1
ATOM 2535 O O . SER B 1 144 ? -11.039 -1.733 -9.219 1 61.19 144 SER B O 1
ATOM 2537 N N . LEU B 1 145 ? -9.711 -2.189 -10.758 1 52.53 145 LEU B N 1
ATOM 2538 C CA . LEU B 1 145 ? -9.445 -0.759 -10.859 1 52.53 145 LEU B CA 1
ATOM 2539 C C . LEU B 1 145 ? -10.711 0.006 -11.234 1 52.53 145 LEU B C 1
ATOM 2541 O O . LEU B 1 145 ? -10.938 1.11 -10.734 1 52.53 145 LEU B O 1
ATOM 2545 N N . HIS B 1 146 ? -11.375 -0.351 -12.375 1 46.19 146 HIS B N 1
ATOM 2546 C CA . HIS B 1 146 ? -12.516 0.458 -12.805 1 46.19 146 HIS B CA 1
ATOM 2547 C C . HIS B 1 146 ? -13.531 0.613 -11.688 1 46.19 146 HIS B C 1
ATOM 2549 O O . HIS B 1 146 ? -14.211 1.639 -11.594 1 46.19 146 HIS B O 1
ATOM 2555 N N . SER B 1 147 ? -13.781 -0.407 -11.109 1 47.88 147 SER B N 1
ATOM 2556 C CA . SER B 1 147 ? -14.922 -0.383 -10.203 1 47.88 147 SER B CA 1
ATOM 2557 C C . SER B 1 147 ? -14.609 0.405 -8.938 1 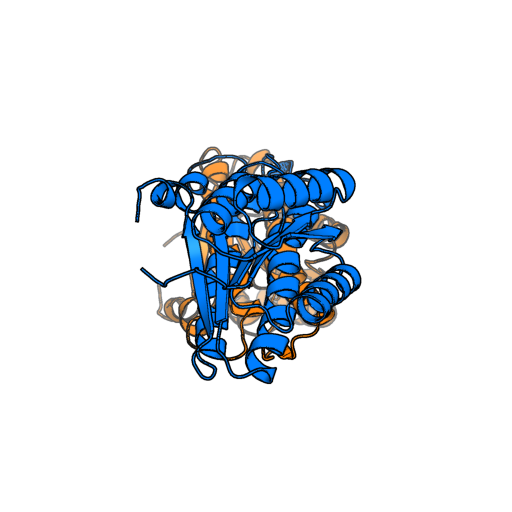47.88 147 SER B C 1
ATOM 2559 O O . SER B 1 147 ? -15.508 0.726 -8.156 1 47.88 147 SER B O 1
ATOM 2561 N N . VAL B 1 148 ? -13.398 0.5 -8.641 1 50.44 148 VAL B N 1
ATOM 2562 C CA . VAL B 1 148 ? -13.148 0.972 -7.281 1 50.44 148 VAL B CA 1
ATOM 2563 C C . VAL B 1 148 ? -13.094 2.498 -7.266 1 50.44 148 VAL B C 1
ATOM 2565 O O . VAL B 1 148 ? -12.914 3.107 -6.211 1 50.44 148 VAL B O 1
ATOM 2568 N N . ALA B 1 149 ? -12.797 3.109 -8.469 1 48.41 149 ALA B N 1
ATOM 2569 C CA . ALA B 1 149 ? -12.57 4.551 -8.422 1 48.41 149 ALA B CA 1
ATOM 2570 C C . ALA B 1 149 ? -13.602 5.234 -7.523 1 48.41 149 ALA B C 1
ATOM 2572 O O . ALA B 1 149 ? -13.273 6.172 -6.793 1 48.41 149 ALA B O 1
ATOM 2573 N N . ALA B 1 150 ? -14.984 4.926 -8 1 51.19 150 ALA B N 1
ATOM 2574 C CA . ALA B 1 150 ? -15.977 5.91 -7.574 1 51.19 150 ALA B CA 1
ATOM 2575 C C . ALA B 1 150 ? -16.562 5.547 -6.215 1 51.19 150 ALA B C 1
ATOM 2577 O O . ALA B 1 150 ? -17.516 6.184 -5.754 1 51.19 150 ALA B O 1
ATOM 2578 N N . SER B 1 151 ? -16.094 4.492 -5.551 1 59.62 151 SER B N 1
ATOM 2579 C CA . SER B 1 151 ? -16.953 4.207 -4.414 1 59.62 151 SER B CA 1
ATOM 2580 C C . SER B 1 151 ? -16.438 4.879 -3.143 1 59.62 151 SER B C 1
ATOM 2582 O O . SER B 1 151 ? -15.258 4.793 -2.824 1 59.62 151 SER B O 1
ATOM 2584 N N . LYS B 1 152 ? -17.391 5.602 -2.561 1 68.69 152 LYS B N 1
ATOM 2585 C CA . LYS B 1 152 ? -17.141 6.23 -1.27 1 68.69 152 LYS B CA 1
ATOM 2586 C C . LYS B 1 152 ? -16.844 5.184 -0.197 1 68.69 152 LYS B C 1
ATOM 2588 O O . LYS B 1 152 ? -17.375 4.066 -0.256 1 68.69 152 LYS B O 1
ATOM 2593 N N . ASN B 1 153 ? -15.961 5.332 0.646 1 77.56 153 ASN B N 1
ATOM 2594 C CA . ASN B 1 153 ? -15.695 4.57 1.862 1 77.56 153 ASN B CA 1
ATOM 2595 C C . ASN B 1 153 ? -14.875 3.32 1.571 1 77.56 153 ASN B C 1
ATOM 2597 O O . ASN B 1 153 ? -15.039 2.291 2.229 1 77.56 153 ASN B O 1
ATOM 2601 N N . LYS B 1 154 ? -14.109 3.463 0.472 1 80 154 LYS B N 1
ATOM 2602 C CA . LYS B 1 154 ? -13.25 2.34 0.109 1 80 154 LYS B CA 1
ATOM 2603 C C . LYS B 1 154 ? -11.797 2.785 -0.045 1 80 154 LYS B C 1
ATOM 2605 O O . LYS B 1 154 ? -11.078 2.281 -0.909 1 80 154 LYS B O 1
ATOM 2610 N N . SER B 1 155 ? -11.438 3.672 0.784 1 85.56 155 SER B N 1
ATOM 2611 C CA . SER B 1 155 ? -10.133 4.32 0.63 1 85.56 155 SER B CA 1
ATOM 2612 C C . SER B 1 155 ? -9 3.305 0.678 1 85.56 155 SER B C 1
ATOM 2614 O O . SER B 1 155 ? -8.086 3.344 -0.151 1 85.56 155 SER B O 1
ATOM 2616 N N . ALA B 1 156 ? -9.086 2.352 1.666 1 86.56 156 ALA B N 1
ATOM 2617 C CA . ALA B 1 156 ? -8.031 1.355 1.796 1 86.56 156 ALA B CA 1
ATOM 2618 C C . ALA B 1 156 ? -7.988 0.435 0.58 1 86.56 156 ALA B C 1
ATOM 2620 O O . ALA B 1 156 ? -6.91 0.117 0.07 1 86.56 156 ALA B O 1
ATOM 2621 N N . TYR B 1 157 ? -9.094 0.076 0.198 1 86.38 157 TYR B N 1
ATOM 2622 C CA . TYR B 1 157 ? -9.18 -0.819 -0.95 1 86.38 157 TYR B CA 1
ATOM 2623 C C . TYR B 1 157 ? -8.68 -0.131 -2.217 1 86.38 157 TYR B C 1
ATOM 2625 O O . TYR B 1 157 ? -7.891 -0.703 -2.971 1 86.38 157 TYR B O 1
ATOM 2633 N N . VAL B 1 158 ? -9.117 1.075 -2.453 1 86.81 158 VAL B N 1
ATOM 2634 C CA . VAL B 1 158 ? -8.688 1.857 -3.607 1 86.81 158 VAL B CA 1
ATOM 2635 C C . VAL B 1 158 ? -7.176 2.045 -3.572 1 86.81 158 VAL B C 1
ATOM 2637 O O . VAL B 1 158 ? -6.496 1.864 -4.586 1 86.81 158 VAL B O 1
ATOM 2640 N N . ALA B 1 159 ? -6.664 2.395 -2.465 1 90.81 159 ALA B N 1
ATOM 2641 C CA . ALA B 1 159 ? -5.227 2.582 -2.303 1 90.81 159 ALA B CA 1
ATOM 2642 C C . ALA B 1 159 ? -4.465 1.291 -2.6 1 90.81 159 ALA B C 1
ATOM 2644 O O . ALA B 1 159 ? -3.465 1.304 -3.32 1 90.81 159 ALA B O 1
ATOM 2645 N N . ALA B 1 160 ? -4.945 0.213 -2.08 1 91.12 160 ALA B N 1
ATOM 2646 C CA . ALA B 1 160 ? -4.285 -1.074 -2.277 1 91.12 160 ALA B CA 1
ATOM 2647 C C . ALA B 1 160 ? -4.281 -1.471 -3.75 1 91.12 160 ALA B C 1
ATOM 2649 O O . ALA B 1 160 ? -3.279 -1.975 -4.262 1 91.12 160 ALA B O 1
ATOM 2650 N N . LYS B 1 161 ? -5.324 -1.294 -4.355 1 88 161 LYS B N 1
ATOM 2651 C CA . LYS B 1 161 ? -5.402 -1.638 -5.773 1 88 161 LYS B CA 1
ATOM 2652 C C . LYS B 1 161 ? -4.477 -0.758 -6.605 1 88 161 LYS B C 1
ATOM 2654 O O . LYS B 1 161 ? -3.887 -1.221 -7.586 1 88 161 LYS B O 1
ATOM 2659 N N . HIS B 1 162 ? -4.418 0.486 -6.309 1 88.56 162 HIS B N 1
ATOM 2660 C CA . HIS B 1 162 ? -3.441 1.352 -6.961 1 88.56 162 HIS B CA 1
ATOM 2661 C C . HIS B 1 162 ? -2.018 0.874 -6.695 1 88.56 162 HIS B C 1
ATOM 2663 O O . HIS B 1 162 ? -1.166 0.919 -7.586 1 88.56 162 HIS B O 1
ATOM 2669 N N . ALA B 1 163 ? -1.81 0.498 -5.484 1 91.81 163 ALA B N 1
ATOM 2670 C CA . ALA B 1 163 ? -0.5 -0.045 -5.137 1 91.81 163 ALA B CA 1
ATOM 2671 C C . ALA B 1 163 ? -0.152 -1.244 -6.016 1 91.81 163 ALA B C 1
ATOM 2673 O O . ALA B 1 163 ? 0.985 -1.376 -6.473 1 91.81 163 ALA B O 1
ATOM 2674 N N . GLN B 1 164 ? -1.097 -2.047 -6.242 1 92.19 164 GLN B N 1
ATOM 2675 C CA . GLN B 1 164 ? -0.893 -3.223 -7.078 1 92.19 164 GLN B CA 1
ATOM 2676 C C . GLN B 1 164 ? -0.516 -2.826 -8.508 1 92.19 164 GLN B C 1
ATOM 2678 O O . GLN B 1 164 ? 0.322 -3.473 -9.133 1 92.19 164 GLN B O 1
ATOM 2683 N N . LEU B 1 165 ? -1.165 -1.808 -8.969 1 88.31 165 LEU B N 1
ATOM 2684 C CA . LEU B 1 165 ? -0.817 -1.298 -10.289 1 88.31 165 LEU B CA 1
ATOM 2685 C C . LEU B 1 165 ? 0.647 -0.875 -10.336 1 88.31 165 LEU B C 1
ATOM 2687 O O . LEU B 1 165 ? 1.379 -1.264 -11.25 1 88.31 165 LEU B O 1
ATOM 2691 N N . GLY B 1 166 ? 1.07 -0.074 -9.43 1 88.81 166 GLY B N 1
ATOM 2692 C CA . GLY B 1 166 ? 2.465 0.331 -9.359 1 88.81 166 GLY B CA 1
ATOM 2693 C C . GLY B 1 166 ? 3.42 -0.84 -9.219 1 88.81 166 GLY B C 1
ATOM 2694 O O . GLY B 1 166 ? 4.473 -0.87 -9.867 1 88.81 166 GLY B O 1
ATOM 2695 N N . PHE B 1 167 ? 3.035 -1.802 -8.445 1 91.81 167 PHE B N 1
ATOM 2696 C CA . PHE B 1 167 ? 3.84 -2.994 -8.203 1 91.81 167 PHE B CA 1
ATOM 2697 C C . PHE B 1 167 ? 4.047 -3.773 -9.5 1 91.81 167 PHE B C 1
ATOM 2699 O O . PHE B 1 167 ? 5.18 -4.105 -9.852 1 91.81 167 PHE B O 1
ATOM 2706 N N . VAL B 1 168 ? 2.984 -4.016 -10.148 1 91.75 168 VAL B N 1
ATOM 2707 C CA . VAL B 1 168 ? 3.023 -4.797 -11.375 1 91.75 168 VAL B CA 1
ATOM 2708 C C . VAL B 1 168 ? 3.916 -4.102 -12.398 1 91.75 168 VAL B C 1
ATOM 2710 O O . VAL B 1 168 ? 4.719 -4.75 -13.078 1 91.75 168 VAL B O 1
ATOM 2713 N N . ARG B 1 169 ? 3.787 -2.832 -12.508 1 88.38 169 ARG B N 1
ATOM 2714 C CA . ARG B 1 169 ? 4.613 -2.07 -13.438 1 88.38 169 ARG B CA 1
ATOM 2715 C C . ARG B 1 169 ? 6.09 -2.172 -13.07 1 88.38 169 ARG B C 1
ATOM 2717 O O . ARG B 1 169 ? 6.945 -2.328 -13.945 1 88.38 169 ARG B O 1
ATOM 2724 N N . ALA B 1 170 ? 6.371 -2.104 -11.82 1 90.12 170 ALA B N 1
ATOM 2725 C CA . ALA B 1 170 ? 7.758 -2.141 -11.352 1 90.12 170 ALA B CA 1
ATOM 2726 C C . ALA B 1 170 ? 8.383 -3.512 -11.594 1 90.12 170 ALA B C 1
ATOM 2728 O O . ALA B 1 170 ? 9.5 -3.607 -12.102 1 90.12 170 ALA B O 1
ATOM 2729 N N . ILE B 1 171 ? 7.676 -4.566 -11.32 1 92.81 171 ILE B N 1
ATOM 2730 C CA . ILE B 1 171 ? 8.289 -5.887 -11.414 1 92.81 171 ILE B CA 1
ATOM 2731 C C . ILE B 1 171 ? 8.312 -6.34 -12.875 1 92.81 171 ILE B C 1
ATOM 2733 O O . ILE B 1 171 ? 9.055 -7.258 -13.234 1 92.81 171 ILE B O 1
ATOM 2737 N N . ALA B 1 172 ? 7.402 -5.773 -13.672 1 92.06 172 ALA B N 1
ATOM 2738 C CA . ALA B 1 172 ? 7.473 -6.051 -15.102 1 92.06 172 ALA B CA 1
ATOM 2739 C C . ALA B 1 172 ? 8.836 -5.684 -15.672 1 92.06 172 ALA B C 1
ATOM 2741 O O . ALA B 1 172 ? 9.398 -6.414 -16.484 1 92.06 172 ALA B O 1
ATOM 2742 N N . LYS B 1 173 ? 9.359 -4.582 -15.211 1 91 173 LYS B N 1
ATOM 2743 C CA . LYS B 1 173 ? 10.68 -4.145 -15.664 1 91 173 LYS B CA 1
ATOM 2744 C C . LYS B 1 173 ? 11.766 -5.113 -15.203 1 91 173 LYS B C 1
ATOM 2746 O O . LYS B 1 173 ? 12.664 -5.457 -15.977 1 91 173 LYS B O 1
ATOM 2751 N N . GLU B 1 174 ? 11.672 -5.578 -14.039 1 91.19 174 GLU B N 1
ATOM 2752 C CA . GLU B 1 174 ? 12.656 -6.508 -13.484 1 91.19 174 GLU B CA 1
ATOM 2753 C C . GLU B 1 174 ? 12.547 -7.883 -14.141 1 91.19 174 GLU B C 1
ATOM 2755 O O . GLU B 1 174 ? 13.547 -8.57 -14.336 1 91.19 174 GLU B O 1
ATOM 2760 N N . GLY B 1 175 ? 11.359 -8.273 -14.453 1 93.88 175 GLY B N 1
ATOM 2761 C CA . GLY B 1 175 ? 11.109 -9.586 -15.023 1 93.88 175 GLY B CA 1
ATOM 2762 C C . GLY B 1 175 ? 11.43 -9.664 -16.5 1 93.88 175 GLY B C 1
ATOM 2763 O O . GLY B 1 175 ? 11.641 -10.75 -17.047 1 93.88 175 GLY B O 1
ATOM 2764 N N . ALA B 1 176 ? 11.445 -8.508 -17.141 1 92.12 176 ALA B N 1
ATOM 2765 C CA . ALA B 1 176 ? 11.625 -8.445 -18.594 1 92.12 176 ALA B CA 1
ATOM 2766 C C . ALA B 1 176 ? 12.914 -9.156 -19.016 1 92.12 176 ALA B C 1
ATOM 2768 O O . ALA B 1 176 ? 12.93 -9.875 -20.016 1 92.12 176 ALA B O 1
ATOM 2769 N N . GLU B 1 177 ? 13.93 -9.008 -18.266 1 92.88 177 GLU B N 1
ATOM 2770 C CA . GLU B 1 177 ? 15.211 -9.625 -18.609 1 92.88 177 GLU B CA 1
ATOM 2771 C C . GLU B 1 177 ? 15.141 -11.141 -18.5 1 92.88 177 GLU B C 1
ATOM 2773 O O . GLU B 1 177 ? 16.016 -11.852 -19 1 92.88 177 GLU B O 1
ATOM 2778 N N . HIS B 1 178 ? 14.148 -11.695 -17.875 1 95.5 178 HIS B N 1
ATOM 2779 C CA . HIS B 1 178 ? 13.984 -13.125 -17.656 1 95.5 178 HIS B CA 1
ATOM 2780 C C . HIS B 1 178 ? 12.766 -13.664 -18.391 1 95.5 178 HIS B C 1
ATOM 2782 O O . HIS B 1 178 ? 12.305 -14.773 -18.125 1 95.5 178 HIS B O 1
ATOM 2788 N N . ASN B 1 179 ? 12.156 -12.812 -19.234 1 96.06 179 ASN B N 1
ATOM 2789 C CA . ASN B 1 179 ? 10.961 -13.18 -20 1 96.06 179 ASN B CA 1
ATOM 2790 C C . ASN B 1 179 ? 9.781 -13.477 -19.078 1 96.06 179 ASN B C 1
ATOM 2792 O O . ASN B 1 179 ? 9.023 -14.422 -19.312 1 96.06 179 ASN B O 1
ATOM 2796 N N . ILE B 1 180 ? 9.758 -12.797 -18 1 95.69 180 ILE B N 1
ATOM 2797 C CA . ILE B 1 180 ? 8.633 -12.859 -17.078 1 95.69 180 ILE B CA 1
ATOM 2798 C C . ILE B 1 180 ? 7.773 -11.609 -17.234 1 95.69 180 ILE B C 1
ATOM 2800 O O . ILE B 1 180 ? 8.25 -10.492 -17.016 1 95.69 180 ILE B O 1
ATOM 2804 N N . SER B 1 181 ? 6.535 -11.797 -17.641 1 94.69 181 SER B N 1
ATOM 2805 C CA . SER B 1 181 ? 5.617 -10.664 -17.766 1 94.69 181 SER B CA 1
ATOM 2806 C C . SER B 1 181 ? 4.809 -10.469 -16.5 1 94.69 181 SER B C 1
ATOM 2808 O O . SER B 1 181 ? 4.617 -11.414 -15.727 1 94.69 181 SER B O 1
ATOM 2810 N N . SER B 1 182 ? 4.457 -9.328 -16.188 1 94.06 182 SER B N 1
ATOM 2811 C CA . SER B 1 182 ? 3.572 -8.977 -15.078 1 94.06 182 SER B CA 1
ATOM 2812 C C . SER B 1 182 ? 2.455 -8.047 -15.539 1 94.06 182 SER B C 1
ATOM 2814 O O . SER B 1 182 ? 2.717 -7.016 -16.156 1 94.06 182 SER B O 1
ATOM 2816 N N . ASN B 1 183 ? 1.166 -8.453 -15.18 1 88.75 183 ASN B N 1
ATOM 2817 C CA . ASN B 1 183 ? 0.023 -7.688 -15.672 1 88.75 183 ASN B CA 1
ATOM 2818 C C . ASN B 1 183 ? -1.093 -7.617 -14.633 1 88.75 183 ASN B C 1
ATOM 2820 O O . ASN B 1 183 ? -1.21 -8.5 -13.781 1 88.75 183 ASN B O 1
ATOM 2824 N N . LEU B 1 184 ? -1.792 -6.469 -14.711 1 88.19 184 LEU B N 1
ATOM 2825 C CA . LEU B 1 184 ? -3.021 -6.336 -13.938 1 88.19 184 LEU B CA 1
ATOM 2826 C C . LEU B 1 184 ? -4.223 -6.836 -14.734 1 88.19 184 LEU B C 1
ATOM 2828 O O . LEU B 1 184 ? -4.34 -6.551 -15.93 1 88.19 184 LEU B O 1
ATOM 2832 N N . LEU B 1 185 ? -5.012 -7.691 -14.094 1 80.19 185 LEU B N 1
ATOM 2833 C CA . LEU B 1 185 ? -6.238 -8.18 -14.719 1 80.19 185 LEU B CA 1
ATOM 2834 C C . LEU B 1 185 ? -7.461 -7.48 -14.133 1 80.19 185 LEU B C 1
ATOM 2836 O O . LEU B 1 185 ? -7.648 -7.465 -12.914 1 80.19 185 LEU B O 1
ATOM 2840 N N . CYS B 1 186 ? -8.219 -6.695 -14.906 1 64.19 186 CYS B N 1
ATOM 2841 C CA . CYS B 1 186 ? -9.469 -6.078 -14.477 1 64.19 186 CYS B CA 1
ATOM 2842 C C . CYS B 1 186 ? -10.656 -6.961 -14.836 1 64.19 186 CYS B C 1
ATOM 2844 O O . CYS B 1 186 ? -10.883 -7.258 -16.016 1 64.19 186 CYS B O 1
ATOM 2846 N N . PRO B 1 187 ? -11.188 -7.777 -13.844 1 54.84 187 PRO B N 1
ATOM 2847 C CA . PRO B 1 187 ? -12.242 -8.758 -14.117 1 54.84 187 PRO B CA 1
ATOM 2848 C C . PRO B 1 187 ? -13.305 -8.227 -15.07 1 54.84 187 PRO B C 1
ATOM 2850 O O . PRO B 1 187 ? -13.969 -9.008 -15.758 1 54.84 187 PRO B O 1
ATOM 2853 N N . GLY B 1 188 ? -13.727 -7 -15.086 1 45.5 188 GLY B N 1
ATOM 2854 C CA . GLY B 1 188 ? -14.789 -6.703 -16.031 1 45.5 188 GLY B CA 1
ATOM 2855 C C . GLY B 1 188 ? -14.508 -7.23 -17.422 1 45.5 188 GLY B C 1
ATOM 2856 O O . GLY B 1 188 ? -15.438 -7.57 -18.172 1 45.5 188 GLY B O 1
ATOM 2857 N N . PHE B 1 189 ? -13.312 -7.121 -17.922 1 37.06 189 PHE B N 1
ATOM 2858 C CA . PHE B 1 189 ? -13.086 -7.391 -19.328 1 37.06 189 PHE B CA 1
ATOM 2859 C C . PHE B 1 189 ? -12.961 -8.883 -19.578 1 37.06 189 PHE B C 1
ATOM 2861 O O . PHE B 1 189 ? -12.961 -9.328 -20.734 1 37.06 189 PHE B O 1
ATOM 2868 N N . VAL B 1 190 ? -12.438 -9.68 -18.75 1 38.12 190 VAL B N 1
ATOM 2869 C CA . VAL B 1 190 ? -12.141 -11.047 -19.172 1 38.12 190 VAL B CA 1
ATOM 2870 C C . VAL B 1 190 ? -13.438 -11.773 -19.516 1 38.12 190 VAL B C 1
ATOM 2872 O O . VAL B 1 190 ? -13.406 -12.883 -20.062 1 38.12 190 VAL B O 1
ATOM 2875 N N . LEU B 1 191 ? -14.438 -11.383 -18.859 1 36.91 191 LEU B N 1
ATOM 2876 C CA . LEU B 1 191 ? -15.5 -12.289 -19.281 1 36.91 191 LEU B CA 1
ATOM 2877 C C . LEU B 1 191 ? -15.781 -12.133 -20.781 1 36.91 191 LEU B C 1
ATOM 2879 O O . LEU B 1 191 ? -16.797 -12.633 -21.281 1 36.91 191 LEU B O 1
ATOM 2883 N N . THR B 1 192 ? -15.203 -11.094 -21.219 1 30.75 192 THR B N 1
ATOM 2884 C CA . THR B 1 192 ? -15.492 -11.266 -22.641 1 30.75 192 THR B CA 1
ATOM 2885 C C . THR B 1 192 ? -14.516 -12.258 -23.266 1 30.75 192 THR B C 1
ATOM 2887 O O . THR B 1 192 ? -13.312 -12.203 -23 1 30.75 192 THR B O 1
ATOM 2890 N N . PRO B 1 193 ? -15.016 -13.281 -23.781 1 30.31 193 PRO B N 1
ATOM 2891 C CA . PRO B 1 193 ? -14.305 -14.328 -24.516 1 30.31 193 PRO B CA 1
ATOM 2892 C C . PRO B 1 193 ? -13.055 -13.812 -25.219 1 30.31 193 PRO B C 1
ATOM 2894 O O . PRO B 1 193 ? -13.078 -12.719 -25.797 1 30.31 193 PRO B O 1
ATOM 2897 N N . LEU B 1 194 ? -11.789 -14.125 -24.734 1 27.56 194 LEU B N 1
ATOM 2898 C CA . LEU B 1 194 ? -10.68 -14.086 -25.672 1 27.56 194 LEU B CA 1
ATOM 2899 C C . LEU B 1 194 ? -11.109 -14.641 -27.031 1 27.56 194 LEU B C 1
ATOM 2901 O O . LEU B 1 194 ? -11.898 -15.586 -27.094 1 27.56 194 LEU B O 1
#